Protein AF-0000000087744642 (afdb_homodimer)

Foldseek 3Di:
DPPPPPPPPPPPPPCPDPDAAEEEAEVLLADLNVLLVVVSVVVVHQYEYEHAPPDPSCVSVVVDDDPSYHYHHDDLLGLLCVLVSCCVVPVVLQDPPRAHAEYHYPDADDDFAPLVRRLSNLVSLLSSLVSNLSSHYQAYEYEAAPQQQDADPDADDQPRHGDHDGSRNVSRVSSQVVSLVSCVVSVHFYEYEYEYAEFAANDDPPDDLNVFLVQQLVQEADEEEQLQAKGFYAYSNLLSVLSVLCSVFNDGPYYFYSGQQDIDGSVVLSVVSQVLSCVVRVGGHHYDYHHADVVHHHHRYDGVVSCVRRVRHGDDDSSNRSVRHVVRD/DDPPPPPPPPPPPPPPPPDAAEEEAEVLLADLNVLLVVVSVVVVHQYEYEHAPPDPSCVSVVVDDDPSYHYHHDDLLGLLCVLVSCCVVPVVLQDPPRAHAEYHYPDADDDFAPLVRRLSNLVSLLSSLVSNLSSHYQAYEYEAAPQQQDADPDADDQPRHGDHDGSRNVSRVVSQVVSLVSCVVSVHFYEYEYEYAEFAANDDPPDDLNVFLVQQLVQEADEEEQLQAKGFYAYSNLLSVLSVLCSVFNDGPYYFYSGQQDIDGSVVLSVVSQVLSCVVRVGGHHYDYHHADVVHHHHRYDGVNSCVRRVRHGDDDSSNRSVRHVVRD

Structure (mmCIF, N/CA/C/O backbone):
data_AF-0000000087744642-model_v1
#
loop_
_entity.id
_entity.type
_entity.pdbx_description
1 polymer 'UDP-N-acetylglucosamine 4-epimerase'
#
loop_
_atom_site.group_PDB
_atom_site.id
_atom_site.type_symbol
_atom_site.label_atom_id
_atom_site.label_alt_id
_atom_site.label_comp_id
_atom_site.label_asym_id
_atom_site.label_entity_id
_atom_site.label_seq_id
_atom_site.pdbx_PDB_ins_code
_atom_site.Cartn_x
_atom_site.Cartn_y
_atom_site.Cartn_z
_atom_site.occupancy
_atom_site.B_iso_or_equiv
_atom_site.auth_seq_id
_atom_site.auth_comp_id
_atom_site.auth_asym_id
_atom_site.auth_atom_id
_atom_site.pdbx_PDB_model_num
ATOM 1 N N . MET A 1 1 ? -71.125 -26.188 -3.402 1 23.44 1 MET A N 1
ATOM 2 C CA . MET A 1 1 ? -70.062 -25.641 -4.188 1 23.44 1 MET A CA 1
ATOM 3 C C . MET A 1 1 ? -68.812 -26.469 -4.016 1 23.44 1 MET A C 1
ATOM 5 O O . MET A 1 1 ? -68.688 -27.234 -3.062 1 23.44 1 MET A O 1
ATOM 9 N N . ARG A 1 2 ? -67.688 -26.203 -4.977 1 21.22 2 ARG A N 1
ATOM 10 C CA . ARG A 1 2 ? -66.688 -26.734 -5.879 1 21.22 2 ARG A CA 1
ATOM 11 C C . ARG A 1 2 ? -65.375 -26.984 -5.137 1 21.22 2 ARG A C 1
ATOM 13 O O . ARG A 1 2 ? -64.562 -26.062 -4.926 1 21.22 2 ARG A O 1
ATOM 20 N N . PHE A 1 3 ? -65.312 -27.562 -4.004 1 28.33 3 PHE A N 1
ATOM 21 C CA . PHE A 1 3 ? -63.969 -27.516 -3.414 1 28.33 3 PHE A CA 1
ATOM 22 C C . PHE A 1 3 ? -62.938 -28.156 -4.332 1 28.33 3 PHE A C 1
ATOM 24 O O . PHE A 1 3 ? -62.906 -29.391 -4.453 1 28.33 3 PHE A O 1
ATOM 31 N N . SER A 1 4 ? -62.781 -27.594 -5.516 1 27.38 4 SER A N 1
ATOM 32 C CA . SER A 1 4 ? -61.75 -28.141 -6.371 1 27.38 4 SER A CA 1
ATOM 33 C C . SER A 1 4 ? -60.438 -28.297 -5.617 1 27.38 4 SER A C 1
ATOM 35 O O . SER A 1 4 ? -60.031 -27.391 -4.883 1 27.38 4 SER A O 1
ATOM 37 N N . LYS A 1 5 ? -60.125 -29.5 -5.258 1 28.22 5 LYS A N 1
ATOM 38 C CA . LYS A 1 5 ? -58.812 -29.953 -4.848 1 28.22 5 LYS A CA 1
ATOM 39 C C . LYS A 1 5 ? -57.719 -29.344 -5.734 1 28.22 5 LYS A C 1
ATOM 41 O O . LYS A 1 5 ? -57.688 -29.562 -6.945 1 28.22 5 LYS A O 1
ATOM 46 N N . MET A 1 6 ? -57.375 -28.078 -5.488 1 28.95 6 MET A N 1
ATOM 47 C CA . MET A 1 6 ? -56.25 -27.531 -6.215 1 28.95 6 MET A CA 1
ATOM 48 C C . MET A 1 6 ? -55.062 -28.5 -6.199 1 28.95 6 MET A C 1
ATOM 50 O O . MET A 1 6 ? -54.594 -28.891 -5.129 1 28.95 6 MET A O 1
ATOM 54 N N . LEU A 1 7 ? -55 -29.391 -7.176 1 30 7 LEU A N 1
ATOM 55 C CA . LEU A 1 7 ? -53.812 -30.172 -7.523 1 30 7 LEU A CA 1
ATOM 56 C C . LEU A 1 7 ? -52.562 -29.328 -7.379 1 30 7 LEU A C 1
ATOM 58 O O . LEU A 1 7 ? -52.406 -28.312 -8.07 1 30 7 LEU A O 1
ATOM 62 N N . ILE A 1 8 ? -52.062 -29.281 -6.172 1 31.75 8 ILE A N 1
ATOM 63 C CA . ILE A 1 8 ? -50.719 -28.766 -5.992 1 31.75 8 ILE A CA 1
ATOM 64 C C . ILE A 1 8 ? -49.781 -29.453 -6.984 1 31.75 8 ILE A C 1
ATOM 66 O O . ILE A 1 8 ? -49.562 -30.656 -6.922 1 31.75 8 ILE A O 1
ATOM 70 N N . THR A 1 9 ? -49.938 -29.203 -8.234 1 28.69 9 THR A N 1
ATOM 71 C CA . THR A 1 9 ? -48.875 -29.688 -9.109 1 28.69 9 THR A CA 1
ATOM 72 C C . THR A 1 9 ? -47.5 -29.453 -8.469 1 28.69 9 THR A C 1
ATOM 74 O O . THR A 1 9 ? -47.156 -28.344 -8.07 1 28.69 9 THR A O 1
ATOM 77 N N . LYS A 1 10 ? -47.031 -30.438 -7.887 1 29.83 10 LYS A N 1
ATOM 78 C CA . LYS A 1 10 ? -45.625 -30.594 -7.598 1 29.83 10 LYS A CA 1
ATOM 79 C C . LYS A 1 10 ? -44.781 -30.078 -8.758 1 29.83 10 LYS A C 1
ATOM 81 O O . LYS A 1 10 ? -44.688 -30.719 -9.812 1 29.83 10 LYS A O 1
ATOM 86 N N . THR A 1 11 ? -44.844 -28.781 -9.016 1 32 11 THR A N 1
ATOM 87 C CA . THR A 1 11 ? -43.812 -28.391 -9.953 1 32 11 THR A CA 1
ATOM 88 C C . THR A 1 11 ? -42.531 -29.172 -9.672 1 32 11 THR A C 1
ATOM 90 O O . THR A 1 11 ? -42.094 -29.281 -8.516 1 32 11 THR A O 1
ATOM 93 N N . GLU A 1 12 ? -42.25 -30.219 -10.367 1 31.2 12 GLU A N 1
ATOM 94 C CA . GLU A 1 12 ? -40.969 -30.875 -10.438 1 31.2 12 GLU A CA 1
ATOM 95 C C . GLU A 1 12 ? -39.812 -29.891 -10.164 1 31.2 12 GLU A C 1
ATOM 97 O O . GLU A 1 12 ? -39.812 -28.781 -10.703 1 31.2 12 GLU A O 1
ATOM 102 N N . ASP A 1 13 ? -39.375 -29.875 -8.914 1 31.58 13 ASP A N 1
ATOM 103 C CA . ASP A 1 13 ? -38.094 -29.328 -8.492 1 31.58 13 ASP A CA 1
ATOM 104 C C . ASP A 1 13 ? -37.062 -29.438 -9.617 1 31.58 13 ASP A C 1
ATOM 106 O O . ASP A 1 13 ? -36.625 -30.531 -9.961 1 31.58 13 ASP A O 1
ATOM 110 N N . LYS A 1 14 ? -37.469 -28.938 -10.773 1 35.66 14 LYS A N 1
ATOM 111 C CA . LYS A 1 14 ? -36.438 -28.938 -11.82 1 35.66 14 LYS A CA 1
ATOM 112 C C . LYS A 1 14 ? -35.062 -29.141 -11.234 1 35.66 14 LYS A C 1
ATOM 114 O O . LYS A 1 14 ? -34.688 -28.5 -10.25 1 35.66 14 LYS A O 1
ATOM 119 N N . ASP A 1 15 ? -34.438 -30.312 -11.32 1 33.12 15 ASP A N 1
ATOM 120 C CA . ASP A 1 15 ? -33.062 -30.766 -11.023 1 33.12 15 ASP A CA 1
ATOM 121 C C . ASP A 1 15 ? -32.062 -29.609 -11.141 1 33.12 15 ASP A C 1
ATOM 123 O O . ASP A 1 15 ? -31.797 -29.141 -12.242 1 33.12 15 ASP A O 1
ATOM 127 N N . MET A 1 16 ? -32.031 -28.547 -10.484 1 38.31 16 MET A N 1
ATOM 128 C CA . MET A 1 16 ? -30.891 -27.656 -10.391 1 38.31 16 MET A CA 1
ATOM 129 C C . MET A 1 16 ? -29.578 -28.438 -10.539 1 38.31 16 MET A C 1
ATOM 131 O O . MET A 1 16 ? -29.109 -29.047 -9.578 1 38.31 16 MET A O 1
ATOM 135 N N . ALA A 1 17 ? -29.406 -29.281 -11.477 1 40.19 17 ALA A N 1
ATOM 136 C CA . ALA A 1 17 ? -28.141 -29.875 -11.922 1 40.19 17 ALA A CA 1
ATOM 137 C C . ALA A 1 17 ? -26.953 -29.062 -11.422 1 40.19 17 ALA A C 1
ATOM 139 O O . ALA A 1 17 ? -26.984 -27.844 -11.406 1 40.19 17 ALA A O 1
ATOM 140 N N . ASP A 1 18 ? -25.984 -29.594 -10.664 1 49.03 18 ASP A N 1
ATOM 141 C CA . ASP A 1 18 ? -24.734 -29.156 -10.039 1 49.03 18 ASP A CA 1
ATOM 142 C C . ASP A 1 18 ? -23.922 -28.281 -10.984 1 49.03 18 ASP A C 1
ATOM 144 O O . ASP A 1 18 ? -23.156 -28.781 -11.805 1 49.03 18 ASP A O 1
ATOM 148 N N . LYS A 1 19 ? -24.469 -27.234 -11.531 1 60.88 19 LYS A N 1
ATOM 149 C CA . LYS A 1 19 ? -23.828 -26.344 -12.484 1 60.88 19 LYS A CA 1
ATOM 150 C C . LYS A 1 19 ? -22.375 -26.062 -12.078 1 60.88 19 LYS A C 1
ATOM 152 O O . LYS A 1 19 ? -22.078 -25.875 -10.898 1 60.88 19 LYS A O 1
ATOM 157 N N . ASN A 1 20 ? -21.5 -26.344 -13.047 1 76.38 20 ASN A N 1
ATOM 158 C CA . ASN A 1 20 ? -20.078 -26.062 -12.836 1 76.38 20 ASN A CA 1
ATOM 159 C C . ASN A 1 20 ? -19.859 -24.609 -12.406 1 76.38 20 ASN A C 1
ATOM 161 O O . ASN A 1 20 ? -20.594 -23.719 -12.805 1 76.38 20 ASN A O 1
ATOM 165 N N . LYS A 1 21 ? -19 -24.531 -11.484 1 90.62 21 LYS A N 1
ATOM 166 C CA . LYS A 1 21 ? -18.609 -23.172 -11.102 1 90.62 21 LYS A CA 1
ATOM 167 C C . LYS A 1 21 ? -17.875 -22.469 -12.242 1 90.62 21 LYS A C 1
ATOM 169 O O . LYS A 1 21 ? -17.094 -23.109 -12.953 1 90.62 21 LYS A O 1
ATOM 174 N N . ASN A 1 22 ? -18.219 -21.266 -12.539 1 96 22 ASN A N 1
ATOM 175 C CA . ASN A 1 22 ? -17.5 -20.438 -13.484 1 96 22 ASN A CA 1
ATOM 176 C C . ASN A 1 22 ? -16.438 -19.578 -12.789 1 96 22 ASN A C 1
ATOM 178 O O . ASN A 1 22 ? -16.719 -18.922 -11.789 1 96 22 ASN A O 1
ATOM 182 N N . VAL A 1 23 ? -15.203 -19.625 -13.328 1 98.38 23 VAL A N 1
ATOM 183 C CA . VAL A 1 23 ? -14.156 -18.781 -12.758 1 98.38 23 VAL A CA 1
ATOM 184 C C . VAL A 1 23 ? -13.406 -18.062 -13.875 1 98.38 23 VAL A C 1
ATOM 186 O O . VAL A 1 23 ? -13.391 -18.531 -15.016 1 98.38 23 VAL A O 1
ATOM 189 N N . ILE A 1 24 ? -12.883 -16.938 -13.539 1 98.69 24 ILE A N 1
ATOM 190 C CA . ILE A 1 24 ? -12 -16.172 -14.422 1 98.69 24 ILE A CA 1
ATOM 191 C C . ILE A 1 24 ? -10.562 -16.25 -13.906 1 98.69 24 ILE A C 1
ATOM 193 O O . ILE A 1 24 ? -10.32 -16.125 -12.703 1 98.69 24 ILE A O 1
ATOM 197 N N . VAL A 1 25 ? -9.625 -16.547 -14.797 1 98.94 25 VAL A N 1
ATOM 198 C CA . VAL A 1 25 ? -8.211 -16.531 -14.453 1 98.94 25 VAL A CA 1
ATOM 199 C C . VAL A 1 25 ? -7.453 -15.617 -15.414 1 98.94 25 VAL A C 1
ATOM 201 O O . VAL A 1 25 ? -7.371 -15.891 -16.609 1 98.94 25 VAL A O 1
ATOM 204 N N . THR A 1 26 ? -6.941 -14.492 -14.922 1 98.94 26 THR A N 1
ATOM 205 C CA . THR A 1 26 ? -6.031 -13.711 -15.75 1 98.94 26 THR A CA 1
ATOM 206 C C . THR A 1 26 ? -4.594 -14.188 -15.57 1 98.94 26 THR A C 1
ATOM 208 O O . THR A 1 26 ? -4.238 -14.727 -14.516 1 98.94 26 THR A O 1
ATOM 211 N N . GLY A 1 27 ? -3.727 -13.93 -16.625 1 98.69 27 GLY A N 1
ATOM 212 C CA . GLY A 1 27 ? -2.404 -14.531 -16.578 1 98.69 27 GLY A CA 1
ATOM 213 C C . GLY A 1 27 ? -2.438 -16.047 -16.656 1 98.69 27 GLY A C 1
ATOM 214 O O . GLY A 1 27 ? -1.576 -16.719 -16.094 1 98.69 27 GLY A O 1
ATOM 215 N N . ALA A 1 28 ? -3.369 -16.547 -17.375 1 98.88 28 ALA A N 1
ATOM 216 C CA . ALA A 1 28 ? -3.748 -17.969 -17.297 1 98.88 28 ALA A CA 1
ATOM 217 C C . ALA A 1 28 ? -2.682 -18.844 -17.938 1 98.88 28 ALA A C 1
ATOM 219 O O . ALA A 1 28 ? -2.549 -20.016 -17.578 1 98.88 28 ALA A O 1
ATOM 220 N N . ALA A 1 29 ? -1.947 -18.312 -18.844 1 98.62 29 ALA A N 1
ATOM 221 C CA . ALA A 1 29 ? -0.955 -19.141 -19.531 1 98.62 29 ALA A CA 1
ATOM 222 C C . ALA A 1 29 ? 0.421 -18.984 -18.891 1 98.62 29 ALA A C 1
ATOM 224 O O . ALA A 1 29 ? 1.379 -19.656 -19.297 1 98.62 29 ALA A O 1
ATOM 225 N N . GLY A 1 30 ? 0.529 -18.125 -17.891 1 98 30 GLY A N 1
ATOM 226 C CA . GLY A 1 30 ? 1.79 -17.969 -17.188 1 98 30 GLY A CA 1
ATOM 227 C C . GLY A 1 30 ? 2.141 -19.172 -16.328 1 98 30 GLY A C 1
ATOM 228 O O . GLY A 1 30 ? 1.382 -20.141 -16.281 1 98 30 GLY A O 1
ATOM 229 N N . PHE A 1 31 ? 3.268 -19.109 -15.633 1 98 31 PHE A N 1
ATOM 230 C CA . PHE A 1 31 ? 3.793 -20.203 -14.828 1 98 31 PHE A CA 1
ATOM 231 C C . PHE A 1 31 ? 2.771 -20.656 -13.781 1 98 31 PHE A C 1
ATOM 233 O O . PHE A 1 31 ? 2.209 -21.75 -13.891 1 98 31 PHE A O 1
ATOM 240 N N . ALA A 1 32 ? 2.369 -19.75 -12.883 1 98.56 32 ALA A N 1
ATOM 241 C CA . ALA A 1 32 ? 1.38 -20.062 -11.859 1 98.56 32 ALA A CA 1
ATOM 242 C C . ALA A 1 32 ? -0.007 -20.234 -12.469 1 98.56 32 ALA A C 1
ATOM 244 O O . ALA A 1 32 ? -0.769 -21.125 -12.062 1 98.56 32 ALA A O 1
ATOM 245 N N . GLY A 1 33 ? -0.323 -19.453 -13.484 1 98.81 33 GLY A N 1
ATOM 246 C CA . GLY A 1 33 ? -1.64 -19.453 -14.102 1 98.81 33 GLY A CA 1
ATOM 247 C C . GLY A 1 33 ? -1.984 -20.766 -14.789 1 98.81 33 GLY A C 1
ATOM 248 O O . GLY A 1 33 ? -3.084 -21.297 -14.609 1 98.81 33 GLY A O 1
ATOM 249 N N . ALA A 1 34 ? -1.072 -21.281 -15.555 1 98.56 34 ALA A N 1
ATOM 250 C CA . ALA A 1 34 ? -1.319 -22.516 -16.297 1 98.56 34 ALA A CA 1
ATOM 251 C C . ALA A 1 34 ? -1.573 -23.688 -15.336 1 98.56 34 ALA A C 1
ATOM 253 O O . ALA A 1 34 ? -2.459 -24.516 -15.578 1 98.56 34 ALA A O 1
ATOM 254 N N . ASN A 1 35 ? -0.772 -23.734 -14.266 1 98.69 35 ASN A N 1
ATOM 255 C CA . ASN A 1 35 ? -0.981 -24.766 -13.266 1 98.69 35 ASN A CA 1
ATOM 256 C C . ASN A 1 35 ? -2.342 -24.641 -12.594 1 98.69 35 ASN A C 1
ATOM 258 O O . ASN A 1 35 ? -3.004 -25.641 -12.32 1 98.69 35 ASN A O 1
ATOM 262 N N . LEU A 1 36 ? -2.771 -23.422 -12.336 1 98.88 36 LEU A N 1
ATOM 263 C CA . LEU A 1 36 ? -4.082 -23.188 -11.734 1 98.88 36 LEU A CA 1
ATOM 264 C C . LEU A 1 36 ? -5.195 -23.641 -12.672 1 98.88 36 LEU A C 1
ATOM 266 O O . LEU A 1 36 ? -6.129 -24.328 -12.258 1 98.88 36 LEU A O 1
ATOM 270 N N . VAL A 1 37 ? -5.074 -23.281 -13.938 1 98.88 37 VAL A N 1
ATOM 271 C CA . VAL A 1 37 ? -6.086 -23.641 -14.922 1 98.88 37 VAL A CA 1
ATOM 272 C C . VAL A 1 37 ? -6.234 -25.156 -14.977 1 98.88 37 VAL A C 1
ATOM 274 O O . VAL A 1 37 ? -7.352 -25.688 -14.953 1 98.88 37 VAL A O 1
ATOM 277 N N . MET A 1 38 ? -5.133 -25.875 -15.016 1 98.31 38 MET A N 1
ATOM 278 C CA . MET A 1 38 ? -5.168 -27.344 -15.102 1 98.31 38 MET A CA 1
ATOM 279 C C . MET A 1 38 ? -5.852 -27.938 -13.875 1 98.31 38 MET A C 1
ATOM 281 O O . MET A 1 38 ? -6.68 -28.844 -14 1 98.31 38 MET A O 1
ATOM 285 N N . GLU A 1 39 ? -5.473 -27.406 -12.711 1 98.31 39 GLU A N 1
ATOM 286 C CA . GLU A 1 39 ? -6.098 -27.891 -11.484 1 98.31 39 GLU A CA 1
ATOM 287 C C . GLU A 1 39 ? -7.598 -27.625 -11.484 1 98.31 39 GLU A C 1
ATOM 289 O O . GLU A 1 39 ? -8.383 -28.438 -11.016 1 98.31 39 GLU A O 1
ATOM 294 N N . LEU A 1 40 ? -8.031 -26.453 -11.953 1 98.62 40 LEU A N 1
ATOM 295 C CA . LEU A 1 40 ? -9.438 -26.078 -12.008 1 98.62 40 LEU A CA 1
ATOM 296 C C . LEU A 1 40 ? -10.203 -26.984 -12.961 1 98.62 40 LEU A C 1
ATOM 298 O O . LEU A 1 40 ? -11.312 -27.422 -12.656 1 98.62 40 LEU A O 1
ATOM 302 N N . LEU A 1 41 ? -9.641 -27.281 -14.125 1 98.25 41 LEU A N 1
ATOM 303 C CA . LEU A 1 41 ? -10.273 -28.156 -15.102 1 98.25 41 LEU A CA 1
ATOM 304 C C . LEU A 1 41 ? -10.438 -29.562 -14.547 1 98.25 41 LEU A C 1
ATOM 306 O O . LEU A 1 41 ? -11.461 -30.219 -14.781 1 98.25 41 LEU A O 1
ATOM 310 N N . ASP A 1 42 ? -9.414 -29.969 -13.797 1 96.81 42 ASP A N 1
ATOM 311 C CA . ASP A 1 42 ? -9.477 -31.281 -13.164 1 96.81 42 ASP A CA 1
ATOM 312 C C . ASP A 1 42 ? -10.633 -31.359 -12.164 1 96.81 42 ASP A C 1
ATOM 314 O O . ASP A 1 42 ? -11.109 -32.438 -11.844 1 96.81 42 ASP A O 1
ATOM 318 N N . ASN A 1 43 ? -11.078 -30.25 -11.719 1 95.06 43 ASN A N 1
ATOM 319 C CA . ASN A 1 43 ? -12.203 -30.172 -10.789 1 95.06 43 ASN A CA 1
ATOM 320 C C . ASN A 1 43 ? -13.492 -29.797 -11.516 1 95.06 43 ASN A C 1
ATOM 322 O O . ASN A 1 43 ? -14.422 -29.266 -10.898 1 95.06 43 ASN A O 1
ATOM 326 N N . GLU A 1 44 ? -13.539 -29.906 -12.805 1 95.38 44 GLU A N 1
ATOM 327 C CA . GLU A 1 44 ? -14.711 -29.734 -13.664 1 95.38 44 GLU A CA 1
ATOM 328 C C . GLU A 1 44 ? -15.25 -28.312 -13.578 1 95.38 44 GLU A C 1
ATOM 330 O O . GLU A 1 44 ? -16.469 -28.094 -13.547 1 95.38 44 GLU A O 1
ATOM 335 N N . THR A 1 45 ? -14.352 -27.359 -13.398 1 97 45 THR A N 1
ATOM 336 C CA . THR A 1 45 ? -14.695 -25.938 -13.367 1 97 45 THR A CA 1
ATOM 337 C C . THR A 1 45 ? -14.656 -25.344 -14.773 1 97 45 THR A C 1
ATOM 339 O O . THR A 1 45 ? -13.789 -25.688 -15.578 1 97 45 THR A O 1
ATOM 342 N N . ASP A 1 46 ? -15.617 -24.5 -15.062 1 97.31 46 ASP A N 1
ATOM 343 C CA . ASP A 1 46 ? -15.539 -23.734 -16.297 1 97.31 46 ASP A CA 1
ATOM 344 C C . ASP A 1 46 ? -14.586 -22.547 -16.156 1 97.31 46 ASP A C 1
ATOM 346 O O . ASP A 1 46 ? -14.812 -21.656 -15.336 1 97.31 46 ASP A O 1
ATOM 350 N N . VAL A 1 47 ? -13.555 -22.578 -17 1 98.62 47 VAL A N 1
ATOM 351 C CA . VAL A 1 47 ? -12.477 -21.609 -16.828 1 98.62 47 VAL A CA 1
ATOM 352 C C . VAL A 1 47 ? -12.461 -20.625 -17.984 1 98.62 47 VAL A C 1
ATOM 354 O O . VAL A 1 47 ? -12.305 -21.031 -19.141 1 98.62 47 VAL A O 1
ATOM 357 N N . TYR A 1 48 ? -12.719 -19.438 -17.703 1 98.62 48 TYR A N 1
ATOM 358 C CA . TYR A 1 48 ? -12.477 -18.344 -18.641 1 98.62 48 TYR A CA 1
ATOM 359 C C . TYR A 1 48 ? -11.086 -17.766 -18.453 1 98.62 48 TYR A C 1
ATOM 361 O O . TYR A 1 48 ? -10.859 -16.969 -17.547 1 98.62 48 TYR A O 1
ATOM 369 N N . ALA A 1 49 ? -10.164 -18.156 -19.344 1 98.88 49 ALA A N 1
ATOM 370 C CA . ALA A 1 49 ? -8.727 -17.938 -19.203 1 98.88 49 ALA A CA 1
ATOM 371 C C . ALA A 1 49 ? -8.266 -16.734 -20.031 1 98.88 49 ALA A C 1
ATOM 373 O O . ALA A 1 49 ? -8.234 -16.797 -21.266 1 98.88 49 ALA A O 1
ATOM 374 N N . VAL A 1 50 ? -7.883 -15.688 -19.344 1 98.88 50 VAL A N 1
ATOM 375 C CA . VAL A 1 50 ? -7.371 -14.5 -20.016 1 98.88 50 VAL A CA 1
ATOM 376 C C . VAL A 1 50 ? -5.863 -14.625 -20.219 1 98.88 50 VAL A C 1
ATOM 378 O O . VAL A 1 50 ? -5.117 -14.828 -19.25 1 98.88 50 VAL A O 1
ATOM 381 N N . VAL A 1 51 ? -5.418 -14.5 -21.484 1 98.69 51 VAL A N 1
ATOM 382 C CA . VAL A 1 51 ? -4.008 -14.672 -21.828 1 98.69 51 VAL A CA 1
ATOM 383 C C . VAL A 1 51 ? -3.51 -13.445 -22.594 1 98.69 51 VAL A C 1
ATOM 385 O O . VAL A 1 51 ? -4.301 -12.727 -23.203 1 98.69 51 VAL A O 1
ATOM 388 N N . ARG A 1 52 ? -2.248 -13.203 -22.5 1 97.88 52 ARG A N 1
ATOM 389 C CA . ARG A 1 52 ? -1.665 -12.117 -23.281 1 97.88 52 ARG A CA 1
ATOM 390 C C . ARG A 1 52 ? -1.644 -12.469 -24.766 1 97.88 52 ARG A C 1
ATOM 392 O O . ARG A 1 52 ? -1.113 -13.516 -25.156 1 97.88 52 ARG A O 1
ATOM 399 N N . PRO A 1 53 ? -2.143 -11.562 -25.578 1 97.31 53 PRO A N 1
ATOM 400 C CA . PRO A 1 53 ? -2.145 -11.867 -27.016 1 97.31 53 PRO A CA 1
ATOM 401 C C . PRO A 1 53 ? -0.739 -12.078 -27.562 1 97.31 53 PRO A C 1
ATOM 403 O O . PRO A 1 53 ? 0.168 -11.297 -27.281 1 97.31 53 PRO A O 1
ATOM 406 N N . GLY A 1 54 ? -0.542 -13.172 -28.281 1 95.88 54 GLY A N 1
ATOM 407 C CA . GLY A 1 54 ? 0.685 -13.414 -29.031 1 95.88 54 GLY A CA 1
ATOM 408 C C . GLY A 1 54 ? 1.771 -14.062 -28.188 1 95.88 54 GLY A C 1
ATOM 409 O O . GLY A 1 54 ? 2.859 -14.352 -28.688 1 95.88 54 GLY A O 1
ATOM 410 N N . SER A 1 55 ? 1.51 -14.312 -26.969 1 96.19 55 SER A N 1
ATOM 411 C CA . SER A 1 55 ? 2.52 -14.953 -26.125 1 96.19 55 SER A CA 1
ATOM 412 C C . SER A 1 55 ? 2.729 -16.406 -26.516 1 96.19 55 SER A C 1
ATOM 414 O O . SER A 1 55 ? 1.764 -17.125 -26.797 1 96.19 55 SER A O 1
ATOM 416 N N . SER A 1 56 ? 3.98 -16.844 -26.469 1 95.12 56 SER A N 1
ATOM 417 C CA . SER A 1 56 ? 4.289 -18.234 -26.75 1 95.12 56 SER A CA 1
ATOM 418 C C . SER A 1 56 ? 3.777 -19.156 -25.656 1 95.12 56 SER A C 1
ATOM 420 O O . SER A 1 56 ? 3.553 -20.344 -25.875 1 95.12 56 SER A O 1
ATOM 422 N N . HIS A 1 57 ? 3.52 -18.672 -24.469 1 96.19 57 HIS A N 1
ATOM 423 C CA . HIS A 1 57 ? 3.047 -19.453 -23.328 1 96.19 57 HIS A CA 1
ATOM 424 C C . HIS A 1 57 ? 1.611 -19.922 -23.547 1 96.19 57 HIS A C 1
ATOM 426 O O . HIS A 1 57 ? 1.14 -20.828 -22.844 1 96.19 57 HIS A O 1
ATOM 432 N N . ASN A 1 58 ? 0.917 -19.312 -24.5 1 97.81 58 ASN A N 1
ATOM 433 C CA . ASN A 1 58 ? -0.489 -19.641 -24.719 1 97.81 58 ASN A CA 1
ATOM 434 C C . ASN A 1 58 ? -0.663 -21.078 -25.188 1 97.81 58 ASN A C 1
ATOM 436 O O . ASN A 1 58 ? -1.72 -21.672 -24.984 1 97.81 58 ASN A O 1
ATOM 440 N N . THR A 1 59 ? 0.35 -21.672 -25.781 1 96.44 59 THR A N 1
ATOM 441 C CA . THR A 1 59 ? 0.295 -23.047 -26.266 1 96.44 59 THR A CA 1
ATOM 442 C C . THR A 1 59 ? 0.027 -24.016 -25.109 1 96.44 59 THR A C 1
ATOM 444 O O . THR A 1 59 ? -0.571 -25.062 -25.312 1 96.44 59 THR A O 1
ATOM 447 N N . ARG A 1 60 ? 0.433 -23.609 -23.875 1 96.38 60 ARG A N 1
ATOM 448 C CA . ARG A 1 60 ? 0.211 -24.438 -22.688 1 96.38 60 ARG A CA 1
ATOM 449 C C . ARG A 1 60 ? -1.269 -24.766 -22.531 1 96.38 60 ARG A C 1
ATOM 451 O O . ARG A 1 60 ? -1.618 -25.844 -22.047 1 96.38 60 ARG A O 1
ATOM 458 N N . LEU A 1 61 ? -2.08 -23.781 -22.906 1 98.19 61 LEU A N 1
ATOM 459 C CA . LEU A 1 61 ? -3.521 -23.938 -22.734 1 98.19 61 LEU A CA 1
ATOM 460 C C . LEU A 1 61 ? -4.176 -24.422 -24.016 1 98.19 61 LEU A C 1
ATOM 462 O O . LEU A 1 61 ? -5.141 -25.188 -23.984 1 98.19 61 LEU A O 1
ATOM 466 N N . GLU A 1 62 ? -3.654 -24.016 -25.156 1 96.75 62 GLU A N 1
ATOM 467 C CA . GLU A 1 62 ? -4.227 -24.359 -26.453 1 96.75 62 GLU A CA 1
ATOM 468 C C . GLU A 1 62 ? -4.184 -25.859 -26.703 1 96.75 62 GLU A C 1
ATOM 470 O O . GLU A 1 62 ? -5.008 -26.391 -27.453 1 96.75 62 GLU A O 1
ATOM 475 N N . GLU A 1 63 ? -3.322 -26.484 -26.031 1 94.56 63 GLU A N 1
ATOM 476 C CA . GLU A 1 63 ? -3.131 -27.922 -26.234 1 94.56 63 GLU A CA 1
ATOM 477 C C . GLU A 1 63 ? -4.086 -28.734 -25.375 1 94.56 63 GLU A C 1
ATOM 479 O O . GLU A 1 63 ? -4.211 -29.953 -25.547 1 94.56 63 GLU A O 1
ATOM 484 N N . ILE A 1 64 ? -4.734 -28.047 -24.516 1 97 64 ILE A N 1
ATOM 485 C CA . ILE A 1 64 ? -5.676 -28.734 -23.625 1 97 64 ILE A CA 1
ATOM 486 C C . ILE A 1 64 ? -7.012 -28.922 -24.344 1 97 64 ILE A C 1
ATOM 488 O O . ILE A 1 64 ? -7.613 -27.953 -24.812 1 97 64 ILE A O 1
ATOM 492 N N . ASP A 1 65 ? -7.461 -30.141 -24.469 1 95.44 65 ASP A N 1
ATOM 493 C CA . ASP A 1 65 ? -8.758 -30.438 -25.062 1 95.44 65 ASP A CA 1
ATOM 494 C C . ASP A 1 65 ? -9.836 -30.547 -23.984 1 95.44 65 ASP A C 1
ATOM 496 O O . ASP A 1 65 ? -10.039 -31.609 -23.406 1 95.44 65 ASP A O 1
ATOM 500 N N . SER A 1 66 ? -10.453 -29.453 -23.719 1 96.88 66 SER A N 1
ATOM 501 C CA . SER A 1 66 ? -11.523 -29.406 -22.734 1 96.88 66 SER A CA 1
ATOM 502 C C . SER A 1 66 ? -12.609 -28.406 -23.141 1 96.88 66 SER A C 1
ATOM 504 O O . SER A 1 66 ? -12.312 -27.266 -23.5 1 96.88 66 SER A O 1
ATOM 506 N N . ASP A 1 67 ? -13.828 -28.797 -23.047 1 96.19 67 ASP A N 1
ATOM 507 C CA . ASP A 1 67 ? -14.969 -27.938 -23.344 1 96.19 67 ASP A CA 1
ATOM 508 C C . ASP A 1 67 ? -15.156 -26.875 -22.266 1 96.19 67 ASP A C 1
ATOM 510 O O . ASP A 1 67 ? -15.875 -25.891 -22.469 1 96.19 67 ASP A O 1
ATOM 514 N N . ASN A 1 68 ? -14.469 -27.109 -21.141 1 97.44 68 ASN A N 1
ATOM 515 C CA . ASN A 1 68 ? -14.625 -26.203 -20.016 1 97.44 68 ASN A CA 1
ATOM 516 C C . ASN A 1 68 ? -13.609 -25.062 -20.062 1 97.44 68 ASN A C 1
ATOM 518 O O . ASN A 1 68 ? -13.609 -24.188 -19.188 1 97.44 68 ASN A O 1
ATOM 522 N N . LEU A 1 69 ? -12.727 -25.062 -21.016 1 98.62 69 LEU A N 1
ATOM 523 C CA . LEU A 1 69 ? -11.688 -24.047 -21.109 1 98.62 69 LEU A CA 1
ATOM 524 C C . LEU A 1 69 ? -12.023 -23.031 -22.219 1 98.62 69 LEU A C 1
ATOM 526 O O . LEU A 1 69 ? -12.188 -23.406 -23.375 1 98.62 69 LEU A O 1
ATOM 530 N N . HIS A 1 70 ? -12.133 -21.828 -21.891 1 98.31 70 HIS A N 1
ATOM 531 C CA . HIS A 1 70 ? -12.391 -20.75 -22.828 1 98.31 70 HIS A CA 1
ATOM 532 C C . HIS A 1 70 ? -11.281 -19.703 -22.797 1 98.31 70 HIS A C 1
ATOM 534 O O . HIS A 1 70 ? -11.164 -18.938 -21.828 1 98.31 70 HIS A O 1
ATOM 540 N N . ILE A 1 71 ? -10.484 -19.609 -23.828 1 98.56 71 ILE A N 1
ATOM 541 C CA . ILE A 1 71 ? -9.32 -18.734 -23.875 1 98.56 71 ILE A CA 1
ATOM 542 C C . ILE A 1 71 ? -9.719 -17.359 -24.406 1 98.56 71 ILE A C 1
ATOM 544 O O . ILE A 1 71 ? -10.352 -17.266 -25.469 1 98.56 71 ILE A O 1
ATOM 548 N N . ILE A 1 72 ? -9.398 -16.297 -23.719 1 98.31 72 ILE A N 1
ATOM 549 C CA . ILE A 1 72 ? -9.727 -14.922 -24.062 1 98.31 72 ILE A CA 1
ATOM 550 C C . ILE A 1 72 ? -8.453 -14.078 -24.109 1 98.31 72 ILE A C 1
ATOM 552 O O . ILE A 1 72 ? -7.906 -13.703 -23.078 1 98.31 72 ILE A O 1
ATOM 556 N N . PRO A 1 73 ? -7.961 -13.688 -25.297 1 98.06 73 PRO A N 1
ATOM 557 C CA . PRO A 1 73 ? -6.754 -12.867 -25.406 1 98.06 73 PRO A CA 1
ATOM 558 C C . PRO A 1 73 ? -7.02 -11.391 -25.109 1 98.06 73 PRO A C 1
ATOM 560 O O . PRO A 1 73 ? -7.746 -10.727 -25.844 1 98.06 73 PRO A O 1
ATOM 563 N N . LEU A 1 74 ? -6.445 -10.836 -24 1 98.25 74 LEU A N 1
ATOM 564 C CA . LEU A 1 74 ? -6.527 -9.438 -23.609 1 98.25 74 LEU A CA 1
ATOM 565 C C . LEU A 1 74 ? -5.246 -8.992 -22.906 1 98.25 74 LEU A C 1
ATOM 567 O O . LEU A 1 74 ? -4.676 -9.734 -22.109 1 98.25 74 LEU A O 1
ATOM 571 N N . GLU A 1 75 ? -4.828 -7.809 -23.203 1 97.31 75 GLU A N 1
ATOM 572 C CA . GLU A 1 75 ? -3.727 -7.199 -22.469 1 97.31 75 GLU A CA 1
ATOM 573 C C . GLU A 1 75 ? -4.191 -6.672 -21.109 1 97.31 75 GLU A C 1
ATOM 575 O O . GLU A 1 75 ? -5.395 -6.504 -20.891 1 97.31 75 GLU A O 1
ATOM 580 N N . MET A 1 76 ? -3.246 -6.422 -20.25 1 96.56 76 MET A N 1
ATOM 581 C CA . MET A 1 76 ? -3.514 -5.914 -18.906 1 96.56 76 MET A CA 1
ATOM 582 C C . MET A 1 76 ? -4.352 -4.641 -18.969 1 96.56 76 MET A C 1
ATOM 584 O O . MET A 1 76 ? -5.328 -4.496 -18.234 1 96.56 76 MET A O 1
ATOM 588 N N . ASP A 1 77 ? -3.994 -3.723 -19.828 1 94.06 77 ASP A N 1
ATOM 589 C CA . ASP A 1 77 ? -4.641 -2.416 -19.875 1 94.06 77 ASP A CA 1
ATOM 590 C C . ASP A 1 77 ? -5.973 -2.49 -20.625 1 94.06 77 ASP A C 1
ATOM 592 O O . ASP A 1 77 ? -6.637 -1.47 -20.828 1 94.06 77 ASP A O 1
ATOM 596 N N . GLU A 1 78 ? -6.375 -3.717 -21 1 96.88 78 GLU A N 1
ATOM 597 C CA . GLU A 1 78 ? -7.637 -3.918 -21.703 1 96.88 78 GLU A CA 1
ATOM 598 C C . GLU A 1 78 ? -8.648 -4.652 -20.844 1 96.88 78 GLU A C 1
ATOM 600 O O . GLU A 1 78 ? -9.758 -4.961 -21.281 1 96.88 78 GLU A O 1
ATOM 605 N N . LEU A 1 79 ? -8.328 -4.875 -19.625 1 97.88 79 LEU A N 1
ATOM 606 C CA . LEU A 1 79 ? -9.156 -5.734 -18.781 1 97.88 79 LEU A CA 1
ATOM 607 C C . LEU A 1 79 ? -10.531 -5.117 -18.562 1 97.88 79 LEU A C 1
ATOM 609 O O . LEU A 1 79 ? -11.477 -5.816 -18.188 1 97.88 79 LEU A O 1
ATOM 613 N N . GLU A 1 80 ? -10.672 -3.834 -18.797 1 96.25 80 GLU A N 1
ATOM 614 C CA . GLU A 1 80 ? -11.977 -3.195 -18.703 1 96.25 80 GLU A CA 1
ATOM 615 C C . GLU A 1 80 ? -12.945 -3.766 -19.734 1 96.25 80 GLU A C 1
ATOM 617 O O . GLU A 1 80 ? -14.164 -3.705 -19.547 1 96.25 80 GLU A O 1
ATOM 622 N N . ARG A 1 81 ? -12.461 -4.402 -20.75 1 97.69 81 ARG A N 1
ATOM 623 C CA . ARG A 1 81 ? -13.266 -4.938 -21.844 1 97.69 81 ARG A CA 1
ATOM 624 C C . ARG A 1 81 ? -13.648 -6.391 -21.578 1 97.69 81 ARG A C 1
ATOM 626 O O . ARG A 1 81 ? -14.438 -6.973 -22.328 1 97.69 81 ARG A O 1
ATOM 633 N N . LEU A 1 82 ? -13.172 -6.973 -20.547 1 98.31 82 LEU A N 1
ATOM 634 C CA . LEU A 1 82 ? -13.312 -8.406 -20.312 1 98.31 82 LEU A CA 1
ATOM 635 C C . LEU A 1 82 ? -14.781 -8.805 -20.219 1 98.31 82 LEU A C 1
ATOM 637 O O . LEU A 1 82 ? -15.203 -9.766 -20.875 1 98.31 82 LEU A O 1
ATOM 641 N N . PRO A 1 83 ? -15.648 -8.055 -19.5 1 97.31 83 PRO A N 1
ATOM 642 C CA . PRO A 1 83 ? -17.062 -8.453 -19.422 1 97.31 83 PRO A CA 1
ATOM 643 C C . PRO A 1 83 ? -17.734 -8.492 -20.797 1 97.31 83 PRO A C 1
ATOM 645 O O . PRO A 1 83 ? -18.422 -9.461 -21.109 1 97.31 83 PRO A O 1
ATOM 648 N N . SER A 1 84 ? -17.469 -7.453 -21.578 1 97.12 84 SER A N 1
ATOM 649 C CA . SER A 1 84 ? -18.094 -7.398 -22.906 1 97.12 84 SER A CA 1
ATOM 650 C C . SER A 1 84 ? -17.609 -8.539 -23.781 1 97.12 84 SER A C 1
ATOM 652 O O . SER A 1 84 ? -18.391 -9.133 -24.531 1 97.12 84 SER A O 1
ATOM 654 N N . GLU A 1 85 ? -16.312 -8.836 -23.688 1 97.12 85 GLU A N 1
ATOM 655 C CA . GLU A 1 85 ? -15.742 -9.93 -24.469 1 97.12 85 GLU A CA 1
ATOM 656 C C . GLU A 1 85 ? -16.391 -11.258 -24.125 1 97.12 85 GLU A C 1
ATOM 658 O O . GLU A 1 85 ? -16.703 -12.062 -25 1 97.12 85 GLU A O 1
ATOM 663 N N . ILE A 1 86 ? -16.625 -11.523 -22.828 1 96.81 86 ILE A N 1
ATOM 664 C CA . ILE A 1 86 ? -17.172 -12.789 -22.359 1 96.81 86 ILE A CA 1
ATOM 665 C C . ILE A 1 86 ? -18.672 -12.844 -22.688 1 96.81 86 ILE A C 1
ATOM 667 O O . ILE A 1 86 ? -19.156 -13.852 -23.219 1 96.81 86 ILE A O 1
ATOM 671 N N . PHE A 1 87 ? -19.391 -11.766 -22.531 1 95.25 87 PHE A N 1
ATOM 672 C CA . PHE A 1 87 ? -20.828 -11.766 -22.734 1 95.25 87 PHE A CA 1
ATOM 673 C C . PHE A 1 87 ? -21.172 -11.836 -24.219 1 95.25 87 PHE A C 1
ATOM 675 O O . PHE A 1 87 ? -22.219 -12.391 -24.594 1 95.25 87 PHE A O 1
ATOM 682 N N . GLU A 1 88 ? -20.359 -11.273 -25.031 1 96.06 88 GLU A N 1
ATOM 683 C CA . GLU A 1 88 ? -20.578 -11.383 -26.469 1 96.06 88 GLU A CA 1
ATOM 684 C C . GLU A 1 88 ? -20.422 -12.828 -26.938 1 96.06 88 GLU A C 1
ATOM 686 O O . GLU A 1 88 ? -21.203 -13.305 -27.766 1 96.06 88 GLU A O 1
ATOM 691 N N . ARG A 1 89 ? -19.469 -13.523 -26.406 1 95.38 89 ARG A N 1
ATOM 692 C CA . ARG A 1 89 ? -19.188 -14.898 -26.797 1 95.38 89 ARG A CA 1
ATOM 693 C C . ARG A 1 89 ? -20.141 -15.867 -26.109 1 95.38 89 ARG A C 1
ATOM 695 O O . ARG A 1 89 ? -20.5 -16.906 -26.688 1 95.38 89 ARG A O 1
ATOM 702 N N . PHE A 1 90 ? -20.484 -15.438 -24.891 1 94.94 90 PHE A N 1
ATOM 703 C CA . PHE A 1 90 ? -21.359 -16.281 -24.078 1 94.94 90 PHE A CA 1
ATOM 704 C C . PHE A 1 90 ? -22.531 -15.461 -23.516 1 94.94 90 PHE A C 1
ATOM 706 O O . PHE A 1 90 ? -22.594 -15.211 -22.312 1 94.94 90 PHE A O 1
ATOM 713 N N . PRO A 1 91 ? -23.5 -15.188 -24.312 1 93.44 91 PRO A N 1
ATOM 714 C CA . PRO A 1 91 ? -24.594 -14.297 -23.922 1 93.44 91 PRO A CA 1
ATOM 715 C C . PRO A 1 91 ? -25.375 -14.836 -22.719 1 93.44 91 PRO A C 1
ATOM 717 O O . PRO A 1 91 ? -25.938 -14.055 -21.938 1 93.44 91 PRO A O 1
ATOM 720 N N . GLU A 1 92 ? -25.375 -16.094 -22.594 1 89.62 92 GLU A N 1
ATOM 721 C CA . GLU A 1 92 ? -26.125 -16.703 -21.5 1 89.62 92 GLU A CA 1
ATOM 722 C C . GLU A 1 92 ? -25.531 -16.328 -20.141 1 89.62 92 GLU A C 1
ATOM 724 O O . GLU A 1 92 ? -26.219 -16.406 -19.109 1 89.62 92 GLU A O 1
ATOM 729 N N . LEU A 1 93 ? -24.359 -15.906 -20.141 1 91.12 93 LEU A N 1
ATOM 730 C CA . LEU A 1 93 ? -23.672 -15.562 -18.891 1 91.12 93 LEU A CA 1
ATOM 731 C C . LEU A 1 93 ? -24.016 -14.141 -18.469 1 91.12 93 LEU A C 1
ATOM 733 O O . LEU A 1 93 ? -23.656 -13.719 -17.359 1 91.12 93 LEU A O 1
ATOM 737 N N . SER A 1 94 ? -24.641 -13.391 -19.312 1 86 94 SER A N 1
ATOM 738 C CA . SER A 1 94 ? -25 -12.016 -19 1 86 94 SER A CA 1
ATOM 739 C C . SER A 1 94 ? -26.266 -11.945 -18.172 1 86 94 SER A C 1
ATOM 741 O O . SER A 1 94 ? -26.625 -10.891 -17.641 1 86 94 SER A O 1
ATOM 743 N N . ASP A 1 95 ? -26.844 -13.062 -18.031 1 81.44 95 ASP A N 1
ATOM 744 C CA . ASP A 1 95 ? -28.094 -13.125 -17.281 1 81.44 95 ASP A CA 1
ATOM 745 C C . ASP A 1 95 ? -27.844 -12.93 -15.781 1 81.44 95 ASP A C 1
ATOM 747 O O . ASP A 1 95 ? -26.812 -13.344 -15.266 1 81.44 95 ASP A O 1
ATOM 751 N N . GLU A 1 96 ? -28.75 -12.336 -15.148 1 72.69 96 GLU A N 1
ATOM 752 C CA . GLU A 1 96 ? -28.641 -12.008 -13.734 1 72.69 96 GLU A CA 1
ATOM 753 C C . GLU A 1 96 ? -28.422 -13.266 -12.898 1 72.69 96 GLU A C 1
ATOM 755 O O . GLU A 1 96 ? -27.812 -13.203 -11.828 1 72.69 96 GLU A O 1
ATOM 760 N N . ASP A 1 97 ? -28.875 -14.344 -13.461 1 70.69 97 ASP A N 1
ATOM 761 C CA . ASP A 1 97 ? -28.797 -15.586 -12.703 1 70.69 97 ASP A CA 1
ATOM 762 C C . ASP A 1 97 ? -27.438 -16.25 -12.859 1 70.69 97 ASP A C 1
ATOM 764 O O . ASP A 1 97 ? -27.094 -17.172 -12.117 1 70.69 97 ASP A O 1
ATOM 768 N N . ALA A 1 98 ? -26.797 -15.758 -13.883 1 72.06 98 ALA A N 1
ATOM 769 C CA . ALA A 1 98 ? -25.453 -16.297 -14.062 1 72.06 98 ALA A CA 1
ATOM 770 C C . ALA A 1 98 ? -24.422 -15.516 -13.242 1 72.06 98 ALA A C 1
ATOM 772 O O . ALA A 1 98 ? -24.547 -14.297 -13.094 1 72.06 98 ALA A O 1
ATOM 773 N N . SER A 1 99 ? -23.719 -16.312 -12.336 1 81.06 99 SER A N 1
ATOM 774 C CA . SER A 1 99 ? -22.703 -15.625 -11.547 1 81.06 99 SER A CA 1
ATOM 775 C C . SER A 1 99 ? -21.375 -16.391 -11.57 1 81.06 99 SER A C 1
ATOM 777 O O . SER A 1 99 ? -21.359 -17.609 -11.727 1 81.06 99 SER A O 1
ATOM 779 N N . PHE A 1 100 ? -20.375 -15.648 -11.711 1 93.69 100 PHE A N 1
ATOM 780 C CA . PHE A 1 100 ? -19.031 -16.219 -11.562 1 93.69 100 PHE A CA 1
ATOM 781 C C . PHE A 1 100 ? -18.703 -16.406 -10.094 1 93.69 100 PHE A C 1
ATOM 783 O O . PHE A 1 100 ? -19.141 -15.648 -9.234 1 93.69 100 PHE A O 1
ATOM 790 N N . ASP A 1 101 ? -18.047 -17.469 -9.859 1 96.25 101 ASP A N 1
ATOM 791 C CA . ASP A 1 101 ? -17.688 -17.781 -8.477 1 96.25 101 ASP A CA 1
ATOM 792 C C . ASP A 1 101 ? -16.484 -16.938 -8.031 1 96.25 101 ASP A C 1
ATOM 794 O O . ASP A 1 101 ? -16.562 -16.188 -7.059 1 96.25 101 ASP A O 1
ATOM 798 N N . SER A 1 102 ? -15.352 -17.109 -8.766 1 98.12 102 SER A N 1
ATOM 799 C CA . SER A 1 102 ? -14.117 -16.438 -8.352 1 98.12 102 SER A CA 1
ATOM 800 C C . SER A 1 102 ? -13.398 -15.812 -9.539 1 98.12 102 SER A C 1
ATOM 802 O O . SER A 1 102 ? -13.477 -16.328 -10.656 1 98.12 102 SER A O 1
ATOM 804 N N . PHE A 1 103 ? -12.828 -14.695 -9.336 1 98.81 103 PHE A N 1
ATOM 805 C CA . PHE A 1 103 ? -11.891 -14.039 -10.242 1 98.81 103 PHE A CA 1
ATOM 806 C C . PHE A 1 103 ? -10.469 -14.148 -9.719 1 98.81 103 PHE A C 1
ATOM 808 O O . PHE A 1 103 ? -10.102 -13.484 -8.75 1 98.81 103 PHE A O 1
ATOM 815 N N . PHE A 1 104 ? -9.656 -15.016 -10.328 1 98.94 104 PHE A N 1
ATOM 816 C CA . PHE A 1 104 ? -8.242 -15.141 -10 1 98.94 104 PHE A CA 1
ATOM 817 C C . PHE A 1 104 ? -7.402 -14.188 -10.836 1 98.94 104 PHE A C 1
ATOM 819 O O . PHE A 1 104 ? -7.258 -14.375 -12.047 1 98.94 104 PHE A O 1
ATOM 826 N N . HIS A 1 105 ? -6.809 -13.203 -10.211 1 98.94 105 HIS A N 1
ATOM 827 C CA . HIS A 1 105 ? -6.008 -12.234 -10.961 1 98.94 105 HIS A CA 1
ATOM 828 C C . HIS A 1 105 ? -4.516 -12.508 -10.789 1 98.94 105 HIS A C 1
ATOM 830 O O . HIS A 1 105 ? -3.887 -11.984 -9.867 1 98.94 105 HIS A O 1
ATOM 836 N N . LEU A 1 106 ? -3.928 -13.172 -11.789 1 98.88 106 LEU A N 1
ATOM 837 C CA . LEU A 1 106 ? -2.514 -13.523 -11.719 1 98.88 106 LEU A CA 1
ATOM 838 C C . LEU A 1 106 ? -1.703 -12.711 -12.727 1 98.88 106 LEU A C 1
ATOM 840 O O . LEU A 1 106 ? -0.471 -12.695 -12.664 1 98.88 106 LEU A O 1
ATOM 844 N N . MET A 1 107 ? -2.375 -12.062 -13.648 1 98.56 107 MET A N 1
ATOM 845 C CA . MET A 1 107 ? -1.683 -11.297 -14.68 1 98.56 107 MET A CA 1
ATOM 846 C C . MET A 1 107 ? -0.846 -10.18 -14.062 1 98.56 107 MET A C 1
ATOM 848 O O . MET A 1 107 ? -1.344 -9.406 -13.25 1 98.56 107 MET A O 1
ATOM 852 N N . TRP A 1 108 ? 0.368 -10.195 -14.336 1 98.38 108 TRP A N 1
ATOM 853 C CA . TRP A 1 108 ? 1.338 -9.188 -13.922 1 98.38 108 TRP A CA 1
ATOM 854 C C . TRP A 1 108 ? 2.592 -9.25 -14.789 1 98.38 108 TRP A C 1
ATOM 856 O O . TRP A 1 108 ? 3.098 -10.336 -15.078 1 98.38 108 TRP A O 1
ATOM 866 N N . GLY A 1 109 ? 3.105 -8.156 -15.281 1 96.12 109 GLY A N 1
ATOM 867 C CA . GLY A 1 109 ? 4.266 -8.227 -16.156 1 96.12 109 GLY A CA 1
ATOM 868 C C . GLY A 1 109 ? 5.191 -7.031 -16.016 1 96.12 109 GLY A C 1
ATOM 869 O O . GLY A 1 109 ? 4.922 -6.117 -15.227 1 96.12 109 GLY A O 1
ATOM 870 N N . GLY A 1 110 ? 6.355 -7.156 -16.703 1 95.38 110 GLY A N 1
ATOM 871 C CA . GLY A 1 110 ? 7.32 -6.07 -16.75 1 95.38 110 GLY A CA 1
ATOM 872 C C . GLY A 1 110 ? 8.523 -6.293 -15.852 1 95.38 110 GLY A C 1
ATOM 873 O O . GLY A 1 110 ? 8.461 -7.098 -14.922 1 95.38 110 GLY A O 1
ATOM 874 N N . ASP A 1 111 ? 9.531 -5.512 -16.125 1 97 111 ASP A N 1
ATOM 875 C CA . ASP A 1 111 ? 10.758 -5.574 -15.344 1 97 111 ASP A CA 1
ATOM 876 C C . ASP A 1 111 ? 10.5 -5.18 -13.891 1 97 111 ASP A C 1
ATOM 878 O O . ASP A 1 111 ? 9.828 -4.176 -13.625 1 97 111 ASP A O 1
ATOM 882 N N . ARG A 1 112 ? 11.094 -5.867 -12.984 1 96.31 112 ARG A N 1
ATOM 883 C CA . ARG A 1 112 ? 10.789 -5.773 -11.562 1 96.31 112 ARG A CA 1
ATOM 884 C C . ARG A 1 112 ? 11.164 -4.402 -11.016 1 96.31 112 ARG A C 1
ATOM 886 O O . ARG A 1 112 ? 10.625 -3.963 -9.992 1 96.31 112 ARG A O 1
ATOM 893 N N . ASN A 1 113 ? 12.109 -3.729 -11.695 1 96.88 113 ASN A N 1
ATOM 894 C CA . ASN A 1 113 ? 12.602 -2.469 -11.148 1 96.88 113 ASN A CA 1
ATOM 895 C C . ASN A 1 113 ? 12.102 -1.274 -11.961 1 96.88 113 ASN A C 1
ATOM 897 O O . ASN A 1 113 ? 12.344 -0.124 -11.594 1 96.88 113 ASN A O 1
ATOM 901 N N . ASP A 1 114 ? 11.445 -1.526 -13.039 1 98.06 114 ASP A N 1
ATOM 902 C CA . ASP A 1 114 ? 10.891 -0.459 -13.867 1 98.06 114 ASP A CA 1
ATOM 903 C C . ASP A 1 114 ? 9.555 0.031 -13.32 1 98.06 114 ASP A C 1
ATOM 905 O O . ASP A 1 114 ? 8.516 -0.597 -13.547 1 98.06 114 ASP A O 1
ATOM 909 N N . PHE A 1 115 ? 9.562 1.122 -12.656 1 98.25 115 PHE A N 1
ATOM 910 C CA . PHE A 1 115 ? 8.383 1.617 -11.961 1 98.25 115 PHE A CA 1
ATOM 911 C C . PHE A 1 115 ? 7.246 1.884 -12.945 1 98.25 115 PHE A C 1
ATOM 913 O O . PHE A 1 115 ? 6.09 1.555 -12.672 1 98.25 115 PHE A O 1
ATOM 920 N N . GLU A 1 116 ? 7.582 2.449 -14.078 1 96.81 116 GLU A N 1
ATOM 921 C CA . GLU A 1 116 ? 6.562 2.84 -15.039 1 96.81 116 GLU A CA 1
ATOM 922 C C . GLU A 1 116 ? 5.816 1.622 -15.578 1 96.81 116 GLU A C 1
ATOM 924 O O . GLU A 1 116 ? 4.605 1.686 -15.82 1 96.81 116 GLU A O 1
ATOM 929 N N . VAL A 1 117 ? 6.496 0.571 -15.727 1 96.88 117 VAL A N 1
ATOM 930 C CA . VAL A 1 117 ? 5.867 -0.648 -16.219 1 96.88 117 VAL A CA 1
ATOM 931 C C . VAL A 1 117 ? 5.078 -1.318 -15.102 1 96.88 117 VAL A C 1
ATOM 933 O O . VAL A 1 117 ? 3.977 -1.824 -15.328 1 96.88 117 VAL A O 1
ATOM 936 N N . GLN A 1 118 ? 5.613 -1.301 -13.906 1 98.31 118 GLN A N 1
ATOM 937 C CA . GLN A 1 118 ? 4.949 -1.938 -12.773 1 98.31 118 GLN A CA 1
ATOM 938 C C . GLN A 1 118 ? 3.668 -1.202 -12.398 1 98.31 118 GLN A C 1
ATOM 940 O O . GLN A 1 118 ? 2.676 -1.826 -12.016 1 98.31 118 GLN A O 1
ATOM 945 N N . LYS A 1 119 ? 3.656 0.105 -12.555 1 97.62 119 LYS A N 1
ATOM 946 C CA . LYS A 1 119 ? 2.49 0.925 -12.242 1 97.62 119 LYS A CA 1
ATOM 947 C C . LYS A 1 119 ? 1.291 0.535 -13.102 1 97.62 119 LYS A C 1
ATOM 949 O O . LYS A 1 119 ? 0.149 0.581 -12.641 1 97.62 119 LYS A O 1
ATOM 954 N N . VAL A 1 120 ? 1.506 0.08 -14.289 1 97 120 VAL A N 1
ATOM 955 C CA . VAL A 1 120 ? 0.455 -0.342 -15.203 1 97 120 VAL A CA 1
ATOM 956 C C . VAL A 1 120 ? -0.314 -1.518 -14.609 1 97 120 VAL A C 1
ATOM 958 O O . VAL A 1 120 ? -1.534 -1.61 -14.758 1 97 120 VAL A O 1
ATOM 961 N N . ASN A 1 121 ? 0.399 -2.359 -13.914 1 98.5 121 ASN A N 1
ATOM 962 C CA . ASN A 1 121 ? -0.227 -3.531 -13.312 1 98.5 121 ASN A CA 1
ATOM 963 C C . ASN A 1 121 ? -1.175 -3.141 -12.18 1 98.5 121 ASN A C 1
ATOM 965 O O . ASN A 1 121 ? -2.178 -3.816 -11.945 1 98.5 121 ASN A O 1
ATOM 969 N N . VAL A 1 122 ? -0.872 -2.055 -11.469 1 98.75 122 VAL A N 1
ATOM 970 C CA . VAL A 1 122 ? -1.746 -1.584 -10.398 1 98.75 122 VAL A CA 1
ATOM 971 C C . VAL A 1 122 ? -3.092 -1.157 -10.984 1 98.75 122 VAL A C 1
ATOM 973 O O . VAL A 1 122 ? -4.145 -1.604 -1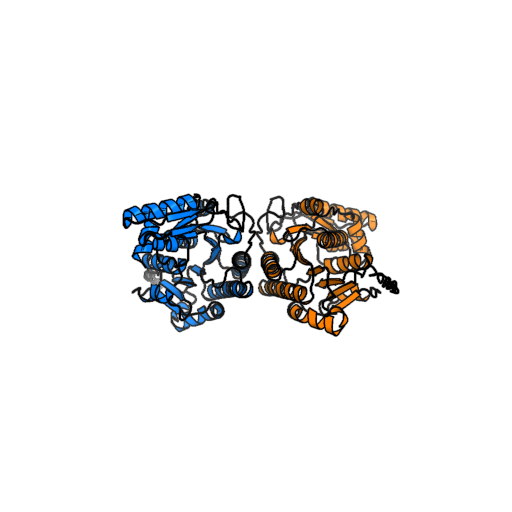0.523 1 98.75 122 VAL A O 1
ATOM 976 N N . GLU A 1 123 ? -3.033 -0.357 -12.023 1 97.44 123 GLU A N 1
ATOM 977 C CA . GLU A 1 123 ? -4.258 0.072 -12.688 1 97.44 123 GLU A CA 1
ATOM 978 C C . GLU A 1 123 ? -5.012 -1.116 -13.281 1 97.44 123 GLU A C 1
ATOM 980 O O . GLU A 1 123 ? -6.238 -1.185 -13.203 1 97.44 123 GLU A O 1
ATOM 985 N N . GLY A 1 124 ? -4.266 -1.989 -13.898 1 98.31 124 GLY A N 1
ATOM 986 C CA . GLY A 1 124 ? -4.863 -3.203 -14.438 1 98.31 124 GLY A CA 1
ATOM 987 C C . GLY A 1 124 ? -5.594 -4.023 -13.391 1 98.31 124 GLY A C 1
ATOM 988 O O . GLY A 1 124 ? -6.648 -4.598 -13.664 1 98.31 124 GLY A O 1
ATOM 989 N N . SER A 1 125 ? -5.043 -4.086 -12.195 1 98.81 125 SER A N 1
ATOM 990 C CA . SER A 1 125 ? -5.688 -4.809 -11.102 1 98.81 125 SER A CA 1
ATOM 991 C C . SER A 1 125 ? -7.023 -4.172 -10.727 1 98.81 125 SER A C 1
ATOM 993 O O . SER A 1 125 ? -7.98 -4.875 -10.406 1 98.81 125 SER A O 1
ATOM 995 N N . LEU A 1 126 ? -7.098 -2.863 -10.781 1 98.81 126 LEU A N 1
ATOM 996 C CA . LEU A 1 126 ? -8.352 -2.18 -10.5 1 98.81 126 LEU A CA 1
ATOM 997 C C . LEU A 1 126 ? -9.383 -2.459 -11.586 1 98.81 126 LEU A C 1
ATOM 999 O O . LEU A 1 126 ? -10.562 -2.654 -11.297 1 98.81 126 LEU A O 1
ATOM 1003 N N . HIS A 1 127 ? -8.922 -2.502 -12.867 1 98.69 127 HIS A N 1
ATOM 1004 C CA . HIS A 1 127 ? -9.797 -2.893 -13.961 1 98.69 127 HIS A CA 1
ATOM 1005 C C . HIS A 1 127 ? -10.32 -4.312 -13.773 1 98.69 127 HIS A C 1
ATOM 1007 O O . HIS A 1 127 ? -11.484 -4.598 -14.07 1 98.69 127 HIS A O 1
ATOM 1013 N N . ALA A 1 128 ? -9.461 -5.148 -13.297 1 98.88 128 ALA A N 1
ATOM 1014 C CA . ALA A 1 128 ? -9.852 -6.531 -13.039 1 98.88 128 ALA A CA 1
ATOM 1015 C C . ALA A 1 128 ? -10.953 -6.598 -11.984 1 98.88 128 ALA A C 1
ATOM 1017 O O . ALA A 1 128 ? -11.914 -7.359 -12.125 1 98.88 128 ALA A O 1
ATOM 1018 N N . VAL A 1 129 ? -10.805 -5.832 -10.93 1 98.81 129 VAL A N 1
ATOM 1019 C CA . VAL A 1 129 ? -11.812 -5.801 -9.875 1 98.81 129 VAL A CA 1
ATOM 1020 C C . VAL A 1 129 ? -13.148 -5.316 -10.445 1 98.81 129 VAL A C 1
ATOM 1022 O O . VAL A 1 129 ? -14.195 -5.895 -10.156 1 98.81 129 VAL A O 1
ATOM 1025 N N . ARG A 1 130 ? -13.141 -4.27 -11.25 1 98.44 130 ARG A N 1
ATOM 1026 C CA . ARG A 1 130 ? -14.367 -3.75 -11.844 1 98.44 130 ARG A CA 1
ATOM 1027 C C . ARG A 1 130 ? -15.008 -4.781 -12.773 1 98.44 130 ARG A C 1
ATOM 1029 O O . ARG A 1 130 ? -16.234 -4.941 -12.781 1 98.44 130 ARG A O 1
ATOM 1036 N N . ALA A 1 131 ? -14.133 -5.445 -13.547 1 98.12 131 ALA A N 1
ATOM 1037 C CA . ALA A 1 131 ? -14.633 -6.52 -14.406 1 98.12 131 ALA A CA 1
ATOM 1038 C C . ALA A 1 131 ? -15.297 -7.613 -13.578 1 98.12 131 ALA A C 1
ATOM 1040 O O . ALA A 1 131 ? -16.375 -8.102 -13.93 1 98.12 131 ALA A O 1
ATOM 1041 N N . ALA A 1 132 ? -14.648 -7.984 -12.484 1 98.06 132 ALA A N 1
ATOM 1042 C CA . ALA A 1 132 ? -15.211 -8.984 -11.586 1 98.06 132 ALA A CA 1
ATOM 1043 C C . ALA A 1 132 ? -16.594 -8.555 -11.078 1 98.06 132 ALA A C 1
ATOM 1045 O O . ALA A 1 132 ? -17.516 -9.367 -11.039 1 98.06 132 ALA A O 1
ATOM 1046 N N . SER A 1 133 ? -16.719 -7.312 -10.727 1 96.81 133 SER A N 1
ATOM 1047 C CA . SER A 1 133 ? -17.984 -6.781 -10.227 1 96.81 133 SER A CA 1
ATOM 1048 C C . SER A 1 133 ? -19.078 -6.855 -11.297 1 96.81 133 SER A C 1
ATOM 1050 O O . SER A 1 133 ? -20.172 -7.324 -11.023 1 96.81 133 SER A O 1
ATOM 1052 N N . ILE A 1 134 ? -18.734 -6.434 -12.492 1 95.62 134 ILE A N 1
ATOM 1053 C CA . ILE A 1 134 ? -19.688 -6.414 -13.602 1 95.62 134 ILE A CA 1
ATOM 1054 C C . ILE A 1 134 ? -20.141 -7.836 -13.914 1 95.62 134 ILE A C 1
ATOM 1056 O O . ILE A 1 134 ? -21.312 -8.062 -14.242 1 95.62 134 ILE A O 1
ATOM 1060 N N . MET A 1 135 ? -19.281 -8.805 -13.734 1 95.62 135 MET A N 1
ATOM 1061 C CA . MET A 1 135 ? -19.562 -10.195 -14.086 1 95.62 135 MET A CA 1
ATOM 1062 C C . MET A 1 135 ? -20.219 -10.922 -12.914 1 95.62 135 MET A C 1
ATOM 1064 O O . MET A 1 135 ? -20.531 -12.117 -13.008 1 95.62 135 MET A O 1
ATOM 1068 N N . GLY A 1 136 ? -20.375 -10.227 -11.789 1 94.88 136 GLY A N 1
ATOM 1069 C CA . GLY A 1 136 ? -21.062 -10.797 -10.641 1 94.88 136 GLY A CA 1
ATOM 1070 C C . GLY A 1 136 ? -20.234 -11.836 -9.906 1 94.88 136 GLY A C 1
ATOM 1071 O O . GLY A 1 136 ? -20.781 -12.805 -9.375 1 94.88 136 GLY A O 1
ATOM 1072 N N . CYS A 1 137 ? -18.906 -11.703 -9.914 1 96.94 137 CYS A N 1
ATOM 1073 C CA . CYS A 1 137 ? -18.047 -12.617 -9.172 1 96.94 137 CYS A CA 1
ATOM 1074 C C . CYS A 1 137 ? -18.312 -12.516 -7.676 1 96.94 137 CYS A C 1
ATOM 1076 O O . CYS A 1 137 ? -18.438 -11.414 -7.141 1 96.94 137 CYS A O 1
ATOM 1078 N N . ARG A 1 138 ? -18.375 -13.648 -7.082 1 97.12 138 ARG A N 1
ATOM 1079 C CA . ARG A 1 138 ? -18.516 -13.664 -5.633 1 97.12 138 ARG A CA 1
ATOM 1080 C C . ARG A 1 138 ? -17.266 -13.156 -4.945 1 97.12 138 ARG A C 1
ATOM 1082 O O . ARG A 1 138 ? -17.328 -12.359 -4.012 1 97.12 138 ARG A O 1
ATOM 1089 N N . ARG A 1 139 ? -16.094 -13.617 -5.461 1 98.44 139 ARG A N 1
ATOM 1090 C CA . ARG A 1 139 ? -14.836 -13.367 -4.781 1 98.44 139 ARG A CA 1
ATOM 1091 C C . ARG A 1 139 ? -13.742 -12.992 -5.773 1 98.44 139 ARG A C 1
ATOM 1093 O O . ARG A 1 139 ? -13.625 -13.602 -6.84 1 98.44 139 ARG A O 1
ATOM 1100 N N . PHE A 1 140 ? -12.984 -11.938 -5.426 1 98.88 140 PHE A N 1
ATOM 1101 C CA . PHE A 1 140 ? -11.766 -11.547 -6.133 1 98.88 140 PHE A CA 1
ATOM 1102 C C . PHE A 1 140 ? -10.531 -12.031 -5.387 1 98.88 140 PHE A C 1
ATOM 1104 O O . PHE A 1 140 ? -10.344 -11.711 -4.211 1 98.88 140 PHE A O 1
ATOM 1111 N N . ILE A 1 141 ? -9.703 -12.797 -6.004 1 98.94 141 ILE A N 1
ATOM 1112 C CA . ILE A 1 141 ? -8.445 -13.281 -5.453 1 98.94 141 ILE A CA 1
ATOM 1113 C C . ILE A 1 141 ? -7.273 -12.648 -6.207 1 98.94 141 ILE A C 1
ATOM 1115 O O . ILE A 1 141 ? -6.98 -13.031 -7.344 1 98.94 141 ILE A O 1
ATOM 1119 N N . GLY A 1 142 ? -6.664 -11.664 -5.578 1 98.94 142 GLY A N 1
ATOM 1120 C CA . GLY A 1 142 ? -5.453 -11.078 -6.125 1 98.94 142 GLY A CA 1
ATOM 1121 C C . GLY A 1 142 ? -4.191 -11.789 -5.676 1 98.94 142 GLY A C 1
ATOM 1122 O O . GLY A 1 142 ? -4.156 -12.375 -4.598 1 98.94 142 GLY A O 1
ATOM 1123 N N . ILE A 1 143 ? -3.189 -11.688 -6.469 1 98.88 143 ILE A N 1
ATOM 1124 C CA . ILE A 1 143 ? -1.955 -12.398 -6.164 1 98.88 143 ILE A CA 1
ATOM 1125 C C . ILE A 1 143 ? -0.826 -11.398 -5.926 1 98.88 143 ILE A C 1
ATOM 1127 O O . ILE A 1 143 ? -0.488 -10.617 -6.816 1 98.88 143 ILE A O 1
ATOM 1131 N N . GLY A 1 144 ? -0.31 -11.484 -4.777 1 98.75 144 GLY A N 1
ATOM 1132 C CA . GLY A 1 144 ? 0.869 -10.719 -4.398 1 98.75 144 GLY A CA 1
ATOM 1133 C C . GLY A 1 144 ? 2.145 -11.539 -4.418 1 98.75 144 GLY A C 1
ATOM 1134 O O . GLY A 1 144 ? 2.271 -12.477 -5.211 1 98.75 144 GLY A O 1
ATOM 1135 N N . SER A 1 145 ? 3.127 -11.094 -3.693 1 98.62 145 SER A N 1
ATOM 1136 C CA . SER A 1 145 ? 4.457 -11.703 -3.705 1 98.62 145 SER A CA 1
ATOM 1137 C C . SER A 1 145 ? 5.176 -11.469 -2.381 1 98.62 145 SER A C 1
ATOM 1139 O O . SER A 1 145 ? 4.918 -10.484 -1.689 1 98.62 145 SER A O 1
ATOM 1141 N N . GLN A 1 146 ? 6.113 -12.398 -2.135 1 98.25 146 GLN A N 1
ATOM 1142 C CA . GLN A 1 146 ? 7.02 -12.195 -1.011 1 98.25 146 GLN A CA 1
ATOM 1143 C C . GLN A 1 146 ? 7.793 -10.883 -1.156 1 98.25 146 GLN A C 1
ATOM 1145 O O . GLN A 1 146 ? 8.297 -10.344 -0.171 1 98.25 146 GLN A O 1
ATOM 1150 N N . ALA A 1 147 ? 7.879 -10.32 -2.328 1 98.5 147 ALA A N 1
ATOM 1151 C CA . ALA A 1 147 ? 8.602 -9.078 -2.59 1 98.5 147 ALA A CA 1
ATOM 1152 C C . ALA A 1 147 ? 7.984 -7.914 -1.829 1 98.5 147 ALA A C 1
ATOM 1154 O O . ALA A 1 147 ? 8.617 -6.871 -1.652 1 98.5 147 ALA A O 1
ATOM 1155 N N . GLU A 1 148 ? 6.723 -8.055 -1.404 1 98.75 148 GLU A N 1
ATOM 1156 C CA . GLU A 1 148 ? 6.078 -7.023 -0.595 1 98.75 148 GLU A CA 1
ATOM 1157 C C . GLU A 1 148 ? 6.793 -6.848 0.743 1 98.75 148 GLU A C 1
ATOM 1159 O O . GLU A 1 148 ? 6.828 -5.742 1.293 1 98.75 148 GLU A O 1
ATOM 1164 N N . TYR A 1 149 ? 7.426 -7.906 1.229 1 98.12 149 TYR A N 1
ATOM 1165 C CA . TYR A 1 149 ? 8.039 -7.879 2.549 1 98.12 149 TYR A CA 1
ATOM 1166 C C . TYR A 1 149 ? 9.414 -7.215 2.498 1 98.12 149 TYR A C 1
ATOM 1168 O O . TYR A 1 149 ? 9.93 -6.758 3.52 1 98.12 149 TYR A O 1
ATOM 1176 N N . GLY A 1 150 ? 10.039 -7.242 1.319 1 97.31 150 GLY A N 1
ATOM 1177 C CA . GLY A 1 150 ? 11.352 -6.629 1.184 1 97.31 150 GLY A CA 1
ATOM 1178 C C . GLY A 1 150 ? 12.453 -7.434 1.849 1 97.31 150 GLY A C 1
ATOM 1179 O O . GLY A 1 150 ? 12.383 -8.664 1.903 1 97.31 150 GLY A O 1
ATOM 1180 N N . ALA A 1 151 ? 13.562 -6.766 2.186 1 96.25 151 ALA A N 1
ATOM 1181 C CA . ALA A 1 151 ? 14.703 -7.391 2.85 1 96.25 151 ALA A CA 1
ATOM 1182 C C . ALA A 1 151 ? 14.523 -7.383 4.363 1 96.25 151 ALA A C 1
ATOM 1184 O O . ALA A 1 151 ? 14.445 -6.316 4.98 1 96.25 151 ALA A O 1
ATOM 1185 N N . THR A 1 152 ? 14.312 -8.562 4.934 1 95.44 152 THR A N 1
ATOM 1186 C CA . THR A 1 152 ? 14.109 -8.656 6.375 1 95.44 152 THR A CA 1
ATOM 1187 C C . THR A 1 152 ? 14.68 -9.969 6.91 1 95.44 152 THR A C 1
ATOM 1189 O O . THR A 1 152 ? 14.781 -10.953 6.172 1 95.44 152 THR A O 1
ATOM 1192 N N . ASP A 1 153 ? 15.047 -9.969 8.156 1 93.69 153 ASP A N 1
ATOM 1193 C CA . ASP A 1 153 ? 15.508 -11.188 8.812 1 93.69 153 ASP A CA 1
ATOM 1194 C C . ASP A 1 153 ? 14.422 -11.781 9.703 1 93.69 153 ASP A C 1
ATOM 1196 O O . ASP A 1 153 ? 14.633 -12.797 10.359 1 93.69 153 ASP A O 1
ATOM 1200 N N . LYS A 1 154 ? 13.297 -11.164 9.633 1 96 154 LYS A N 1
ATOM 1201 C CA . LYS A 1 154 ? 12.18 -11.617 10.453 1 96 154 LYS A CA 1
ATOM 1202 C C . LYS A 1 154 ? 11.422 -12.758 9.781 1 96 154 LYS A C 1
ATOM 1204 O O . LYS A 1 154 ? 11.516 -12.938 8.562 1 96 154 LYS A O 1
ATOM 1209 N N . ILE A 1 155 ? 10.766 -13.523 10.633 1 97.81 155 ILE A N 1
ATOM 1210 C CA . ILE A 1 155 ? 9.797 -14.477 10.094 1 97.81 155 ILE A CA 1
ATOM 1211 C C . ILE A 1 155 ? 8.672 -13.719 9.383 1 97.81 155 ILE A C 1
ATOM 1213 O O . ILE A 1 155 ? 8.109 -12.773 9.93 1 97.81 155 ILE A O 1
ATOM 1217 N N . MET A 1 156 ? 8.422 -14.094 8.195 1 98.12 156 MET A N 1
ATOM 1218 C CA . MET A 1 156 ? 7.453 -13.383 7.363 1 98.12 156 MET A CA 1
ATOM 1219 C C . MET A 1 156 ? 6.047 -13.93 7.586 1 98.12 156 MET A C 1
ATOM 1221 O O . MET A 1 156 ? 5.598 -14.82 6.863 1 98.12 156 MET A O 1
ATOM 1225 N N . THR A 1 157 ? 5.41 -13.422 8.578 1 98.06 157 THR A N 1
ATOM 1226 C CA . THR A 1 157 ? 3.979 -13.633 8.75 1 98.06 157 THR A CA 1
ATOM 1227 C C . THR A 1 157 ? 3.178 -12.594 7.965 1 98.06 157 THR A C 1
ATOM 1229 O O . THR A 1 157 ? 3.723 -11.578 7.547 1 98.06 157 THR A O 1
ATOM 1232 N N . GLU A 1 158 ? 1.898 -12.906 7.773 1 98.19 158 GLU A N 1
ATOM 1233 C CA . GLU A 1 158 ? 1.073 -11.992 6.988 1 98.19 158 GLU A CA 1
ATOM 1234 C C . GLU A 1 158 ? 0.913 -10.648 7.691 1 98.19 158 GLU A C 1
ATOM 1236 O O . GLU A 1 158 ? 0.538 -9.656 7.066 1 98.19 158 GLU A O 1
ATOM 1241 N N . THR A 1 159 ? 1.238 -10.562 9.008 1 96.06 159 THR A N 1
ATOM 1242 C CA . THR A 1 159 ? 1.069 -9.336 9.781 1 96.06 159 THR A CA 1
ATOM 1243 C C . THR A 1 159 ? 2.346 -8.5 9.75 1 96.06 159 THR A C 1
ATOM 1245 O O . THR A 1 159 ? 2.365 -7.367 10.242 1 96.06 159 THR A O 1
ATOM 1248 N N . LEU A 1 160 ? 3.402 -9.062 9.195 1 97.56 160 LEU A N 1
ATOM 1249 C CA . LEU A 1 160 ? 4.609 -8.258 9.023 1 97.56 160 LEU A CA 1
ATOM 1250 C C . LEU A 1 160 ? 4.367 -7.113 8.055 1 97.56 160 LEU A C 1
ATOM 1252 O O . LEU A 1 160 ? 3.811 -7.316 6.969 1 97.56 160 LEU A O 1
ATOM 1256 N N . ALA A 1 161 ? 4.785 -5.918 8.438 1 97.5 161 ALA A N 1
ATOM 1257 C CA . ALA A 1 161 ? 4.578 -4.746 7.594 1 97.5 161 ALA A CA 1
ATOM 1258 C C . ALA A 1 161 ? 5.367 -4.859 6.293 1 97.5 161 ALA A C 1
ATOM 1260 O O . ALA A 1 161 ? 6.547 -5.215 6.305 1 97.5 161 ALA A O 1
ATOM 1261 N N . PRO A 1 162 ? 4.723 -4.527 5.129 1 98.12 162 PRO A N 1
ATOM 1262 C CA . PRO A 1 162 ? 5.469 -4.488 3.867 1 98.12 162 PRO A CA 1
ATOM 1263 C C . PRO A 1 162 ? 6.602 -3.465 3.881 1 98.12 162 PRO A C 1
ATOM 1265 O O . PRO A 1 162 ? 6.453 -2.381 4.453 1 98.12 162 PRO A O 1
ATOM 1268 N N . SER A 1 163 ? 7.688 -3.832 3.338 1 97.69 163 SER A N 1
ATOM 1269 C CA . SER A 1 163 ? 8.852 -2.963 3.172 1 97.69 163 SER A CA 1
ATOM 1270 C C . SER A 1 163 ? 9.57 -3.25 1.861 1 97.69 163 SER A C 1
ATOM 1272 O O . SER A 1 163 ? 10.766 -3.57 1.86 1 97.69 163 SER A O 1
ATOM 1274 N N . PRO A 1 164 ? 8.836 -3.074 0.778 1 98.25 164 PRO A N 1
ATOM 1275 C CA . PRO A 1 164 ? 9.383 -3.457 -0.527 1 98.25 164 PRO A CA 1
ATOM 1276 C C . PRO A 1 164 ? 10.602 -2.625 -0.924 1 98.25 164 PRO A C 1
ATOM 1278 O O . PRO A 1 164 ? 10.688 -1.446 -0.572 1 98.25 164 PRO A O 1
ATOM 1281 N N . ILE A 1 165 ? 11.492 -3.252 -1.71 1 97.12 165 ILE A N 1
ATOM 1282 C CA . ILE A 1 165 ? 12.711 -2.561 -2.115 1 97.12 165 ILE A CA 1
ATOM 1283 C C . ILE A 1 165 ? 12.812 -2.539 -3.639 1 97.12 165 ILE A C 1
ATOM 1285 O O . ILE A 1 165 ? 13.844 -2.154 -4.191 1 97.12 165 ILE A O 1
ATOM 1289 N N . THR A 1 166 ? 11.75 -3.043 -4.34 1 97.94 166 THR A N 1
ATOM 1290 C CA . THR A 1 166 ? 11.656 -2.986 -5.797 1 97.94 166 THR A CA 1
ATOM 1291 C C . THR A 1 166 ? 10.344 -2.342 -6.223 1 97.94 166 THR A C 1
ATOM 1293 O O . THR A 1 166 ? 9.398 -2.252 -5.434 1 97.94 166 THR A O 1
ATOM 1296 N N . ALA A 1 167 ? 10.289 -1.88 -7.496 1 98.69 167 ALA A N 1
ATOM 1297 C CA . ALA A 1 167 ? 9.031 -1.379 -8.055 1 98.69 167 ALA A CA 1
ATOM 1298 C C . ALA A 1 167 ? 7.965 -2.467 -8.07 1 98.69 167 ALA A C 1
ATOM 1300 O O . ALA A 1 167 ? 6.793 -2.197 -7.797 1 98.69 167 ALA A O 1
ATOM 1301 N N . TYR A 1 168 ? 8.391 -3.676 -8.312 1 98.69 168 TYR A N 1
ATOM 1302 C CA . TYR A 1 168 ? 7.508 -4.832 -8.312 1 98.69 168 TYR A CA 1
ATOM 1303 C C . TYR A 1 168 ? 6.852 -5.008 -6.945 1 98.69 168 TYR A C 1
ATOM 1305 O O . TYR A 1 168 ? 5.621 -5.039 -6.844 1 98.69 168 TYR A O 1
ATOM 1313 N N . GLY A 1 169 ? 7.672 -5.051 -5.902 1 98.81 169 GLY A N 1
ATOM 1314 C CA . GLY A 1 169 ? 7.141 -5.203 -4.555 1 98.81 169 GLY A CA 1
ATOM 1315 C C . GLY A 1 169 ? 6.246 -4.051 -4.133 1 98.81 169 GLY A C 1
ATOM 1316 O O . GLY A 1 169 ? 5.195 -4.266 -3.527 1 98.81 169 GLY A O 1
ATOM 1317 N N . SER A 1 170 ? 6.641 -2.861 -4.473 1 98.88 170 SER A N 1
ATOM 1318 C CA . SER A 1 170 ? 5.891 -1.665 -4.105 1 98.88 170 SER A CA 1
ATOM 1319 C C . SER A 1 170 ? 4.527 -1.634 -4.789 1 98.88 170 SER A C 1
ATOM 1321 O O . SER A 1 170 ? 3.516 -1.321 -4.156 1 98.88 170 SER A O 1
ATOM 1323 N N . CYS A 1 171 ? 4.523 -1.963 -6.027 1 98.88 171 CYS A N 1
ATOM 1324 C CA . CYS A 1 171 ? 3.279 -1.921 -6.789 1 98.88 171 CYS A CA 1
ATOM 1325 C C . CYS A 1 171 ? 2.361 -3.072 -6.395 1 98.88 171 CYS A C 1
ATOM 1327 O O . CYS A 1 171 ? 1.138 -2.922 -6.391 1 98.88 171 CYS A O 1
ATOM 1329 N N . LYS A 1 172 ? 2.947 -4.199 -6.043 1 98.94 172 LYS A N 1
ATOM 1330 C CA . LYS A 1 172 ? 2.127 -5.281 -5.504 1 98.94 172 LYS A CA 1
ATOM 1331 C C . LYS A 1 172 ? 1.47 -4.871 -4.188 1 98.94 172 LYS A C 1
ATOM 1333 O O . LYS A 1 172 ? 0.282 -5.125 -3.977 1 98.94 172 LYS A O 1
ATOM 1338 N N . ALA A 1 173 ? 2.234 -4.242 -3.357 1 98.88 173 ALA A N 1
ATOM 1339 C CA . ALA A 1 173 ? 1.666 -3.76 -2.102 1 98.88 173 ALA A CA 1
ATOM 1340 C C . ALA A 1 173 ? 0.557 -2.742 -2.355 1 98.88 173 ALA A C 1
ATOM 1342 O O . ALA A 1 173 ? -0.507 -2.809 -1.736 1 98.88 173 ALA A O 1
ATOM 1343 N N . ALA A 1 174 ? 0.812 -1.852 -3.246 1 98.94 174 ALA A N 1
ATOM 1344 C CA . ALA A 1 174 ? -0.187 -0.841 -3.586 1 98.94 174 ALA A CA 1
ATOM 1345 C C . ALA A 1 174 ? -1.464 -1.488 -4.113 1 98.94 174 ALA A C 1
ATOM 1347 O O . ALA A 1 174 ? -2.566 -1.133 -3.691 1 98.94 174 ALA A O 1
ATOM 1348 N N . ALA A 1 175 ? -1.278 -2.422 -5 1 98.94 175 ALA A N 1
ATOM 1349 C CA . ALA A 1 175 ? -2.428 -3.123 -5.566 1 98.94 175 ALA A CA 1
ATOM 1350 C C . ALA A 1 175 ? -3.221 -3.844 -4.477 1 98.94 175 ALA A C 1
ATOM 1352 O O . ALA A 1 175 ? -4.453 -3.875 -4.516 1 98.94 175 ALA A O 1
ATOM 1353 N N . CYS A 1 176 ? -2.527 -4.414 -3.535 1 98.88 176 CYS A N 1
ATOM 1354 C CA . CYS A 1 176 ? -3.172 -5.102 -2.422 1 98.88 176 CYS A CA 1
ATOM 1355 C C . CYS A 1 176 ? -4.145 -4.176 -1.701 1 98.88 176 CYS A C 1
ATOM 1357 O O . CYS A 1 176 ? -5.336 -4.477 -1.604 1 98.88 176 CYS A O 1
ATOM 1359 N N . TYR A 1 177 ? -3.697 -3.033 -1.354 1 98.88 177 TYR A N 1
ATOM 1360 C CA . TYR A 1 177 ? -4.512 -2.123 -0.558 1 98.88 177 TYR A CA 1
ATOM 1361 C C . TYR A 1 177 ? -5.625 -1.509 -1.4 1 98.88 177 TYR A C 1
ATOM 1363 O O . TYR A 1 177 ? -6.758 -1.374 -0.938 1 98.88 177 TYR A O 1
ATOM 1371 N N . MET A 1 178 ? -5.336 -1.172 -2.582 1 98.94 178 MET A N 1
ATOM 1372 C CA . MET A 1 178 ? -6.312 -0.489 -3.424 1 98.94 178 MET A CA 1
ATOM 1373 C C . MET A 1 178 ? -7.41 -1.449 -3.875 1 98.94 178 MET A C 1
ATOM 1375 O O . MET A 1 178 ? -8.586 -1.085 -3.904 1 98.94 178 MET A O 1
ATOM 1379 N N . THR A 1 179 ? -7.008 -2.674 -4.23 1 98.94 179 THR A N 1
ATOM 1380 C CA . THR A 1 179 ? -8.031 -3.617 -4.66 1 98.94 179 THR A CA 1
ATOM 1381 C C . THR A 1 179 ? -8.938 -4.004 -3.492 1 98.94 179 THR A C 1
ATOM 1383 O O . THR A 1 179 ? -10.133 -4.215 -3.674 1 98.94 179 THR A O 1
ATOM 1386 N N . LYS A 1 180 ? -8.367 -4.152 -2.314 1 98.88 180 LYS A N 1
ATOM 1387 C CA . LYS A 1 180 ? -9.188 -4.438 -1.14 1 98.88 180 LYS A CA 1
ATOM 1388 C C . LYS A 1 180 ? -10.273 -3.383 -0.957 1 98.88 180 LYS A C 1
ATOM 1390 O O . LYS A 1 180 ? -11.445 -3.717 -0.776 1 98.88 180 LYS A O 1
ATOM 1395 N N . SER A 1 181 ? -9.844 -2.16 -1.042 1 98.69 181 SER A N 1
ATOM 1396 C CA . SER A 1 181 ? -10.773 -1.05 -0.85 1 98.69 181 SER A CA 1
ATOM 1397 C C . SER A 1 181 ? -11.828 -1.015 -1.95 1 98.69 181 SER A C 1
ATOM 1399 O O . SER A 1 181 ? -13.008 -0.799 -1.677 1 98.69 181 SER A O 1
ATOM 1401 N N . LEU A 1 182 ? -11.414 -1.173 -3.143 1 98.81 182 LEU A N 1
ATOM 1402 C CA . LEU A 1 182 ? -12.352 -1.13 -4.262 1 98.81 182 LEU A CA 1
ATOM 1403 C C . LEU A 1 182 ? -13.359 -2.268 -4.172 1 98.81 182 LEU A C 1
ATOM 1405 O O . LEU A 1 182 ? -14.555 -2.059 -4.391 1 98.81 182 LEU A O 1
ATOM 1409 N N . CYS A 1 183 ? -12.914 -3.441 -3.848 1 98.81 183 CYS A N 1
ATOM 1410 C CA . CYS A 1 183 ? -13.82 -4.57 -3.668 1 98.81 183 CYS A CA 1
ATOM 1411 C C . CYS A 1 183 ? -14.852 -4.27 -2.588 1 98.81 183 CYS A C 1
ATOM 1413 O O . CYS A 1 183 ? -16.031 -4.57 -2.758 1 98.81 183 CYS A O 1
ATOM 1415 N N . ALA A 1 184 ? -14.359 -3.705 -1.504 1 97.88 184 ALA A N 1
ATOM 1416 C CA . ALA A 1 184 ? -15.273 -3.342 -0.425 1 97.88 184 ALA A CA 1
ATOM 1417 C C . ALA A 1 184 ? -16.344 -2.375 -0.917 1 97.88 184 ALA A C 1
ATOM 1419 O O . ALA A 1 184 ? -17.531 -2.541 -0.608 1 97.88 184 ALA A O 1
ATOM 1420 N N . SER A 1 185 ? -15.953 -1.419 -1.67 1 97.38 185 SER A N 1
ATOM 1421 C CA . SER A 1 185 ? -16.875 -0.415 -2.188 1 97.38 185 SER A CA 1
ATOM 1422 C C . SER A 1 185 ? -17.891 -1.035 -3.145 1 97.38 185 SER A C 1
ATOM 1424 O O . SER A 1 185 ? -19.016 -0.535 -3.283 1 97.38 185 SER A O 1
ATOM 1426 N N . LEU A 1 186 ? -17.516 -2.15 -3.754 1 97.75 186 LEU A N 1
ATOM 1427 C CA . LEU A 1 186 ? -18.359 -2.775 -4.77 1 97.75 186 LEU A CA 1
ATOM 1428 C C . LEU A 1 186 ? -19.094 -3.977 -4.195 1 97.75 186 LEU A C 1
ATOM 1430 O O . LEU A 1 186 ? -19.875 -4.617 -4.898 1 97.75 186 LEU A O 1
ATOM 1434 N N . GLY A 1 187 ? -18.797 -4.316 -2.959 1 97 187 GLY A N 1
ATOM 1435 C CA . GLY A 1 187 ? -19.484 -5.414 -2.297 1 97 187 GLY A CA 1
ATOM 1436 C C . GLY A 1 187 ? -19 -6.777 -2.744 1 97 187 GLY A C 1
ATOM 1437 O O . GLY A 1 187 ? -19.781 -7.738 -2.773 1 97 187 GLY A O 1
ATOM 1438 N N . ILE A 1 188 ? -17.734 -6.914 -3.184 1 97.38 188 ILE A N 1
ATOM 1439 C CA . ILE A 1 188 ? -17.109 -8.156 -3.609 1 97.38 188 ILE A CA 1
ATOM 1440 C C . ILE A 1 188 ? -16.188 -8.672 -2.508 1 97.38 188 ILE A C 1
ATOM 1442 O O . ILE A 1 188 ? -15.453 -7.895 -1.889 1 97.38 188 ILE A O 1
ATOM 1446 N N . GLU A 1 189 ? -16.25 -10.023 -2.229 1 98.75 189 GLU A N 1
ATOM 1447 C CA . GLU A 1 189 ? -15.266 -10.586 -1.315 1 98.75 189 GLU A CA 1
ATOM 1448 C C . GLU A 1 189 ? -13.852 -10.461 -1.881 1 98.75 189 GLU A C 1
ATOM 1450 O O . GLU A 1 189 ? -13.648 -10.57 -3.092 1 98.75 189 GLU A O 1
ATOM 1455 N N . TRP A 1 190 ? -12.914 -10.25 -1.004 1 98.88 190 TRP A N 1
ATOM 1456 C CA . TRP A 1 190 ? -11.531 -10 -1.398 1 98.88 190 TRP A CA 1
ATOM 1457 C C . TRP A 1 190 ? -10.57 -10.875 -0.593 1 98.88 190 TRP A C 1
ATOM 1459 O O . TRP A 1 190 ? -10.711 -11 0.625 1 98.88 190 TRP A O 1
ATOM 1469 N N . VAL A 1 191 ? -9.633 -11.523 -1.301 1 98.94 191 VAL A N 1
ATOM 1470 C CA . VAL A 1 191 ? -8.516 -12.227 -0.676 1 98.94 191 VAL A CA 1
ATOM 1471 C C . VAL A 1 191 ? -7.23 -11.945 -1.454 1 98.94 191 VAL A C 1
ATOM 1473 O O . VAL A 1 191 ? -7.262 -11.766 -2.674 1 98.94 191 VAL A O 1
ATOM 1476 N N . TRP A 1 192 ? -6.121 -11.828 -0.766 1 98.94 192 TRP A N 1
ATOM 1477 C CA . TRP A 1 192 ? -4.816 -11.578 -1.367 1 98.94 192 TRP A CA 1
ATOM 1478 C C . TRP A 1 192 ? -3.828 -12.68 -0.998 1 98.94 192 TRP A C 1
ATOM 1480 O O . TRP A 1 192 ? -3.699 -13.039 0.176 1 98.94 192 TRP A O 1
ATOM 1490 N N . GLY A 1 193 ? -3.217 -13.289 -1.991 1 98.94 193 GLY A N 1
ATOM 1491 C CA . GLY A 1 193 ? -2.223 -14.32 -1.756 1 98.94 193 GLY A CA 1
ATOM 1492 C C . GLY A 1 193 ? -0.811 -13.883 -2.09 1 98.94 193 GLY A C 1
ATOM 1493 O O . GLY A 1 193 ? -0.543 -13.43 -3.207 1 98.94 193 GLY A O 1
ATOM 1494 N N . ARG A 1 194 ? 0.097 -13.984 -1.177 1 98.94 194 ARG A N 1
ATOM 1495 C CA . ARG A 1 194 ? 1.503 -13.672 -1.414 1 98.94 194 ARG A CA 1
ATOM 1496 C C . ARG A 1 194 ? 2.303 -14.938 -1.705 1 98.94 194 ARG A C 1
ATOM 1498 O O . ARG A 1 194 ? 2.582 -15.727 -0.798 1 98.94 194 ARG A O 1
ATOM 1505 N N . ILE A 1 195 ? 2.693 -15.047 -2.955 1 98.81 195 ILE A N 1
ATOM 1506 C CA . ILE A 1 195 ? 3.457 -16.203 -3.396 1 98.81 195 ILE A CA 1
ATOM 1507 C C . ILE A 1 195 ? 4.941 -15.992 -3.104 1 98.81 195 ILE A C 1
ATOM 1509 O O . ILE A 1 195 ? 5.469 -14.898 -3.314 1 98.81 195 ILE A O 1
ATOM 1513 N N . PHE A 1 196 ? 5.602 -17.016 -2.637 1 97.75 196 PHE A N 1
ATOM 1514 C CA . PHE A 1 196 ? 7.043 -16.953 -2.438 1 97.75 196 PHE A CA 1
ATOM 1515 C C . PHE A 1 196 ? 7.781 -17.453 -3.676 1 97.75 196 PHE A C 1
ATOM 1517 O O . PHE A 1 196 ? 7.625 -16.891 -4.762 1 97.75 196 PHE A O 1
ATOM 1524 N N . SER A 1 197 ? 8.539 -18.5 -3.664 1 97.38 197 SER A N 1
ATOM 1525 C CA . SER A 1 197 ? 9.219 -19 -4.855 1 97.38 197 SER A CA 1
ATOM 1526 C C . SER A 1 197 ? 8.594 -20.312 -5.332 1 97.38 197 SER A C 1
ATOM 1528 O O . SER A 1 197 ? 8.508 -21.281 -4.574 1 97.38 197 SER A O 1
ATOM 1530 N N . LEU A 1 198 ? 8.25 -20.281 -6.602 1 98.44 198 LEU A N 1
ATOM 1531 C CA . LEU A 1 198 ? 7.633 -21.484 -7.18 1 98.44 198 LEU A CA 1
ATOM 1532 C C . LEU A 1 198 ? 8.648 -22.281 -7.992 1 98.44 198 LEU A C 1
ATOM 1534 O O . LEU A 1 198 ? 9.602 -21.703 -8.531 1 98.44 198 LEU A O 1
ATOM 1538 N N . ILE A 1 199 ? 8.398 -23.547 -8.062 1 98.31 199 ILE A N 1
ATOM 1539 C CA . ILE A 1 199 ? 9.156 -24.453 -8.922 1 98.31 199 ILE A CA 1
ATOM 1540 C C . ILE A 1 199 ? 8.219 -25.469 -9.555 1 98.31 199 ILE A C 1
ATOM 1542 O O . ILE A 1 199 ? 7.078 -25.641 -9.109 1 98.31 199 ILE A O 1
ATOM 1546 N N . GLY A 1 200 ? 8.695 -26.062 -10.617 1 98.12 200 GLY A N 1
ATOM 1547 C CA . GLY A 1 200 ? 7.945 -27.188 -11.156 1 98.12 200 GLY A CA 1
ATOM 1548 C C . GLY A 1 200 ? 7.527 -26.984 -12.602 1 98.12 200 GLY A C 1
ATOM 1549 O O . GLY A 1 200 ? 8.266 -26.391 -13.383 1 98.12 200 GLY A O 1
ATOM 1550 N N . ARG A 1 201 ? 6.363 -27.562 -12.953 1 96.44 201 ARG A N 1
ATOM 1551 C CA . ARG A 1 201 ? 5.863 -27.625 -14.32 1 96.44 201 ARG A CA 1
ATOM 1552 C C . ARG A 1 201 ? 5.668 -26.219 -14.883 1 96.44 201 ARG A C 1
ATOM 1554 O O . ARG A 1 201 ? 4.996 -25.391 -14.273 1 96.44 201 ARG A O 1
ATOM 1561 N N . PHE A 1 202 ? 6.336 -25.859 -16.016 1 96.19 202 PHE A N 1
ATOM 1562 C CA . PHE A 1 202 ? 6.219 -24.641 -16.812 1 96.19 202 PHE A CA 1
ATOM 1563 C C . PHE A 1 202 ? 7.09 -23.531 -16.234 1 96.19 202 PHE A C 1
ATOM 1565 O O . PHE A 1 202 ? 6.961 -22.375 -16.625 1 96.19 202 PHE A O 1
ATOM 1572 N N . GLU A 1 203 ? 7.969 -23.891 -15.25 1 97.62 203 GLU A N 1
ATOM 1573 C CA . GLU A 1 203 ? 8.875 -22.875 -14.734 1 97.62 203 GLU A CA 1
ATOM 1574 C C . GLU A 1 203 ? 9.727 -22.266 -15.844 1 97.62 203 GLU A C 1
ATOM 1576 O O . GLU A 1 203 ? 10.273 -22.984 -16.688 1 97.62 203 GLU A O 1
ATOM 1581 N N . PRO A 1 204 ? 9.797 -20.969 -15.852 1 94.19 204 PRO A N 1
ATOM 1582 C CA . PRO A 1 204 ? 10.539 -20.344 -16.953 1 94.19 204 PRO A CA 1
ATOM 1583 C C . PRO A 1 204 ? 12.047 -20.547 -16.828 1 94.19 204 PRO A C 1
ATOM 1585 O O . PRO A 1 204 ? 12.586 -20.594 -15.727 1 94.19 204 PRO A O 1
ATOM 1588 N N . ARG A 1 205 ? 12.68 -20.594 -17.969 1 92.25 205 ARG A N 1
ATOM 1589 C CA . ARG A 1 205 ? 14.141 -20.594 -18.031 1 92.25 205 ARG A CA 1
ATOM 1590 C C . ARG A 1 205 ? 14.711 -19.281 -17.5 1 92.25 205 ARG A C 1
ATOM 1592 O O . ARG A 1 205 ? 14.008 -18.266 -17.422 1 92.25 205 ARG A O 1
ATOM 1599 N N . GLY A 1 206 ? 15.883 -19.359 -17.109 1 91.12 206 GLY A N 1
ATOM 1600 C CA . GLY A 1 206 ? 16.531 -18.156 -16.641 1 91.12 206 GLY A CA 1
ATOM 1601 C C . GLY A 1 206 ? 16.484 -18 -15.125 1 91.12 206 GLY A C 1
ATOM 1602 O O . GLY A 1 206 ? 17.156 -17.141 -14.562 1 91.12 206 GLY A O 1
ATOM 1603 N N . ARG A 1 207 ? 15.734 -18.781 -14.5 1 94.62 207 ARG A N 1
ATOM 1604 C CA . ARG A 1 207 ? 15.688 -18.812 -13.047 1 94.62 207 ARG A CA 1
ATOM 1605 C C . ARG A 1 207 ? 16.75 -19.75 -12.477 1 94.62 207 ARG A C 1
ATOM 1607 O O . ARG A 1 207 ? 17.375 -20.5 -13.219 1 94.62 207 ARG A O 1
ATOM 1614 N N . MET A 1 208 ? 16.953 -19.656 -11.258 1 94.81 208 MET A N 1
ATOM 1615 C CA . MET A 1 208 ? 18.078 -20.328 -10.609 1 94.81 208 MET A CA 1
ATOM 1616 C C . MET A 1 208 ? 18 -21.828 -10.797 1 94.81 208 MET A C 1
ATOM 1618 O O . MET A 1 208 ? 18.969 -22.453 -11.242 1 94.81 208 MET A O 1
ATOM 1622 N N . ILE A 1 209 ? 16.891 -22.453 -10.508 1 96.5 209 ILE A N 1
ATOM 1623 C CA . ILE A 1 209 ? 16.781 -23.906 -10.523 1 96.5 209 ILE A CA 1
ATOM 1624 C C . ILE A 1 209 ? 16.828 -24.422 -11.969 1 96.5 209 ILE A C 1
ATOM 1626 O O . ILE A 1 209 ? 17.609 -25.328 -12.289 1 96.5 209 ILE A O 1
ATOM 1630 N N . PRO A 1 210 ? 16.094 -23.844 -12.867 1 97 210 PRO A N 1
ATOM 1631 C CA . PRO A 1 210 ? 16.234 -24.234 -14.273 1 97 210 PRO A CA 1
ATOM 1632 C C . PRO A 1 210 ? 17.672 -24.125 -14.781 1 97 210 PRO A C 1
ATOM 1634 O O . PRO A 1 210 ? 18.141 -25.031 -15.484 1 97 210 PRO A O 1
ATOM 1637 N N . ASP A 1 211 ? 18.328 -23.062 -14.391 1 97 211 ASP A N 1
ATOM 1638 C CA . ASP A 1 211 ? 19.703 -22.875 -14.812 1 97 211 ASP A CA 1
ATOM 1639 C C . ASP A 1 211 ? 20.609 -23.969 -14.242 1 97 211 ASP A C 1
ATOM 1641 O O . ASP A 1 211 ? 21.453 -24.516 -14.953 1 97 211 ASP A O 1
ATOM 1645 N N . LEU A 1 212 ? 20.422 -24.234 -13.055 1 97.69 212 LEU A N 1
ATOM 1646 C CA . LEU A 1 212 ? 21.203 -25.281 -12.391 1 97.69 212 LEU A CA 1
ATOM 1647 C C . LEU A 1 212 ? 21 -26.625 -13.07 1 97.69 212 LEU A C 1
ATOM 1649 O O . LEU A 1 212 ? 21.969 -27.344 -13.352 1 97.69 212 LEU A O 1
ATOM 1653 N N . LEU A 1 213 ? 19.797 -26.969 -13.305 1 97.31 213 LEU A N 1
ATOM 1654 C CA . LEU A 1 213 ? 19.5 -28.266 -13.906 1 97.31 213 LEU A CA 1
ATOM 1655 C C . LEU A 1 213 ? 20.094 -28.375 -15.305 1 97.31 213 LEU A C 1
ATOM 1657 O O . LEU A 1 213 ? 20.609 -29.422 -15.68 1 97.31 213 LEU A O 1
ATOM 1661 N N . ASP A 1 214 ? 20 -27.281 -16 1 96.19 214 ASP A N 1
ATOM 1662 C CA . ASP A 1 214 ? 20.578 -27.25 -17.344 1 96.19 214 ASP A CA 1
ATOM 1663 C C . ASP A 1 214 ? 22.094 -27.438 -17.281 1 96.19 214 ASP A C 1
ATOM 1665 O O . ASP A 1 214 ? 22.656 -28.234 -18.047 1 96.19 214 ASP A O 1
ATOM 1669 N N . ARG A 1 215 ? 22.719 -26.781 -16.438 1 97.25 215 ARG A N 1
ATOM 1670 C CA . ARG A 1 215 ? 24.172 -26.859 -16.312 1 97.25 215 ARG A CA 1
ATOM 1671 C C . ARG A 1 215 ? 24.609 -28.219 -15.789 1 97.25 215 ARG A C 1
ATOM 1673 O O . ARG A 1 215 ? 25.625 -28.766 -16.234 1 97.25 215 ARG A O 1
ATOM 1680 N N . ALA A 1 216 ? 23.891 -28.734 -14.867 1 97 216 ALA A N 1
ATOM 1681 C CA . ALA A 1 216 ? 24.188 -30.047 -14.328 1 97 216 ALA A CA 1
ATOM 1682 C C . ALA A 1 216 ? 24.094 -31.125 -15.414 1 97 216 ALA A C 1
ATOM 1684 O O . ALA A 1 216 ? 24.953 -32 -15.508 1 97 216 ALA A O 1
ATOM 1685 N N . GLN A 1 217 ? 23.078 -31.016 -16.172 1 95 217 GLN A N 1
ATOM 1686 C CA . GLN A 1 217 ? 22.859 -31.969 -17.234 1 95 217 GLN A CA 1
ATOM 1687 C C . GLN A 1 217 ? 24.047 -32 -18.203 1 95 217 GLN A C 1
ATOM 1689 O O . GLN A 1 217 ? 24.359 -33.062 -18.781 1 95 217 GLN A O 1
ATOM 1694 N N . ASN A 1 218 ? 24.766 -30.938 -18.281 1 94.75 218 ASN A N 1
ATOM 1695 C CA . ASN A 1 218 ? 25.859 -30.812 -19.234 1 94.75 218 ASN A CA 1
ATOM 1696 C C . ASN A 1 218 ? 27.219 -30.812 -18.547 1 94.75 218 ASN A C 1
ATOM 1698 O O . ASN A 1 218 ? 28.234 -30.547 -19.172 1 94.75 218 ASN A O 1
ATOM 1702 N N . GLY A 1 219 ? 27.125 -31.016 -17.328 1 94.69 219 GLY A N 1
ATOM 1703 C CA . GLY A 1 219 ? 28.375 -31.062 -16.562 1 94.69 219 GLY A CA 1
ATOM 1704 C C . GLY A 1 219 ? 29.109 -29.734 -16.562 1 94.69 219 GLY A C 1
ATOM 1705 O O . GLY A 1 219 ? 30.344 -29.703 -16.625 1 94.69 219 GLY A O 1
ATOM 1706 N N . MET A 1 220 ? 28.406 -28.703 -16.531 1 97.31 220 MET A N 1
ATOM 1707 C CA . MET A 1 220 ? 29 -27.375 -16.609 1 97.31 220 MET A CA 1
ATOM 1708 C C . MET A 1 220 ? 29.203 -26.781 -15.219 1 97.31 220 MET A C 1
ATOM 1710 O O . MET A 1 220 ? 28.641 -27.281 -14.242 1 97.31 220 MET A O 1
ATOM 1714 N N . LYS A 1 221 ? 29.938 -25.688 -15.227 1 97.75 221 LYS A N 1
ATOM 1715 C CA . LYS A 1 221 ? 30.156 -24.953 -13.992 1 97.75 221 LYS A CA 1
ATOM 1716 C C . LYS A 1 221 ? 29.031 -23.953 -13.734 1 97.75 221 LYS A C 1
ATOM 1718 O O . LYS A 1 221 ? 28.453 -23.406 -14.68 1 97.75 221 LYS A O 1
ATOM 1723 N N . MET A 1 222 ? 28.719 -23.766 -12.469 1 97.69 222 MET A N 1
ATOM 1724 C CA . MET A 1 222 ? 27.781 -22.703 -12.062 1 97.69 222 MET A CA 1
ATOM 1725 C C . MET A 1 222 ? 28.359 -21.891 -10.922 1 97.69 222 MET A C 1
ATOM 1727 O O . MET A 1 222 ? 28.656 -22.422 -9.852 1 97.69 222 MET A O 1
ATOM 1731 N N . ASN A 1 223 ? 28.578 -20.609 -11.211 1 97.62 223 ASN A N 1
ATOM 1732 C CA . ASN A 1 223 ? 29.031 -19.672 -10.188 1 97.62 223 ASN A CA 1
ATOM 1733 C C . ASN A 1 223 ? 27.844 -19 -9.477 1 97.62 223 ASN A C 1
ATOM 1735 O O . ASN A 1 223 ? 27.016 -18.375 -10.117 1 97.62 223 ASN A O 1
ATOM 1739 N N . LEU A 1 224 ? 27.859 -19.188 -8.211 1 97.88 224 LEU A N 1
ATOM 1740 C CA . LEU A 1 224 ? 26.75 -18.672 -7.414 1 97.88 224 LEU A CA 1
ATOM 1741 C C . LEU A 1 224 ? 27.234 -17.641 -6.406 1 97.88 224 LEU A C 1
ATOM 1743 O O . LEU A 1 224 ? 28.438 -17.547 -6.121 1 97.88 224 LEU A O 1
ATOM 1747 N N . SER A 1 225 ? 26.297 -16.797 -5.938 1 97.19 225 SER A N 1
ATOM 1748 C CA . SER A 1 225 ? 26.594 -16.016 -4.734 1 97.19 225 SER A CA 1
ATOM 1749 C C . SER A 1 225 ? 26.797 -16.922 -3.527 1 97.19 225 SER A C 1
ATOM 1751 O O . SER A 1 225 ? 27.047 -18.125 -3.678 1 97.19 225 SER A O 1
ATOM 1753 N N . SER A 1 226 ? 26.703 -16.391 -2.305 1 97.75 226 SER A N 1
ATOM 1754 C CA . SER A 1 226 ? 27 -17.172 -1.11 1 97.75 226 SER A CA 1
ATOM 1755 C C . SER A 1 226 ? 25.969 -18.281 -0.898 1 97.75 226 SER A C 1
ATOM 1757 O O . SER A 1 226 ? 26.266 -19.312 -0.305 1 97.75 226 SER A O 1
ATOM 1759 N N . CYS A 1 227 ? 24.766 -18.047 -1.277 1 98 227 CYS A N 1
ATOM 1760 C CA . CYS A 1 227 ? 23.625 -18.938 -1.092 1 98 227 CYS A CA 1
ATOM 1761 C C . CYS A 1 227 ? 23.375 -19.203 0.387 1 98 227 CYS A C 1
ATOM 1763 O O . CYS A 1 227 ? 22.859 -20.266 0.747 1 98 227 CYS A O 1
ATOM 1765 N N . ARG A 1 228 ? 23.781 -18.25 1.147 1 97.56 228 ARG A N 1
ATOM 1766 C CA . ARG A 1 228 ? 23.609 -18.422 2.588 1 97.56 228 ARG A CA 1
ATOM 1767 C C . ARG A 1 228 ? 22.219 -17.969 3.037 1 97.56 228 ARG A C 1
ATOM 1769 O O . ARG A 1 228 ? 21.812 -18.234 4.168 1 97.56 228 ARG A O 1
ATOM 1776 N N . GLN A 1 229 ? 21.531 -17.297 2.201 1 97.38 229 GLN A N 1
ATOM 1777 C CA . GLN A 1 229 ? 20.203 -16.797 2.535 1 97.38 229 GLN A CA 1
ATOM 1778 C C . GLN A 1 229 ? 19.203 -17.938 2.691 1 97.38 229 GLN A C 1
ATOM 1780 O O . GLN A 1 229 ? 19.344 -18.984 2.043 1 97.38 229 GLN A O 1
ATOM 1785 N N . SER A 1 230 ? 18.266 -17.703 3.596 1 97.88 230 SER A N 1
ATOM 1786 C CA . SER A 1 230 ? 17.141 -18.625 3.691 1 97.88 230 SER A CA 1
ATOM 1787 C C . SER A 1 230 ? 16.234 -18.516 2.471 1 97.88 230 SER A C 1
ATOM 1789 O O . SER A 1 230 ? 16.078 -17.422 1.906 1 97.88 230 SER A O 1
ATOM 1791 N N . TRP A 1 231 ? 15.633 -19.688 2.129 1 97.62 231 TRP A N 1
ATOM 1792 C CA . TRP A 1 231 ? 14.766 -19.703 0.955 1 97.62 231 TRP A CA 1
ATOM 1793 C C . TRP A 1 231 ? 13.633 -20.703 1.127 1 97.62 231 TRP A C 1
ATOM 1795 O O . TRP A 1 231 ? 13.633 -21.5 2.074 1 97.62 231 TRP A O 1
ATOM 1805 N N . ASN A 1 232 ? 12.656 -20.578 0.322 1 97.69 232 ASN A N 1
ATOM 1806 C CA . ASN A 1 232 ? 11.5 -21.453 0.291 1 97.69 232 ASN A CA 1
ATOM 1807 C C . ASN A 1 232 ? 11 -21.688 -1.135 1 97.69 232 ASN A C 1
ATOM 1809 O O . ASN A 1 232 ? 10.734 -20.734 -1.863 1 97.69 232 ASN A O 1
ATOM 1813 N N . TYR A 1 233 ? 10.938 -22.938 -1.522 1 98.06 233 TYR A N 1
ATOM 1814 C CA . TYR A 1 233 ? 10.352 -23.312 -2.807 1 98.06 233 TYR A CA 1
ATOM 1815 C C . TYR A 1 233 ? 9.031 -24.062 -2.611 1 98.06 233 TYR A C 1
ATOM 1817 O O . TYR A 1 233 ? 8.93 -24.922 -1.744 1 98.06 233 TYR A O 1
ATOM 1825 N N . LEU A 1 234 ? 8.07 -23.688 -3.365 1 98.69 234 LEU A N 1
ATOM 1826 C CA . LEU A 1 234 ? 6.781 -24.391 -3.406 1 98.69 234 LEU A CA 1
ATOM 1827 C C . LEU A 1 234 ? 6.461 -24.844 -4.82 1 98.69 234 LEU A C 1
ATOM 1829 O O . LEU A 1 234 ? 6.637 -24.094 -5.781 1 98.69 234 LEU A O 1
ATOM 1833 N N . ASP A 1 235 ? 5.992 -26.078 -4.938 1 98.75 235 ASP A N 1
ATOM 1834 C CA . ASP A 1 235 ? 5.574 -26.578 -6.242 1 98.75 235 ASP A CA 1
ATOM 1835 C C . ASP A 1 235 ? 4.398 -25.766 -6.789 1 98.75 235 ASP A C 1
ATOM 1837 O O . ASP A 1 235 ? 3.465 -25.453 -6.047 1 98.75 235 ASP A O 1
ATOM 1841 N N . ALA A 1 236 ? 4.434 -25.516 -8.102 1 98.69 236 ALA A N 1
ATOM 1842 C CA . ALA A 1 236 ? 3.408 -24.703 -8.758 1 98.69 236 ALA A CA 1
ATOM 1843 C C . ALA A 1 236 ? 2.037 -25.359 -8.641 1 98.69 236 ALA A C 1
ATOM 1845 O O . ALA A 1 236 ? 1.018 -24.672 -8.547 1 98.69 236 ALA A O 1
ATOM 1846 N N . ARG A 1 237 ? 1.932 -26.703 -8.617 1 98.56 237 ARG A N 1
ATOM 1847 C CA . ARG A 1 237 ? 0.663 -27.406 -8.445 1 98.56 237 ARG A CA 1
ATOM 1848 C C . ARG A 1 237 ? 0.112 -27.203 -7.043 1 98.56 237 ARG A C 1
ATOM 1850 O O . ARG A 1 237 ? -1.102 -27.078 -6.855 1 98.56 237 ARG A O 1
ATOM 1857 N N . ASP A 1 238 ? 1.026 -27.219 -6.098 1 98.81 238 ASP A N 1
ATOM 1858 C CA . ASP A 1 238 ? 0.605 -26.938 -4.727 1 98.81 238 ASP A CA 1
ATOM 1859 C C . ASP A 1 238 ? 0.108 -25.5 -4.578 1 98.81 238 ASP A C 1
ATOM 1861 O O . ASP A 1 238 ? -0.844 -25.25 -3.84 1 98.81 238 ASP A O 1
ATOM 1865 N N . CYS A 1 239 ? 0.783 -24.609 -5.242 1 98.88 239 CYS A N 1
ATOM 1866 C CA . CYS A 1 239 ? 0.302 -23.234 -5.266 1 98.88 239 CYS A CA 1
ATOM 1867 C C . CYS A 1 239 ? -1.103 -23.156 -5.852 1 98.88 239 CYS A C 1
ATOM 1869 O O . CYS A 1 239 ? -1.973 -22.484 -5.305 1 98.88 239 CYS A O 1
ATOM 1871 N N . ALA A 1 240 ? -1.337 -23.828 -6.949 1 98.88 240 ALA A N 1
ATOM 1872 C CA . ALA A 1 240 ? -2.648 -23.875 -7.594 1 98.88 240 ALA A CA 1
ATOM 1873 C C . ALA A 1 240 ? -3.719 -24.375 -6.629 1 98.88 240 ALA A C 1
ATOM 1875 O O . ALA A 1 240 ? -4.781 -23.766 -6.492 1 98.88 240 ALA A O 1
ATOM 1876 N N . ARG A 1 241 ? -3.406 -25.438 -5.957 1 98.81 241 ARG A N 1
ATOM 1877 C CA . ARG A 1 241 ? -4.355 -26.016 -5.012 1 98.81 241 ARG A CA 1
ATOM 1878 C C . ARG A 1 241 ? -4.602 -25.062 -3.84 1 98.81 241 ARG A C 1
ATOM 1880 O O . ARG A 1 241 ? -5.707 -25.016 -3.297 1 98.81 241 ARG A O 1
ATOM 1887 N N . ALA A 1 242 ? -3.549 -24.359 -3.436 1 98.94 242 ALA A N 1
ATOM 1888 C CA . ALA A 1 242 ? -3.719 -23.359 -2.385 1 98.94 242 ALA A CA 1
ATOM 1889 C C . ALA A 1 242 ? -4.691 -22.266 -2.82 1 98.94 242 ALA A C 1
ATOM 1891 O O . ALA A 1 242 ? -5.551 -21.844 -2.043 1 98.94 242 ALA A O 1
ATOM 1892 N N . LEU A 1 243 ? -4.57 -21.797 -4.051 1 98.88 243 LEU A N 1
ATOM 1893 C CA . LEU A 1 243 ? -5.445 -20.75 -4.57 1 98.88 243 LEU A CA 1
ATOM 1894 C C . LEU A 1 243 ? -6.891 -21.234 -4.633 1 98.88 243 LEU A C 1
ATOM 1896 O O . LEU A 1 243 ? -7.812 -20.484 -4.312 1 98.88 243 LEU A O 1
ATOM 1900 N N . ILE A 1 244 ? -7.09 -22.469 -5.016 1 98.81 244 ILE A N 1
ATOM 1901 C CA . ILE A 1 244 ? -8.43 -23.047 -5.043 1 98.81 244 ILE A CA 1
ATOM 1902 C C . ILE A 1 244 ? -8.977 -23.141 -3.621 1 98.81 244 ILE A C 1
ATOM 1904 O O . ILE A 1 244 ? -10.141 -22.812 -3.373 1 98.81 244 ILE A O 1
ATOM 1908 N N . ALA A 1 245 ? -8.117 -23.578 -2.691 1 98.75 245 ALA A N 1
ATOM 1909 C CA . ALA A 1 245 ? -8.539 -23.656 -1.294 1 98.75 245 ALA A CA 1
ATOM 1910 C C . ALA A 1 245 ? -8.953 -22.297 -0.763 1 98.75 245 ALA A C 1
ATOM 1912 O O . ALA A 1 245 ? -9.953 -22.172 -0.056 1 98.75 245 ALA A O 1
ATOM 1913 N N . ILE A 1 246 ? -8.195 -21.297 -1.083 1 98.62 246 ILE A N 1
ATOM 1914 C CA . ILE A 1 246 ? -8.477 -19.922 -0.673 1 98.62 246 ILE A CA 1
ATOM 1915 C C . ILE A 1 246 ? -9.812 -19.469 -1.27 1 98.62 246 ILE A C 1
ATOM 1917 O O . ILE A 1 246 ? -10.602 -18.797 -0.602 1 98.62 246 ILE A O 1
ATOM 1921 N N . SER A 1 247 ? -10.062 -19.797 -2.51 1 98.31 247 SER A N 1
ATOM 1922 C CA . SER A 1 247 ? -11.297 -19.406 -3.188 1 98.31 247 SER A CA 1
ATOM 1923 C C . SER A 1 247 ? -12.523 -20 -2.504 1 98.31 247 SER A C 1
ATOM 1925 O O . SER A 1 247 ? -13.594 -19.391 -2.504 1 98.31 247 SER A O 1
ATOM 1927 N N . THR A 1 248 ? -12.359 -21.141 -1.899 1 97.44 248 THR A N 1
ATOM 1928 C CA . THR A 1 248 ? -13.5 -21.875 -1.345 1 97.44 248 THR A CA 1
ATOM 1929 C C . THR A 1 248 ? -13.625 -21.625 0.153 1 97.44 248 THR A C 1
ATOM 1931 O O . THR A 1 248 ? -14.734 -21.406 0.656 1 97.44 248 THR A O 1
ATOM 1934 N N . LYS A 1 249 ? -12.469 -21.547 0.823 1 98.31 249 LYS A N 1
ATOM 1935 C CA . LYS A 1 249 ? -12.523 -21.578 2.281 1 98.31 249 LYS A CA 1
ATOM 1936 C C . LYS A 1 249 ? -11.859 -20.359 2.889 1 98.31 249 LYS A C 1
ATOM 1938 O O . LYS A 1 249 ? -11.953 -20.125 4.094 1 98.31 249 LYS A O 1
ATOM 1943 N N . GLY A 1 250 ? -11.125 -19.609 2.115 1 98.56 250 GLY A N 1
ATOM 1944 C CA . GLY A 1 250 ? -10.469 -18.438 2.658 1 98.56 250 GLY A CA 1
ATOM 1945 C C . GLY A 1 250 ? -11.422 -17.453 3.303 1 98.56 250 GLY A C 1
ATOM 1946 O O . GLY A 1 250 ? -12.594 -17.391 2.922 1 98.56 250 GLY A O 1
ATOM 1947 N N . VAL A 1 251 ? -10.922 -16.703 4.184 1 98.69 251 VAL A N 1
ATOM 1948 C CA . VAL A 1 251 ? -11.734 -15.688 4.84 1 98.69 251 VAL A CA 1
ATOM 1949 C C . VAL A 1 251 ? -11.648 -14.383 4.062 1 98.69 251 VAL A C 1
ATOM 1951 O O . VAL A 1 251 ? -10.555 -13.914 3.74 1 98.69 251 VAL A O 1
ATOM 1954 N N . SER A 1 252 ? -12.836 -13.781 3.752 1 98.56 252 SER A N 1
ATOM 1955 C CA . SER A 1 252 ? -12.852 -12.516 3.029 1 98.56 252 SER A CA 1
ATOM 1956 C C . SER A 1 252 ? -12.102 -11.43 3.793 1 98.56 252 SER A C 1
ATOM 1958 O O . SER A 1 252 ? -12.258 -11.297 5.008 1 98.56 252 SER A O 1
ATOM 1960 N N . GLY A 1 253 ? -11.242 -10.703 3.102 1 98.25 253 GLY A N 1
ATOM 1961 C CA . GLY A 1 253 ? -10.516 -9.586 3.688 1 98.25 253 GLY A CA 1
ATOM 1962 C C . GLY A 1 253 ? -9.125 -9.969 4.164 1 98.25 253 GLY A C 1
ATOM 1963 O O . GLY A 1 253 ? -8.359 -9.117 4.609 1 98.25 253 GLY A O 1
ATOM 1964 N N . GLU A 1 254 ? -8.766 -11.25 3.963 1 98.5 254 GLU A N 1
ATOM 1965 C CA . GLU A 1 254 ? -7.516 -11.727 4.551 1 98.5 254 GLU A CA 1
ATOM 1966 C C . GLU A 1 254 ? -6.422 -11.859 3.492 1 98.5 254 GLU A C 1
ATOM 1968 O O . GLU A 1 254 ? -6.719 -12.008 2.303 1 98.5 254 GLU A O 1
ATOM 1973 N N . ILE A 1 255 ? -5.215 -11.766 3.959 1 98.81 255 ILE A N 1
ATOM 1974 C CA . ILE A 1 255 ? -4.004 -12.023 3.191 1 98.81 255 ILE A CA 1
ATOM 1975 C C . ILE A 1 255 ? -3.41 -13.367 3.602 1 98.81 255 ILE A C 1
ATOM 1977 O O . ILE A 1 255 ? -3.361 -13.695 4.789 1 98.81 255 ILE A O 1
ATOM 1981 N N . TYR A 1 256 ? -2.994 -14.172 2.641 1 98.88 256 TYR A N 1
ATOM 1982 C CA . TYR A 1 256 ? -2.373 -15.461 2.93 1 98.88 256 TYR A CA 1
ATOM 1983 C C . TYR A 1 256 ? -0.997 -15.562 2.281 1 98.88 256 TYR A C 1
ATOM 1985 O O . TYR A 1 256 ? -0.832 -15.227 1.106 1 98.88 256 TYR A O 1
ATOM 1993 N N . ASN A 1 257 ? -0.021 -15.984 3.051 1 98.88 257 ASN A N 1
ATOM 1994 C CA . ASN A 1 257 ? 1.209 -16.5 2.449 1 98.88 257 ASN A CA 1
ATOM 1995 C C . ASN A 1 257 ? 0.993 -17.844 1.787 1 98.88 257 ASN A C 1
ATOM 1997 O O . ASN A 1 257 ? 0.478 -18.781 2.416 1 98.88 257 ASN A O 1
ATOM 2001 N N . ILE A 1 258 ? 1.31 -17.906 0.561 1 98.88 258 ILE A N 1
ATOM 2002 C CA . ILE A 1 258 ? 1.221 -19.188 -0.152 1 98.88 258 ILE A CA 1
ATOM 2003 C C . ILE A 1 258 ? 2.582 -19.875 -0.145 1 98.88 258 ILE A C 1
ATOM 2005 O O . ILE A 1 258 ? 3.414 -19.625 -1.022 1 98.88 258 ILE A O 1
ATOM 2009 N N . THR A 1 259 ? 2.758 -20.672 0.802 1 98.56 259 THR A N 1
ATOM 2010 C CA . THR A 1 259 ? 4.023 -21.344 1.094 1 98.56 259 THR A CA 1
ATOM 2011 C C . THR A 1 259 ? 3.793 -22.609 1.895 1 98.56 259 THR A C 1
ATOM 2013 O O . THR A 1 259 ? 2.76 -22.766 2.549 1 98.56 259 THR A O 1
ATOM 2016 N N . ASP A 1 260 ? 4.68 -23.516 1.795 1 96.94 260 ASP A N 1
ATOM 2017 C CA . ASP A 1 260 ? 4.594 -24.719 2.602 1 96.94 260 ASP A CA 1
ATOM 2018 C C . ASP A 1 260 ? 5.293 -24.531 3.947 1 96.94 260 ASP A C 1
ATOM 2020 O O . ASP A 1 260 ? 5.328 -25.453 4.766 1 96.94 260 ASP A O 1
ATOM 2024 N N . GLY A 1 261 ? 5.938 -23.422 4.172 1 95.25 261 GLY A N 1
ATOM 2025 C CA . GLY A 1 261 ? 6.531 -23.078 5.457 1 95.25 261 GLY A CA 1
ATOM 2026 C C . GLY A 1 261 ? 7.941 -23.609 5.621 1 95.25 261 GLY A C 1
ATOM 2027 O O . GLY A 1 261 ? 8.625 -23.281 6.594 1 95.25 261 GLY A O 1
ATOM 2028 N N . SER A 1 262 ? 8.391 -24.422 4.672 1 94 262 SER A N 1
ATOM 2029 C CA . SER A 1 262 ? 9.758 -24.922 4.746 1 94 262 SER A CA 1
ATOM 2030 C C . SER A 1 262 ? 10.766 -23.781 4.613 1 94 262 SER A C 1
ATOM 2032 O O . SER A 1 262 ? 10.477 -22.766 3.988 1 94 262 SER A O 1
ATOM 2034 N N . CYS A 1 263 ? 11.859 -23.953 5.25 1 95.12 263 CYS A N 1
ATOM 2035 C CA . CYS A 1 263 ? 12.914 -22.953 5.219 1 95.12 263 CYS A CA 1
ATOM 2036 C C . CYS A 1 263 ? 14.289 -23.594 5.316 1 95.12 263 CYS A C 1
ATOM 2038 O O . CYS A 1 263 ? 14.664 -24.125 6.371 1 95.12 263 CYS A O 1
ATOM 2040 N N . LEU A 1 264 ? 14.945 -23.656 4.211 1 97.19 264 LEU A N 1
ATOM 2041 C CA . LEU A 1 264 ? 16.328 -24.094 4.117 1 97.19 264 LEU A CA 1
ATOM 2042 C C . LEU A 1 264 ? 17.203 -22.984 3.52 1 97.19 264 LEU A C 1
ATOM 2044 O O . LEU A 1 264 ? 16.688 -22 2.992 1 97.19 264 LEU A O 1
ATOM 2048 N N . THR A 1 265 ? 18.438 -23.141 3.672 1 98 265 THR A N 1
ATOM 2049 C CA . THR A 1 265 ? 19.297 -22.219 2.947 1 98 265 THR A CA 1
ATOM 2050 C C . THR A 1 265 ? 19.234 -22.469 1.445 1 98 265 THR A C 1
ATOM 2052 O O . THR A 1 265 ? 19 -23.609 1.016 1 98 265 THR A O 1
ATOM 2055 N N . LEU A 1 266 ? 19.422 -21.422 0.735 1 98 266 LEU A N 1
ATOM 2056 C CA . LEU A 1 266 ? 19.453 -21.609 -0.712 1 98 266 LEU A CA 1
ATOM 2057 C C . LEU A 1 266 ? 20.516 -22.625 -1.11 1 98 266 LEU A C 1
ATOM 2059 O O . LEU A 1 266 ? 20.312 -23.391 -2.051 1 98 266 LEU A O 1
ATOM 2063 N N . ARG A 1 267 ? 21.609 -22.703 -0.418 1 98.19 267 ARG A N 1
ATOM 2064 C CA . ARG A 1 267 ? 22.688 -23.641 -0.669 1 98.19 267 ARG A CA 1
ATOM 2065 C C . ARG A 1 267 ? 22.188 -25.078 -0.542 1 98.19 267 ARG A C 1
ATOM 2067 O O . ARG A 1 267 ? 22.516 -25.938 -1.368 1 98.19 267 ARG A O 1
ATOM 2074 N N . GLN A 1 268 ? 21.453 -25.312 0.461 1 98.31 268 GLN A N 1
ATOM 2075 C CA . GLN A 1 268 ? 20.906 -26.656 0.664 1 98.31 268 GLN A CA 1
ATOM 2076 C C . GLN A 1 268 ? 20 -27.062 -0.503 1 98.31 268 GLN A C 1
ATOM 2078 O O . GLN A 1 268 ? 20.047 -28.203 -0.949 1 98.31 268 GLN A O 1
ATOM 2083 N N . TYR A 1 269 ? 19.188 -26.141 -1.026 1 98.19 269 TYR A N 1
ATOM 2084 C CA . TYR A 1 269 ? 18.344 -26.438 -2.168 1 98.19 269 TYR A CA 1
ATOM 2085 C C . TYR A 1 269 ? 19.172 -26.719 -3.414 1 98.19 269 TYR A C 1
ATOM 2087 O O . TYR A 1 269 ? 18.891 -27.672 -4.152 1 98.19 269 TYR A O 1
ATOM 2095 N N . VAL A 1 270 ? 20.156 -25.922 -3.57 1 98.06 270 VAL A N 1
ATOM 2096 C CA . VAL A 1 270 ? 21.016 -26.031 -4.742 1 98.06 270 VAL A CA 1
ATOM 2097 C C . VAL A 1 270 ? 21.734 -27.391 -4.727 1 98.06 270 VAL A C 1
ATOM 2099 O O . VAL A 1 270 ? 21.781 -28.094 -5.738 1 98.06 270 VAL A O 1
ATOM 2102 N N . GLU A 1 271 ? 22.234 -27.703 -3.654 1 98.19 271 GLU A N 1
ATOM 2103 C CA . GLU A 1 271 ? 22.969 -28.953 -3.52 1 98.19 271 GLU A CA 1
ATOM 2104 C C . GLU A 1 271 ? 22.031 -30.156 -3.676 1 98.19 271 GLU A C 1
ATOM 2106 O O . GLU A 1 271 ? 22.406 -31.156 -4.281 1 98.19 271 GLU A O 1
ATOM 2111 N N . ARG A 1 272 ? 20.859 -30.047 -3.123 1 97.94 272 ARG A N 1
ATOM 2112 C CA . ARG A 1 272 ? 19.859 -31.094 -3.273 1 97.94 272 ARG A CA 1
ATOM 2113 C C . ARG A 1 272 ? 19.5 -31.297 -4.742 1 97.94 272 ARG A C 1
ATOM 2115 O O . ARG A 1 272 ? 19.406 -32.438 -5.211 1 97.94 272 ARG A O 1
ATOM 2122 N N . ALA A 1 273 ? 19.281 -30.234 -5.422 1 98.44 273 ALA A N 1
ATOM 2123 C CA . ALA A 1 273 ? 18.922 -30.312 -6.836 1 98.44 273 ALA A CA 1
ATOM 2124 C C . ALA A 1 273 ? 20.078 -30.891 -7.656 1 98.44 273 ALA A C 1
ATOM 2126 O O . ALA A 1 273 ? 19.844 -31.703 -8.555 1 98.44 273 ALA A O 1
ATOM 2127 N N . ASN A 1 274 ? 21.25 -30.469 -7.312 1 98.38 274 ASN A N 1
ATOM 2128 C CA . ASN A 1 274 ? 22.438 -30.953 -8.008 1 98.38 274 ASN A CA 1
ATOM 2129 C C . ASN A 1 274 ? 22.625 -32.469 -7.805 1 98.38 274 ASN A C 1
ATOM 2131 O O . ASN A 1 274 ? 22.922 -33.188 -8.75 1 98.38 274 ASN A O 1
ATOM 2135 N N . ARG A 1 275 ? 22.453 -32.875 -6.621 1 98.06 275 ARG A N 1
ATOM 2136 C CA . ARG A 1 275 ? 22.547 -34.312 -6.305 1 98.06 275 ARG A CA 1
ATOM 2137 C C . ARG A 1 275 ? 21.453 -35.094 -7.031 1 98.06 275 ARG A C 1
ATOM 2139 O O . ARG A 1 275 ? 21.703 -36.188 -7.504 1 98.06 275 ARG A O 1
ATOM 2146 N N . TRP A 1 276 ? 20.312 -34.531 -7.008 1 98.19 276 TRP A N 1
ATOM 2147 C CA . TRP A 1 276 ? 19.219 -35.188 -7.715 1 98.19 276 TRP A CA 1
ATOM 2148 C C . TRP A 1 276 ? 19.562 -35.375 -9.188 1 98.19 276 TRP A C 1
ATOM 2150 O O . TRP A 1 276 ? 19.281 -36.438 -9.758 1 98.19 276 TRP A O 1
ATOM 2160 N N . MET A 1 277 ? 20.172 -34.438 -9.781 1 97.5 277 MET A N 1
ATOM 2161 C CA . MET A 1 277 ? 20.562 -34.5 -11.188 1 97.5 277 MET A CA 1
ATOM 2162 C C . MET A 1 277 ? 21.625 -35.594 -11.406 1 97.5 277 MET A C 1
ATOM 2164 O O . MET A 1 277 ? 21.609 -36.281 -12.414 1 97.5 277 MET A O 1
ATOM 2168 N N . LEU A 1 278 ? 22.484 -35.594 -10.5 1 97.12 278 LEU A N 1
ATOM 2169 C CA . LEU A 1 278 ? 23.516 -36.625 -10.578 1 97.12 278 LEU A CA 1
ATOM 2170 C C . LEU A 1 278 ? 22.875 -38 -10.609 1 97.12 278 LEU A C 1
ATOM 2172 O O . LEU A 1 278 ? 23.281 -38.875 -11.414 1 97.12 278 LEU A O 1
ATOM 2176 N N . ALA A 1 279 ? 21.969 -38.188 -9.773 1 97 279 ALA A N 1
ATOM 2177 C CA . ALA A 1 279 ? 21.297 -39.469 -9.703 1 97 279 ALA A CA 1
ATOM 2178 C C . ALA A 1 279 ? 20.5 -39.75 -10.977 1 97 279 ALA A C 1
ATOM 2180 O O . ALA A 1 279 ? 20.406 -40.875 -11.43 1 97 279 ALA A O 1
ATOM 2181 N N . ARG A 1 280 ? 19.953 -38.719 -11.539 1 95.06 280 ARG A N 1
ATOM 2182 C CA . ARG A 1 280 ? 19.062 -38.844 -12.68 1 95.06 280 ARG A CA 1
ATOM 2183 C C . ARG A 1 280 ? 19.844 -39.031 -13.977 1 95.06 280 ARG A C 1
ATOM 2185 O O . ARG A 1 280 ? 19.5 -39.844 -14.812 1 95.06 280 ARG A O 1
ATOM 2192 N N . SER A 1 281 ? 20.938 -38.25 -14.117 1 93.5 281 SER A N 1
ATOM 2193 C CA . SER A 1 281 ? 21.562 -38.156 -15.422 1 93.5 281 SER A CA 1
ATOM 2194 C C . SER A 1 281 ? 23.016 -38.625 -15.359 1 93.5 281 SER A C 1
ATOM 2196 O O . SER A 1 281 ? 23.688 -38.781 -16.391 1 93.5 281 SER A O 1
ATOM 2198 N N . GLY A 1 282 ? 23.531 -38.781 -14.188 1 95.38 282 GLY A N 1
ATOM 2199 C CA . GLY A 1 282 ? 24.922 -39.156 -14.008 1 95.38 282 GLY A CA 1
ATOM 2200 C C . GLY A 1 282 ? 25.859 -37.969 -14.031 1 95.38 282 GLY A C 1
ATOM 2201 O O . GLY A 1 282 ? 27.078 -38.125 -13.961 1 95.38 282 GLY A O 1
ATOM 2202 N N . HIS A 1 283 ? 25.281 -36.781 -14.18 1 96 283 HIS A N 1
ATOM 2203 C CA . HIS A 1 283 ? 26.078 -35.562 -14.242 1 96 283 HIS A CA 1
ATOM 2204 C C . HIS A 1 283 ? 25.609 -34.562 -13.18 1 96 283 HIS A C 1
ATOM 2206 O O . HIS A 1 283 ? 24.453 -34.594 -12.742 1 96 283 HIS A O 1
ATOM 2212 N N . MET A 1 284 ? 26.484 -33.719 -12.742 1 96.62 284 MET A N 1
ATOM 2213 C CA . MET A 1 284 ? 26.188 -32.594 -11.836 1 96.62 284 MET A CA 1
ATOM 2214 C C . MET A 1 284 ? 26.938 -31.344 -12.242 1 96.62 284 MET A C 1
ATOM 2216 O O . MET A 1 284 ? 27.906 -31.406 -13 1 96.62 284 MET A O 1
ATOM 2220 N N . ALA A 1 285 ? 26.5 -30.25 -11.789 1 98 285 ALA A N 1
ATOM 2221 C CA . ALA A 1 285 ? 27.203 -28.984 -12.023 1 98 285 ALA A CA 1
ATOM 2222 C C . ALA A 1 285 ? 28.344 -28.812 -11.023 1 98 285 ALA A C 1
ATOM 2224 O O . ALA A 1 285 ? 28.25 -29.25 -9.875 1 98 285 ALA A O 1
ATOM 2225 N N . GLU A 1 286 ? 29.422 -28.25 -11.5 1 98.19 286 GLU A N 1
ATOM 2226 C CA . GLU A 1 286 ? 30.453 -27.781 -10.578 1 98.19 286 GLU A CA 1
ATOM 2227 C C . GLU A 1 286 ? 30.062 -26.453 -9.953 1 98.19 286 GLU A C 1
ATOM 2229 O O . GLU A 1 286 ? 30.094 -25.406 -10.625 1 98.19 286 GLU A O 1
ATOM 2234 N N . LEU A 1 287 ? 29.781 -26.531 -8.68 1 98.19 287 LEU A N 1
ATOM 2235 C CA . LEU A 1 287 ? 29.266 -25.359 -8.008 1 98.19 287 LEU A CA 1
ATOM 2236 C C . LEU A 1 287 ? 30.375 -24.562 -7.348 1 98.19 287 LEU A C 1
ATOM 2238 O O . LEU A 1 287 ? 31.25 -25.125 -6.699 1 98.19 287 LEU A O 1
ATOM 2242 N N . THR A 1 288 ? 30.391 -23.281 -7.566 1 98 288 THR A N 1
ATOM 2243 C CA . THR A 1 288 ? 31.219 -22.359 -6.801 1 98 288 THR A CA 1
ATOM 2244 C C . THR A 1 288 ? 30.375 -21.328 -6.078 1 98 288 THR A C 1
ATOM 2246 O O . THR A 1 288 ? 29.312 -20.922 -6.578 1 98 288 THR A O 1
ATOM 2249 N N . TYR A 1 289 ? 30.875 -20.984 -4.891 1 97.94 289 TYR A N 1
ATOM 2250 C CA . TYR A 1 289 ? 30.141 -20.016 -4.07 1 97.94 289 TYR A CA 1
ATOM 2251 C C . TYR A 1 289 ? 30.984 -18.766 -3.82 1 97.94 289 TYR A C 1
ATOM 2253 O O . TYR A 1 289 ? 32.188 -18.859 -3.557 1 97.94 289 TYR A O 1
ATOM 2261 N N . GLY A 1 290 ? 30.328 -17.656 -3.99 1 97.88 290 GLY A N 1
ATOM 2262 C CA . GLY A 1 290 ? 31 -16.391 -3.783 1 97.88 290 GLY A CA 1
ATOM 2263 C C . GLY A 1 290 ? 30.438 -15.602 -2.613 1 97.88 290 GLY A C 1
ATOM 2264 O O . GLY A 1 290 ? 30.125 -16.172 -1.567 1 97.88 290 GLY A O 1
ATOM 2265 N N . ASP A 1 291 ? 30.406 -14.242 -2.789 1 97.62 291 ASP A N 1
ATOM 2266 C CA . ASP A 1 291 ? 29.984 -13.336 -1.734 1 97.62 291 ASP A CA 1
ATOM 2267 C C . ASP A 1 291 ? 28.453 -13.266 -1.659 1 97.62 291 ASP A C 1
ATOM 2269 O O . ASP A 1 291 ? 27.766 -13.719 -2.572 1 97.62 291 ASP A O 1
ATOM 2273 N N . ASP A 1 292 ? 27.984 -12.719 -0.502 1 97.19 292 ASP A N 1
ATOM 2274 C CA . ASP A 1 292 ? 26.547 -12.461 -0.371 1 97.19 292 ASP A CA 1
ATOM 2275 C C . ASP A 1 292 ? 26.062 -11.508 -1.462 1 97.19 292 ASP A C 1
ATOM 2277 O O . ASP A 1 292 ? 26.766 -10.562 -1.827 1 97.19 292 ASP A O 1
ATOM 2281 N N . PRO A 1 293 ? 24.844 -11.836 -1.957 1 94.5 293 PRO A N 1
ATOM 2282 C CA . PRO A 1 293 ? 24.266 -10.859 -2.883 1 94.5 293 PRO A CA 1
ATOM 2283 C C . PRO A 1 293 ? 23.906 -9.547 -2.199 1 94.5 293 PRO A C 1
ATOM 2285 O O . PRO A 1 293 ? 23.75 -9.5 -0.976 1 94.5 293 PRO A O 1
ATOM 2288 N N . ASP A 1 294 ? 23.828 -8.469 -3.037 1 92 294 ASP A N 1
ATOM 2289 C CA . ASP A 1 294 ? 23.391 -7.156 -2.58 1 92 294 ASP A CA 1
ATOM 2290 C C . ASP A 1 294 ? 22.281 -6.613 -3.473 1 92 294 ASP A C 1
ATOM 2292 O O . ASP A 1 294 ? 22.516 -6.258 -4.629 1 92 294 ASP A O 1
ATOM 2296 N N . PRO A 1 295 ? 21.188 -6.574 -3.059 1 91.75 295 PRO A N 1
ATOM 2297 C CA . PRO A 1 295 ? 20.672 -6.754 -1.697 1 91.75 295 PRO A CA 1
ATOM 2298 C C . PRO A 1 295 ? 20.609 -8.219 -1.281 1 91.75 295 PRO A C 1
ATOM 2300 O O . PRO A 1 295 ? 20.422 -9.102 -2.129 1 91.75 295 PRO A O 1
ATOM 2303 N N . PHE A 1 296 ? 20.734 -8.406 0.018 1 95 296 PHE A N 1
ATOM 2304 C CA . PHE A 1 296 ? 20.625 -9.742 0.602 1 95 296 PHE A CA 1
ATOM 2305 C C . PHE A 1 296 ? 19.172 -10.039 0.994 1 95 296 PHE A C 1
ATOM 2307 O O . PHE A 1 296 ? 18.688 -9.555 2.02 1 95 296 PHE A O 1
ATOM 2314 N N . ILE A 1 297 ? 18.5 -10.828 0.219 1 95.38 297 ILE A N 1
ATOM 2315 C CA . ILE A 1 297 ? 17.109 -11.211 0.46 1 95.38 297 ILE A CA 1
ATOM 2316 C C . ILE A 1 297 ? 17.062 -12.602 1.085 1 95.38 297 ILE A C 1
ATOM 2318 O O . ILE A 1 297 ? 17.547 -13.57 0.498 1 95.38 297 ILE A O 1
ATOM 2322 N N . SER A 1 298 ? 16.562 -12.664 2.242 1 96.31 298 SER A N 1
ATOM 2323 C CA . SER A 1 298 ? 16.391 -13.922 2.957 1 96.31 298 SER A CA 1
ATOM 2324 C C . SER A 1 298 ? 14.914 -14.18 3.262 1 96.31 298 SER A C 1
ATOM 2326 O O . SER A 1 298 ? 14.242 -13.336 3.854 1 96.31 298 SER A O 1
ATOM 2328 N N . LEU A 1 299 ? 14.391 -15.344 2.842 1 97.06 299 LEU A N 1
ATOM 2329 C CA . LEU A 1 299 ? 12.977 -15.648 2.973 1 97.06 299 LEU A CA 1
ATOM 2330 C C . LEU A 1 299 ? 12.734 -16.656 4.098 1 97.06 299 LEU A C 1
ATOM 2332 O O . LEU A 1 299 ? 13.164 -17.812 4.008 1 97.06 299 LEU A O 1
ATOM 2336 N N . LYS A 1 300 ? 12.07 -16.25 5.098 1 97.56 300 LYS A N 1
ATOM 2337 C CA . LYS A 1 300 ? 11.625 -17.109 6.195 1 97.56 300 LYS A CA 1
ATOM 2338 C C . LYS A 1 300 ? 10.109 -17.078 6.344 1 97.56 300 LYS A C 1
ATOM 2340 O O . LYS A 1 300 ? 9.586 -16.469 7.281 1 97.56 300 LYS A O 1
ATOM 2345 N N . PRO A 1 301 ? 9.398 -17.828 5.477 1 97.69 301 PRO A N 1
ATOM 2346 C CA . PRO A 1 301 ? 7.941 -17.688 5.395 1 97.69 301 PRO A CA 1
ATOM 2347 C C . PRO A 1 301 ? 7.219 -18.406 6.531 1 97.69 301 PRO A C 1
ATOM 2349 O O . PRO A 1 301 ? 7.703 -19.422 7.031 1 97.69 301 PRO A O 1
ATOM 2352 N N . ASP A 1 302 ? 6.129 -17.938 6.938 1 98.38 302 ASP A N 1
ATOM 2353 C CA . ASP A 1 302 ? 5.152 -18.609 7.789 1 98.38 302 ASP A CA 1
ATOM 2354 C C . ASP A 1 302 ? 3.855 -18.875 7.031 1 98.38 302 ASP A C 1
ATOM 2356 O O . ASP A 1 302 ? 3.201 -17.953 6.555 1 98.38 302 ASP A O 1
ATOM 2360 N N . GLY A 1 303 ? 3.473 -20.156 6.84 1 97.75 303 GLY A N 1
ATOM 2361 C CA . GLY A 1 303 ? 2.295 -20.531 6.074 1 97.75 303 GLY A CA 1
ATOM 2362 C C . GLY A 1 303 ? 1.148 -21.016 6.945 1 97.75 303 GLY A C 1
ATOM 2363 O O . GLY A 1 303 ? 0.184 -21.594 6.441 1 97.75 303 GLY A O 1
ATOM 2364 N N . ASN A 1 304 ? 1.188 -20.797 8.234 1 98 304 ASN A N 1
ATOM 2365 C CA . ASN A 1 304 ? 0.245 -21.375 9.188 1 98 304 ASN A CA 1
ATOM 2366 C C . ASN A 1 304 ? -1.169 -20.844 8.969 1 98 304 ASN A C 1
ATOM 2368 O O . ASN A 1 304 ? -2.143 -21.578 9.125 1 98 304 ASN A O 1
ATOM 2372 N N . LYS A 1 305 ? -1.316 -19.594 8.656 1 98.56 305 LYS A N 1
ATOM 2373 C CA . LYS A 1 305 ? -2.633 -19 8.477 1 98.56 305 LYS A CA 1
ATOM 2374 C C . LYS A 1 305 ? -3.414 -19.703 7.371 1 98.56 305 LYS A C 1
ATOM 2376 O O . LYS A 1 305 ? -4.605 -19.984 7.523 1 98.56 305 LYS A O 1
ATOM 2381 N N . LEU A 1 306 ? -2.756 -19.984 6.266 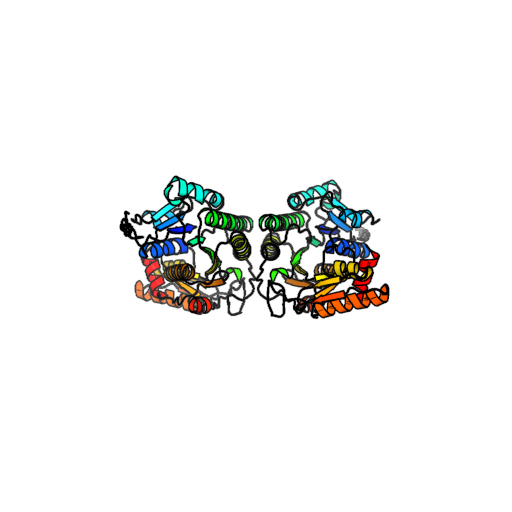1 98.75 306 LEU A N 1
ATOM 2382 C CA . LEU A 1 306 ? -3.373 -20.703 5.152 1 98.75 306 LEU A CA 1
ATOM 2383 C C . LEU A 1 306 ? -3.871 -22.062 5.598 1 98.75 306 LEU A C 1
ATOM 2385 O O . LEU A 1 306 ? -5.012 -22.438 5.312 1 98.75 306 LEU A O 1
ATOM 2389 N N . TYR A 1 307 ? -3.033 -22.75 6.301 1 98.12 307 TYR A N 1
ATOM 2390 C CA . TYR A 1 307 ? -3.391 -24.062 6.812 1 98.12 307 TYR A CA 1
ATOM 2391 C C . TYR A 1 307 ? -4.574 -23.969 7.766 1 98.12 307 TYR A C 1
ATOM 2393 O O . TYR A 1 307 ? -5.547 -24.719 7.633 1 98.12 307 TYR A O 1
ATOM 2401 N N . THR A 1 308 ? -4.52 -23.094 8.703 1 98.44 308 THR A N 1
ATOM 2402 C CA . THR A 1 308 ? -5.527 -22.969 9.75 1 98.44 308 THR A CA 1
ATOM 2403 C C . THR A 1 308 ? -6.891 -22.641 9.148 1 98.44 308 THR A C 1
ATOM 2405 O O . THR A 1 308 ? -7.902 -23.234 9.516 1 98.44 308 THR A O 1
ATOM 2408 N N . ASP A 1 309 ? -6.953 -21.734 8.203 1 98.62 309 ASP A N 1
ATOM 2409 C CA . ASP A 1 309 ? -8.219 -21.219 7.695 1 98.62 309 ASP A CA 1
ATOM 2410 C C . ASP A 1 309 ? -8.797 -22.125 6.617 1 98.62 309 ASP A C 1
ATOM 2412 O O . ASP A 1 309 ? -10.016 -22.203 6.438 1 98.62 309 ASP A O 1
ATOM 2416 N N . THR A 1 310 ? -7.938 -22.859 5.891 1 98.62 310 THR A N 1
ATOM 2417 C CA . THR A 1 310 ? -8.453 -23.547 4.711 1 98.62 310 THR A CA 1
ATOM 2418 C C . THR A 1 310 ? -8.227 -25.047 4.824 1 98.62 310 THR A C 1
ATOM 2420 O O . THR A 1 310 ? -8.828 -25.828 4.074 1 98.62 310 THR A O 1
ATOM 2423 N N . GLY A 1 311 ? -7.293 -25.5 5.664 1 98.44 311 GLY A N 1
ATOM 2424 C CA . GLY A 1 311 ? -6.918 -26.891 5.762 1 98.44 311 GLY A CA 1
ATOM 2425 C C . GLY A 1 311 ? -5.949 -27.328 4.676 1 98.44 311 GLY A C 1
ATOM 2426 O O . GLY A 1 311 ? -5.582 -28.5 4.602 1 98.44 311 GLY A O 1
ATOM 2427 N N . TRP A 1 312 ? -5.492 -26.453 3.844 1 98.5 312 TRP A N 1
ATOM 2428 C CA . TRP A 1 312 ? -4.594 -26.766 2.738 1 98.5 312 TRP A CA 1
ATOM 2429 C C . TRP A 1 312 ? -3.254 -27.281 3.252 1 98.5 312 TRP A C 1
ATOM 2431 O O . TRP A 1 312 ? -2.715 -26.766 4.23 1 98.5 312 TRP A O 1
ATOM 2441 N N . GLN A 1 313 ? -2.695 -28.266 2.562 1 97.94 313 GLN A N 1
ATOM 2442 C CA . GLN A 1 313 ? -1.36 -28.797 2.809 1 97.94 313 GLN A CA 1
ATOM 2443 C C . GLN A 1 313 ? -0.634 -29.094 1.499 1 97.94 313 GLN A C 1
ATOM 2445 O O . GLN A 1 313 ? -1.25 -29.531 0.528 1 97.94 313 GLN A O 1
ATOM 2450 N N . PRO A 1 314 ? 0.63 -28.844 1.526 1 98 314 PRO A N 1
ATOM 2451 C CA . PRO A 1 314 ? 1.395 -29.203 0.331 1 98 314 PRO A CA 1
ATOM 2452 C C . PRO A 1 314 ? 1.456 -30.719 0.109 1 98 314 PRO A C 1
ATOM 2454 O O . PRO A 1 314 ? 1.407 -31.484 1.07 1 98 314 PRO A O 1
ATOM 2457 N N . LYS A 1 315 ? 1.576 -31.125 -1.186 1 97.94 315 LYS A N 1
ATOM 2458 C CA . LYS A 1 315 ? 1.575 -32.531 -1.489 1 97.94 315 LYS A CA 1
ATOM 2459 C C . LYS A 1 315 ? 2.811 -32.938 -2.297 1 97.94 315 LYS A C 1
ATOM 2461 O O . LYS A 1 315 ? 3.145 -34.125 -2.396 1 97.94 315 LYS A O 1
ATOM 2466 N N . VAL A 1 316 ? 3.443 -31.969 -2.857 1 98.25 316 VAL A N 1
ATOM 2467 C CA . VAL A 1 316 ? 4.5 -32.281 -3.811 1 98.25 316 VAL A CA 1
ATOM 2468 C C . VAL A 1 316 ? 5.863 -32.031 -3.168 1 98.25 316 VAL A C 1
ATOM 2470 O O . VAL A 1 316 ? 6.113 -30.969 -2.609 1 98.25 316 VAL A O 1
ATOM 2473 N N . GLU A 1 317 ? 6.738 -33 -3.258 1 97.19 317 GLU A N 1
ATOM 2474 C CA . GLU A 1 317 ? 8.094 -32.875 -2.73 1 97.19 317 GLU A CA 1
ATOM 2475 C C . GLU A 1 317 ? 8.992 -32.094 -3.695 1 97.19 317 GLU A C 1
ATOM 2477 O O . GLU A 1 317 ? 8.734 -32.062 -4.898 1 97.19 317 GLU A O 1
ATOM 2482 N N . PHE A 1 318 ? 10.141 -31.594 -3.133 1 98 318 PHE A N 1
ATOM 2483 C CA . PHE A 1 318 ? 11.07 -30.766 -3.889 1 98 318 PHE A CA 1
ATOM 2484 C C . PHE A 1 318 ? 11.594 -31.516 -5.113 1 98 318 PHE A C 1
ATOM 2486 O O . PHE A 1 318 ? 11.555 -30.984 -6.23 1 98 318 PHE A O 1
ATOM 2493 N N . GLU A 1 319 ? 11.953 -32.75 -4.973 1 98 319 GLU A N 1
ATOM 2494 C CA . GLU A 1 319 ? 12.547 -33.531 -6.059 1 98 319 GLU A CA 1
ATOM 2495 C C . GLU A 1 319 ? 11.516 -33.844 -7.137 1 98 319 GLU A C 1
ATOM 2497 O O . GLU A 1 319 ? 11.844 -33.938 -8.32 1 98 319 GLU A O 1
ATOM 2502 N N . THR A 1 320 ? 10.273 -34.062 -6.691 1 98.12 320 THR A N 1
ATOM 2503 C CA . THR A 1 320 ? 9.211 -34.312 -7.656 1 98.12 320 THR A CA 1
ATOM 2504 C C . THR A 1 320 ? 9.008 -33.094 -8.547 1 98.12 320 THR A C 1
ATOM 2506 O O . THR A 1 320 ? 8.734 -33.219 -9.742 1 98.12 320 THR A O 1
ATOM 2509 N N . SER A 1 321 ? 9.141 -31.922 -7.961 1 98.31 321 SER A N 1
ATOM 2510 C CA . SER A 1 321 ? 9.031 -30.688 -8.734 1 98.31 321 SER A CA 1
ATOM 2511 C C . SER A 1 321 ? 10.141 -30.594 -9.781 1 98.31 321 SER A C 1
ATOM 2513 O O . SER A 1 321 ? 9.898 -30.141 -10.898 1 98.31 321 SER A O 1
ATOM 2515 N N . LEU A 1 322 ? 11.398 -31.031 -9.422 1 98 322 LEU A N 1
ATOM 2516 C CA . LEU A 1 322 ? 12.516 -31.047 -10.359 1 98 322 LEU A CA 1
ATOM 2517 C C . LEU A 1 322 ? 12.227 -31.969 -11.539 1 98 322 LEU A C 1
ATOM 2519 O O . LEU A 1 322 ? 12.453 -31.594 -12.695 1 98 322 LEU A O 1
ATOM 2523 N N . LYS A 1 323 ? 11.664 -33.094 -11.203 1 97.44 323 LYS A N 1
ATOM 2524 C CA . LYS A 1 323 ? 11.305 -34.062 -12.234 1 97.44 323 LYS A CA 1
ATOM 2525 C C . LYS A 1 323 ? 10.266 -33.5 -13.188 1 97.44 323 LYS A C 1
ATOM 2527 O O . LYS A 1 323 ? 10.391 -33.625 -14.406 1 97.44 323 LYS A O 1
ATOM 2532 N N . ASP A 1 324 ? 9.289 -32.875 -12.602 1 96.62 324 ASP A N 1
ATOM 2533 C CA . ASP A 1 324 ? 8.195 -32.344 -13.391 1 96.62 324 ASP A CA 1
ATOM 2534 C C . ASP A 1 324 ? 8.695 -31.219 -14.312 1 96.62 324 ASP A C 1
ATOM 2536 O O . ASP A 1 324 ? 8.211 -31.078 -15.43 1 96.62 324 ASP A O 1
ATOM 2540 N N . TYR A 1 325 ? 9.586 -30.438 -13.781 1 96.56 325 TYR A N 1
ATOM 2541 C CA . TYR A 1 325 ? 10.188 -29.422 -14.633 1 96.56 325 TYR A CA 1
ATOM 2542 C C . TYR A 1 325 ? 10.906 -30.062 -15.82 1 96.56 325 TYR A C 1
ATOM 2544 O O . TYR A 1 325 ? 10.664 -29.688 -16.969 1 96.56 325 TYR A O 1
ATOM 2552 N N . CYS A 1 326 ? 11.711 -31.062 -15.578 1 94.69 326 CYS A N 1
ATOM 2553 C CA . CYS A 1 326 ? 12.516 -31.719 -16.609 1 94.69 326 CYS A CA 1
ATOM 2554 C C . CYS A 1 326 ? 11.633 -32.406 -17.641 1 94.69 326 CYS A C 1
ATOM 2556 O O . CYS A 1 326 ? 11.961 -32.469 -18.812 1 94.69 326 CYS A O 1
ATOM 2558 N N . ASP A 1 327 ? 10.484 -32.906 -17.203 1 93.25 327 ASP A N 1
ATOM 2559 C CA . ASP A 1 327 ? 9.594 -33.688 -18.062 1 93.25 327 ASP A CA 1
ATOM 2560 C C . ASP A 1 327 ? 8.758 -32.781 -18.953 1 93.25 327 ASP A C 1
ATOM 2562 O O . ASP A 1 327 ? 8.102 -33.219 -19.891 1 93.25 327 ASP A O 1
ATOM 2566 N N . ASN A 1 328 ? 8.781 -31.469 -18.734 1 85.88 328 ASN A N 1
ATOM 2567 C CA . ASN A 1 328 ? 7.918 -30.531 -19.453 1 85.88 328 ASN A CA 1
ATOM 2568 C C . ASN A 1 328 ? 8.727 -29.422 -20.125 1 85.88 328 ASN A C 1
ATOM 2570 O O . ASN A 1 328 ? 8.266 -28.281 -20.203 1 85.88 328 ASN A O 1
ATOM 2574 N N . LEU A 1 329 ? 9.906 -29.656 -20.516 1 79.5 329 LEU A N 1
ATOM 2575 C CA . LEU A 1 329 ? 10.773 -28.688 -21.188 1 79.5 329 LEU A CA 1
ATOM 2576 C C . LEU A 1 329 ? 10.344 -28.469 -22.625 1 79.5 329 LEU A C 1
ATOM 2578 O O . LEU A 1 329 ? 9.938 -29.422 -23.297 1 79.5 329 LEU A O 1
ATOM 2582 N N . MET B 1 1 ? 66.812 36.938 -15.117 1 29.3 1 MET B N 1
ATOM 2583 C CA . MET B 1 1 ? 65.688 36.062 -15.203 1 29.3 1 MET B CA 1
ATOM 2584 C C . MET B 1 1 ? 64.625 36.438 -14.156 1 29.3 1 MET B C 1
ATOM 2586 O O . MET B 1 1 ? 64.875 36.281 -12.961 1 29.3 1 MET B O 1
ATOM 2590 N N . ARG B 1 2 ? 63.812 37.5 -14.453 1 30.09 2 ARG B N 1
ATOM 2591 C CA . ARG B 1 2 ? 62.844 38.281 -13.711 1 30.09 2 ARG B CA 1
ATOM 2592 C C . ARG B 1 2 ? 61.656 37.438 -13.281 1 30.09 2 ARG B C 1
ATOM 2594 O O . ARG B 1 2 ? 61 36.781 -14.109 1 30.09 2 ARG B O 1
ATOM 2601 N N . PHE B 1 3 ? 61.656 36.875 -11.977 1 29.98 3 PHE B N 1
ATOM 2602 C CA . PHE B 1 3 ? 60.625 36.156 -11.219 1 29.98 3 PHE B CA 1
ATOM 2603 C C . PHE B 1 3 ? 59.344 36.938 -11.141 1 29.98 3 PHE B C 1
ATOM 2605 O O . PHE B 1 3 ? 59.25 37.969 -10.445 1 29.98 3 PHE B O 1
ATOM 2612 N N . SER B 1 4 ? 58.688 37.188 -12.258 1 28.11 4 SER B N 1
ATOM 2613 C CA . SER B 1 4 ? 57.406 37.875 -12.164 1 28.11 4 SER B CA 1
ATOM 2614 C C . SER B 1 4 ? 56.469 37.188 -11.195 1 28.11 4 SER B C 1
ATOM 2616 O O . SER B 1 4 ? 56.219 35.969 -11.32 1 28.11 4 SER B O 1
ATOM 2618 N N . LYS B 1 5 ? 56.469 37.656 -9.945 1 29.08 5 LYS B N 1
ATOM 2619 C CA . LYS B 1 5 ? 55.531 37.312 -8.891 1 29.08 5 LYS B CA 1
ATOM 2620 C C . LYS B 1 5 ? 54.094 37.344 -9.414 1 29.08 5 LYS B C 1
ATOM 2622 O O . LYS B 1 5 ? 53.594 38.406 -9.828 1 29.08 5 LYS B O 1
ATOM 2627 N N . MET B 1 6 ? 53.688 36.25 -10.086 1 30 6 MET B N 1
ATOM 2628 C CA . MET B 1 6 ? 52.281 36.156 -10.477 1 30 6 MET B CA 1
ATOM 2629 C C . MET B 1 6 ? 51.375 36.5 -9.305 1 30 6 MET B C 1
ATOM 2631 O O . MET B 1 6 ? 51.406 35.844 -8.266 1 30 6 MET B O 1
ATOM 2635 N N . LEU B 1 7 ? 51 37.781 -9.133 1 30.66 7 LEU B N 1
ATOM 2636 C CA . LEU B 1 7 ? 49.938 38.25 -8.242 1 30.66 7 LEU B CA 1
ATOM 2637 C C . LEU B 1 7 ? 48.719 37.344 -8.328 1 30.66 7 LEU B C 1
ATOM 2639 O O . LEU B 1 7 ? 48.094 37.219 -9.383 1 30.66 7 LEU B O 1
ATOM 2643 N N . ILE B 1 8 ? 48.812 36.219 -7.602 1 32.09 8 ILE B N 1
ATOM 2644 C CA . ILE B 1 8 ? 47.594 35.438 -7.383 1 32.09 8 ILE B CA 1
ATOM 2645 C C . ILE B 1 8 ? 46.5 36.375 -6.902 1 32.09 8 ILE B C 1
ATOM 2647 O O . ILE B 1 8 ? 46.594 36.969 -5.828 1 32.09 8 ILE B O 1
ATOM 2651 N N . THR B 1 9 ? 45.938 37.156 -7.734 1 29.28 9 THR B N 1
ATOM 2652 C CA . THR B 1 9 ? 44.719 37.844 -7.352 1 29.28 9 THR B CA 1
ATOM 2653 C C . THR B 1 9 ? 43.781 36.906 -6.574 1 29.28 9 THR B C 1
ATOM 2655 O O . THR B 1 9 ? 43.469 35.812 -7.043 1 29.28 9 THR B O 1
ATOM 2658 N N . LYS B 1 10 ? 43.844 37 -5.301 1 29.98 10 LYS B N 1
ATOM 2659 C CA . LYS B 1 10 ? 42.781 36.531 -4.395 1 29.98 10 LYS B CA 1
ATOM 2660 C C . LYS B 1 10 ? 41.406 36.812 -4.957 1 29.98 10 LYS B C 1
ATOM 2662 O O . LYS B 1 10 ? 40.969 37.969 -4.984 1 29.98 10 LYS B O 1
ATOM 2667 N N . THR B 1 11 ? 41.062 36.188 -6.066 1 32.19 11 THR B N 1
ATOM 2668 C CA . THR B 1 11 ? 39.625 36.344 -6.32 1 32.19 11 THR B CA 1
ATOM 2669 C C . THR B 1 11 ? 38.844 36.312 -5.016 1 32.19 11 THR B C 1
ATOM 2671 O O . THR B 1 11 ? 39.062 35.406 -4.18 1 32.19 11 THR B O 1
ATOM 2674 N N . GLU B 1 12 ? 38.531 37.406 -4.445 1 31.91 12 GLU B N 1
ATOM 2675 C CA . GLU B 1 12 ? 37.531 37.562 -3.387 1 31.91 12 GLU B CA 1
ATOM 2676 C C . GLU B 1 12 ? 36.469 36.469 -3.49 1 31.91 12 GLU B C 1
ATOM 2678 O O . GLU B 1 12 ? 35.938 36.219 -4.57 1 31.91 12 GLU B O 1
ATOM 2683 N N . ASP B 1 13 ? 36.625 35.406 -2.727 1 32.19 13 ASP B N 1
ATOM 2684 C CA . ASP B 1 13 ? 35.625 34.406 -2.375 1 32.19 13 ASP B CA 1
ATOM 2685 C C . ASP B 1 13 ? 34.219 35.062 -2.307 1 32.19 13 ASP B C 1
ATOM 2687 O O . ASP B 1 13 ? 33.938 35.844 -1.419 1 32.19 13 ASP B O 1
ATOM 2691 N N . LYS B 1 14 ? 33.781 35.656 -3.373 1 33.78 14 LYS B N 1
ATOM 2692 C CA . LYS B 1 14 ? 32.406 36.125 -3.361 1 33.78 14 LYS B CA 1
ATOM 2693 C C . LYS B 1 14 ? 31.594 35.438 -2.275 1 33.78 14 LYS B C 1
ATOM 2695 O O . LYS B 1 14 ? 31.641 34.219 -2.129 1 33.78 14 LYS B O 1
ATOM 2700 N N . ASP B 1 15 ? 31.266 36.125 -1.186 1 33.34 15 ASP B N 1
ATOM 2701 C CA . ASP B 1 15 ? 30.375 35.812 -0.066 1 33.34 15 ASP B CA 1
ATOM 2702 C C . ASP B 1 15 ? 29.219 34.906 -0.507 1 33.34 15 ASP B C 1
ATOM 2704 O O . ASP B 1 15 ? 28.344 35.344 -1.257 1 33.34 15 ASP B O 1
ATOM 2708 N N . MET B 1 16 ? 29.25 33.781 -1.021 1 37.47 16 MET B N 1
ATOM 2709 C CA . MET B 1 16 ? 28.125 32.844 -1.098 1 37.47 16 MET B CA 1
ATOM 2710 C C . MET B 1 16 ? 27.109 33.125 0.003 1 37.47 16 MET B C 1
ATOM 2712 O O . MET B 1 16 ? 27.312 32.75 1.153 1 37.47 16 MET B O 1
ATOM 2716 N N . ALA B 1 17 ? 26.641 34.281 0.277 1 39.69 17 ALA B N 1
ATOM 2717 C CA . ALA B 1 17 ? 25.5 34.656 1.097 1 39.69 17 ALA B CA 1
ATOM 2718 C C . ALA B 1 17 ? 24.547 33.5 1.272 1 39.69 17 ALA B C 1
ATOM 2720 O O . ALA B 1 17 ? 24.312 32.719 0.334 1 39.69 17 ALA B O 1
ATOM 2721 N N . ASP B 1 18 ? 24.312 32.969 2.443 1 48.88 18 ASP B N 1
ATOM 2722 C CA . ASP B 1 18 ? 23.516 31.844 2.951 1 48.88 18 ASP B CA 1
ATOM 2723 C C . ASP B 1 18 ? 22.172 31.75 2.23 1 48.88 18 ASP B C 1
ATOM 2725 O O . ASP B 1 18 ? 21.234 32.469 2.572 1 48.88 18 ASP B O 1
ATOM 2729 N N . LYS B 1 19 ? 22.094 31.625 0.934 1 60.66 19 LYS B N 1
ATOM 2730 C CA . LYS B 1 19 ? 20.891 31.531 0.105 1 60.66 19 LYS B CA 1
ATOM 2731 C C . LYS B 1 19 ? 19.797 30.75 0.81 1 60.66 19 LYS B C 1
ATOM 2733 O O . LYS B 1 19 ? 20.062 29.688 1.392 1 60.66 19 LYS B O 1
ATOM 2738 N N . ASN B 1 20 ? 18.656 31.453 0.925 1 76.12 20 ASN B N 1
ATOM 2739 C CA . ASN B 1 20 ? 17.5 30.812 1.52 1 76.12 20 ASN B CA 1
ATOM 2740 C C . ASN B 1 20 ? 17.188 29.469 0.845 1 76.12 20 ASN B C 1
ATOM 2742 O O . ASN B 1 20 ? 17.438 29.312 -0.351 1 76.12 20 ASN B O 1
ATOM 2746 N N . LYS B 1 21 ? 16.812 28.609 1.662 1 90.69 21 LYS B N 1
ATOM 2747 C CA . LYS B 1 21 ? 16.375 27.328 1.109 1 90.69 21 LYS B CA 1
ATOM 2748 C C . LYS B 1 21 ? 15.047 27.484 0.365 1 90.69 21 LYS B C 1
ATOM 2750 O O . LYS B 1 21 ? 14.18 28.25 0.791 1 90.69 21 LYS B O 1
ATOM 2755 N N . ASN B 1 22 ? 14.953 26.953 -0.819 1 95.94 22 ASN B N 1
ATOM 2756 C CA . ASN B 1 22 ? 13.711 26.891 -1.576 1 95.94 22 ASN B CA 1
ATOM 2757 C C . ASN B 1 22 ? 12.945 25.594 -1.293 1 95.94 22 ASN B C 1
ATOM 2759 O O . ASN B 1 22 ? 13.523 24.5 -1.348 1 95.94 22 ASN B O 1
ATOM 2763 N N . VAL B 1 23 ? 11.641 25.734 -0.969 1 98.38 23 VAL B N 1
ATOM 2764 C CA . VAL B 1 23 ? 10.836 24.547 -0.755 1 98.38 23 VAL B CA 1
ATOM 2765 C C . VAL B 1 23 ? 9.508 24.672 -1.501 1 98.38 23 VAL B C 1
ATOM 2767 O O . VAL B 1 23 ? 9.055 25.781 -1.787 1 98.38 23 VAL B O 1
ATOM 2770 N N . ILE B 1 24 ? 8.969 23.547 -1.866 1 98.69 24 ILE B N 1
ATOM 2771 C CA . ILE B 1 24 ? 7.637 23.453 -2.451 1 98.69 24 ILE B CA 1
ATOM 2772 C C . ILE B 1 24 ? 6.668 22.844 -1.442 1 98.69 24 ILE B C 1
ATOM 2774 O O . ILE B 1 24 ? 7.004 21.859 -0.773 1 98.69 24 ILE B O 1
ATOM 2778 N N . VAL B 1 25 ? 5.512 23.469 -1.28 1 98.94 25 VAL B N 1
ATOM 2779 C CA . VAL B 1 25 ? 4.457 22.922 -0.435 1 98.94 25 VAL B CA 1
ATOM 2780 C C . VAL B 1 25 ? 3.162 22.797 -1.238 1 98.94 25 VAL B C 1
ATOM 2782 O O . VAL B 1 25 ? 2.582 23.797 -1.647 1 98.94 25 VAL B O 1
ATOM 2785 N N . THR B 1 26 ? 2.715 21.578 -1.515 1 98.94 26 THR B N 1
ATOM 2786 C CA . THR B 1 26 ? 1.376 21.422 -2.074 1 98.94 26 THR B CA 1
ATOM 2787 C C . THR B 1 26 ? 0.335 21.312 -0.962 1 98.94 26 THR B C 1
ATOM 2789 O O . THR B 1 26 ? 0.646 20.875 0.145 1 98.94 26 THR B O 1
ATOM 2792 N N . GLY B 1 27 ? -0.966 21.688 -1.309 1 98.69 27 GLY B N 1
ATOM 2793 C CA . GLY B 1 27 ? -1.94 21.797 -0.234 1 98.69 27 GLY B CA 1
ATOM 2794 C C . GLY B 1 27 ? -1.62 22.891 0.767 1 98.69 27 GLY B C 1
ATOM 2795 O O . GLY B 1 27 ? -1.938 22.766 1.952 1 98.69 27 GLY B O 1
ATOM 2796 N N . ALA B 1 28 ? -1.05 23.922 0.292 1 98.88 28 ALA B N 1
ATOM 2797 C CA . ALA B 1 28 ? -0.393 24.922 1.134 1 98.88 28 ALA B CA 1
ATOM 2798 C C . ALA B 1 28 ? -1.417 25.75 1.913 1 98.88 28 ALA B C 1
ATOM 2800 O O . ALA B 1 28 ? -1.113 26.266 2.988 1 98.88 28 ALA B O 1
ATOM 2801 N N . ALA B 1 29 ? -2.588 25.859 1.403 1 98.62 29 ALA B N 1
ATOM 2802 C CA . ALA B 1 29 ? -3.588 26.688 2.07 1 98.62 29 ALA B CA 1
ATOM 2803 C C . ALA B 1 29 ? -4.496 25.844 2.961 1 98.62 29 ALA B C 1
ATOM 2805 O O . ALA B 1 29 ? -5.367 26.375 3.65 1 98.62 29 ALA B O 1
ATOM 2806 N N . GLY B 1 30 ? -4.297 24.531 2.949 1 97.94 30 GLY B N 1
ATOM 2807 C CA . GLY B 1 30 ? -5.074 23.656 3.822 1 97.94 30 GLY B CA 1
ATOM 2808 C C . GLY B 1 30 ? -4.719 23.812 5.289 1 97.94 30 GLY B C 1
ATOM 2809 O O . GLY B 1 30 ? -3.84 24.609 5.641 1 97.94 30 GLY B O 1
ATOM 2810 N N . PHE B 1 31 ? -5.367 23.047 6.141 1 98 31 PHE B N 1
ATOM 2811 C CA . PHE B 1 31 ? -5.207 23.109 7.586 1 98 31 PHE B CA 1
ATOM 2812 C C . PHE B 1 31 ? -3.75 22.906 7.98 1 98 31 PHE B C 1
ATOM 2814 O O . PHE B 1 31 ? -3.08 23.844 8.414 1 98 31 PHE B O 1
ATOM 2821 N N . ALA B 1 32 ? -3.17 21.75 7.641 1 98.56 32 ALA B N 1
ATOM 2822 C CA . ALA B 1 32 ? -1.771 21.453 7.949 1 98.56 32 ALA B CA 1
ATOM 2823 C C . ALA B 1 32 ? -0.836 22.312 7.09 1 98.56 32 ALA B C 1
ATOM 2825 O O . ALA B 1 32 ? 0.197 22.781 7.566 1 98.56 32 ALA B O 1
ATOM 2826 N N . GLY B 1 33 ? -1.218 22.547 5.855 1 98.81 33 GLY B N 1
ATOM 2827 C CA . GLY B 1 33 ? -0.386 23.266 4.898 1 98.81 33 GLY B CA 1
ATOM 2828 C C . GLY B 1 33 ? -0.133 24.703 5.281 1 98.81 33 GLY B C 1
ATOM 2829 O O . GLY B 1 33 ? 1.004 25.188 5.227 1 98.81 33 GLY B O 1
ATOM 2830 N N . ALA B 1 34 ? -1.153 25.406 5.664 1 98.56 34 ALA B N 1
ATOM 2831 C CA . ALA B 1 34 ? -1.024 26.812 6.012 1 98.56 34 ALA B CA 1
ATOM 2832 C C . ALA B 1 34 ? -0.109 27 7.219 1 98.56 34 ALA B C 1
ATOM 2834 O O . ALA B 1 34 ? 0.709 27.922 7.25 1 98.56 34 ALA B O 1
ATOM 2835 N N . ASN B 1 35 ? -0.28 26.109 8.203 1 98.69 35 ASN B N 1
ATOM 2836 C CA . ASN B 1 35 ? 0.593 26.172 9.367 1 98.69 35 ASN B CA 1
ATOM 2837 C C . ASN B 1 35 ? 2.047 25.891 8.992 1 98.69 35 ASN B C 1
ATOM 2839 O O . ASN B 1 35 ? 2.959 26.531 9.531 1 98.69 35 ASN B O 1
ATOM 2843 N N . LEU B 1 36 ? 2.27 24.984 8.086 1 98.88 36 LEU B N 1
ATOM 2844 C CA . LEU B 1 36 ? 3.621 24.688 7.625 1 98.88 36 LEU B CA 1
ATOM 2845 C C . LEU B 1 36 ? 4.23 25.875 6.906 1 98.88 36 LEU B C 1
ATOM 2847 O O . LEU B 1 36 ? 5.371 26.266 7.172 1 98.88 36 LEU B O 1
ATOM 2851 N N . VAL B 1 37 ? 3.457 26.5 6.043 1 98.88 37 VAL B N 1
ATOM 2852 C CA . VAL B 1 37 ? 3.936 27.656 5.285 1 98.88 37 VAL B CA 1
ATOM 2853 C C . VAL B 1 37 ? 4.359 28.75 6.246 1 98.88 37 VAL B C 1
ATOM 2855 O O . VAL B 1 37 ? 5.438 29.344 6.098 1 98.88 37 VAL B O 1
ATOM 2858 N N . MET B 1 38 ? 3.557 29.047 7.246 1 98.31 38 MET B N 1
ATOM 2859 C CA . MET B 1 38 ? 3.859 30.094 8.203 1 98.31 38 MET B CA 1
ATOM 2860 C C . MET B 1 38 ? 5.148 29.797 8.961 1 98.31 38 MET B C 1
ATOM 2862 O O . MET B 1 38 ? 5.992 30.672 9.141 1 98.31 38 MET B O 1
ATOM 2866 N N . GLU B 1 39 ? 5.266 28.547 9.398 1 98.31 39 GLU B N 1
ATOM 2867 C CA . GLU B 1 39 ? 6.484 28.156 10.102 1 98.31 39 GLU B CA 1
ATOM 2868 C C . GLU B 1 39 ? 7.711 28.281 9.203 1 98.31 39 GLU B C 1
ATOM 2870 O O . GLU B 1 39 ? 8.781 28.672 9.656 1 98.31 39 GLU B O 1
ATOM 2875 N N . LEU B 1 40 ? 7.598 27.906 7.934 1 98.62 40 LEU B N 1
ATOM 2876 C CA . LEU B 1 40 ? 8.695 27.984 6.977 1 98.62 40 LEU B CA 1
ATOM 2877 C C . LEU B 1 40 ? 9.094 29.438 6.734 1 98.62 40 LEU B C 1
ATOM 2879 O O . LEU B 1 40 ? 10.281 29.766 6.688 1 98.62 40 LEU B O 1
ATOM 2883 N N . LEU B 1 41 ? 8.141 30.328 6.586 1 98.31 41 LEU B N 1
ATOM 2884 C CA . LEU B 1 41 ? 8.406 31.75 6.371 1 98.31 41 LEU B CA 1
ATOM 2885 C C . LEU B 1 41 ? 9.117 32.344 7.574 1 98.31 41 LEU B C 1
ATOM 2887 O O . LEU B 1 41 ? 10.016 33.188 7.418 1 98.31 41 LEU B O 1
ATOM 2891 N N . ASP B 1 42 ? 8.664 31.906 8.734 1 96.81 42 ASP B N 1
ATOM 2892 C CA . ASP B 1 42 ? 9.297 32.375 9.969 1 96.81 42 ASP B CA 1
ATOM 2893 C C . ASP B 1 42 ? 10.773 31.969 10.008 1 96.81 42 ASP B C 1
ATOM 2895 O O . ASP B 1 42 ? 11.57 32.594 10.719 1 96.81 42 ASP B O 1
ATOM 2899 N N . ASN B 1 43 ? 11.125 30.969 9.266 1 95.12 43 ASN B N 1
ATOM 2900 C CA . ASN B 1 43 ? 12.508 30.516 9.18 1 95.12 43 ASN B CA 1
ATOM 2901 C C . ASN B 1 43 ? 13.195 31.047 7.922 1 95.12 43 ASN B C 1
ATOM 2903 O O . ASN B 1 43 ? 14.164 30.453 7.445 1 95.12 43 ASN B O 1
ATOM 2907 N N . GLU B 1 44 ? 12.656 32.031 7.277 1 95.44 44 GLU B N 1
ATOM 2908 C CA . GLU B 1 44 ? 13.219 32.75 6.145 1 95.44 44 GLU B CA 1
ATOM 2909 C C . GLU B 1 44 ? 13.406 31.844 4.941 1 95.44 44 GLU B C 1
ATOM 2911 O O . GLU B 1 44 ? 14.414 31.938 4.234 1 95.44 44 GLU B O 1
ATOM 2916 N N . THR B 1 45 ? 12.531 30.875 4.789 1 96.94 45 THR B N 1
ATOM 2917 C CA . THR B 1 45 ? 12.531 29.953 3.656 1 96.94 45 THR B CA 1
ATOM 2918 C C . THR B 1 45 ? 11.711 30.516 2.5 1 96.94 45 THR B C 1
ATOM 2920 O O . THR B 1 45 ? 10.664 31.125 2.717 1 96.94 45 THR B O 1
ATOM 2923 N N . ASP B 1 46 ? 12.211 30.359 1.303 1 97.31 46 ASP B N 1
ATOM 2924 C CA . ASP B 1 46 ? 11.398 30.672 0.132 1 97.31 46 ASP B CA 1
ATOM 2925 C C . ASP B 1 46 ? 10.391 29.562 -0.16 1 97.31 46 ASP B C 1
ATOM 2927 O O . ASP B 1 46 ? 10.781 28.438 -0.445 1 97.31 46 ASP B O 1
ATOM 2931 N N . VAL B 1 47 ? 9.125 29.969 -0.112 1 98.62 47 VAL B N 1
ATOM 2932 C CA . VAL B 1 47 ? 8.086 28.953 -0.179 1 98.62 47 VAL B CA 1
ATOM 2933 C C . VAL B 1 47 ? 7.305 29.094 -1.485 1 98.62 47 VAL B C 1
ATOM 2935 O O . VAL B 1 47 ? 6.715 30.141 -1.75 1 98.62 47 VAL B O 1
ATOM 2938 N N . TYR B 1 48 ? 7.402 28.125 -2.285 1 98.62 48 TYR B N 1
ATOM 2939 C CA . TYR B 1 48 ? 6.52 27.984 -3.438 1 98.62 48 TYR B CA 1
ATOM 2940 C C . TYR B 1 48 ? 5.289 27.156 -3.088 1 98.62 48 TYR B C 1
ATOM 2942 O O . TYR B 1 48 ? 5.352 25.938 -3.047 1 98.62 48 TYR B O 1
ATOM 2950 N N . ALA B 1 49 ? 4.172 27.859 -2.859 1 98.88 49 ALA B N 1
ATOM 2951 C CA . ALA B 1 49 ? 2.959 27.312 -2.26 1 98.88 49 ALA B CA 1
ATOM 2952 C C . ALA B 1 49 ? 1.925 26.969 -3.328 1 98.88 49 ALA B C 1
ATOM 2954 O O . ALA B 1 49 ? 1.331 27.859 -3.936 1 98.88 49 ALA B O 1
ATOM 2955 N N . VAL B 1 50 ? 1.695 25.688 -3.5 1 98.88 50 VAL B N 1
ATOM 2956 C CA . VAL B 1 50 ? 0.687 25.234 -4.453 1 98.88 50 VAL B CA 1
ATOM 2957 C C . VAL B 1 50 ? -0.67 25.125 -3.76 1 98.88 50 VAL B C 1
ATOM 2959 O O . VAL B 1 50 ? -0.81 24.438 -2.752 1 98.88 50 VAL B O 1
ATOM 2962 N N . VAL B 1 51 ? -1.677 25.828 -4.32 1 98.69 51 VAL B N 1
ATOM 2963 C CA . VAL B 1 51 ? -3.006 25.891 -3.721 1 98.69 51 VAL B CA 1
ATOM 2964 C C . VAL B 1 51 ? -4.055 25.484 -4.75 1 98.69 51 VAL B C 1
ATOM 2966 O O . VAL B 1 51 ? -3.824 25.594 -5.957 1 98.69 51 VAL B O 1
ATOM 2969 N N . ARG B 1 52 ? -5.148 24.969 -4.27 1 97.88 52 ARG B N 1
ATOM 2970 C CA . ARG B 1 52 ? -6.25 24.656 -5.172 1 97.88 52 ARG B CA 1
ATOM 2971 C C . ARG B 1 52 ? -6.895 25.922 -5.719 1 97.88 52 ARG B C 1
ATOM 2973 O O . ARG B 1 52 ? -7.312 26.797 -4.953 1 97.88 52 ARG B O 1
ATOM 2980 N N . PRO B 1 53 ? -7.051 25.984 -7.035 1 97.31 53 PRO B N 1
ATOM 2981 C CA . PRO B 1 53 ? -7.66 27.188 -7.598 1 97.31 53 PRO B CA 1
ATOM 2982 C C . PRO B 1 53 ? -9.086 27.422 -7.086 1 97.31 53 PRO B C 1
ATOM 2984 O O . PRO B 1 53 ? -9.891 26.484 -7.051 1 97.31 53 PRO B O 1
ATOM 2987 N N . GLY B 1 54 ? -9.352 28.609 -6.625 1 95.81 54 GLY B N 1
ATOM 2988 C CA . GLY B 1 54 ? -10.695 29.031 -6.277 1 95.81 54 GLY B CA 1
ATOM 2989 C C . GLY B 1 54 ? -11.094 28.656 -4.859 1 95.81 54 GLY B C 1
ATOM 2990 O O . GLY B 1 54 ? -12.195 28.984 -4.418 1 95.81 54 GLY B O 1
ATOM 2991 N N . SER B 1 55 ? -10.234 28.047 -4.145 1 96.12 55 SER B N 1
ATOM 2992 C CA . SER B 1 55 ? -10.57 27.688 -2.773 1 96.12 55 SER B CA 1
ATOM 2993 C C . SER B 1 55 ? -10.617 28.906 -1.867 1 96.12 55 SER B C 1
ATOM 2995 O O . SER B 1 55 ? -9.773 29.797 -1.972 1 96.12 55 SER B O 1
ATOM 2997 N N . SER B 1 56 ? -11.57 28.906 -0.941 1 95 56 SER B N 1
ATOM 2998 C CA . SER B 1 56 ? -11.672 29.984 0.027 1 95 56 SER B CA 1
ATOM 2999 C C . SER B 1 56 ? -10.516 29.953 1.021 1 95 56 SER B C 1
ATOM 3001 O O . SER B 1 56 ? -10.18 30.969 1.625 1 95 56 SER B O 1
ATOM 3003 N N . HIS B 1 57 ? -9.852 28.844 1.191 1 96.12 57 HIS B N 1
ATOM 3004 C CA . HIS B 1 57 ? -8.742 28.688 2.129 1 96.12 57 HIS B CA 1
ATOM 3005 C C . HIS B 1 57 ? -7.512 29.469 1.662 1 96.12 57 HIS B C 1
ATOM 3007 O O . HIS B 1 57 ? -6.59 29.703 2.443 1 96.12 57 HIS B O 1
ATOM 3013 N N . ASN B 1 58 ? -7.5 29.875 0.392 1 97.81 58 ASN B N 1
ATOM 3014 C CA . ASN B 1 58 ? -6.332 30.547 -0.158 1 97.81 58 ASN B CA 1
ATOM 3015 C C . ASN B 1 58 ? -6.094 31.891 0.516 1 97.81 58 ASN B C 1
ATOM 3017 O O . ASN B 1 58 ? -4.965 32.375 0.542 1 97.81 58 ASN B O 1
ATOM 3021 N N . THR B 1 59 ? -7.105 32.5 1.089 1 96.38 59 THR B N 1
ATOM 3022 C CA . THR B 1 59 ? -6.996 33.781 1.763 1 96.38 59 THR B CA 1
ATOM 3023 C C . THR B 1 59 ? -6.02 33.688 2.932 1 96.38 59 THR B C 1
ATOM 3025 O O . THR B 1 59 ? -5.375 34.688 3.279 1 96.38 59 THR B O 1
ATOM 3028 N N . ARG B 1 60 ? -5.867 32.469 3.5 1 96.31 60 ARG B N 1
ATOM 3029 C CA . ARG B 1 60 ? -4.941 32.25 4.609 1 96.31 60 ARG B CA 1
ATOM 3030 C C . ARG B 1 60 ? -3.527 32.688 4.234 1 96.31 60 ARG B C 1
ATOM 3032 O O . ARG B 1 60 ? -2.771 33.156 5.078 1 96.31 60 ARG B O 1
ATOM 3039 N N . LEU B 1 61 ? -3.234 32.438 2.957 1 98.12 61 LEU B N 1
ATOM 3040 C CA . LEU B 1 61 ? -1.887 32.75 2.48 1 98.12 61 LEU B CA 1
ATOM 3041 C C . LEU B 1 61 ? -1.833 34.125 1.818 1 98.12 61 LEU B C 1
ATOM 3043 O O . LEU B 1 61 ? -0.827 34.812 1.924 1 98.12 61 LEU B O 1
ATOM 3047 N N . GLU B 1 62 ? -2.885 34.531 1.171 1 96.69 62 GLU B N 1
ATOM 3048 C CA . GLU B 1 62 ? -2.939 35.781 0.438 1 96.69 62 GLU B CA 1
ATOM 3049 C C . GLU B 1 62 ? -2.77 36.969 1.376 1 96.69 62 GLU B C 1
ATOM 3051 O O . GLU B 1 62 ? -2.303 38.031 0.961 1 96.69 62 GLU B O 1
ATOM 3056 N N . GLU B 1 63 ? -3.062 36.75 2.582 1 94.56 63 GLU B N 1
ATOM 3057 C CA . GLU B 1 63 ? -3.018 37.844 3.562 1 94.56 63 GLU B CA 1
ATOM 3058 C C . GLU B 1 63 ? -1.617 37.969 4.152 1 94.56 63 GLU B C 1
ATOM 3060 O O . GLU B 1 63 ? -1.335 38.969 4.852 1 94.56 63 GLU B O 1
ATOM 3065 N N . ILE B 1 64 ? -0.797 37.062 3.828 1 97 64 ILE B N 1
ATOM 3066 C CA . ILE B 1 64 ? 0.569 37.094 4.336 1 97 64 ILE B CA 1
ATOM 3067 C C . ILE B 1 64 ? 1.414 38.031 3.453 1 97 64 ILE B C 1
ATOM 3069 O O . ILE B 1 64 ? 1.505 37.812 2.24 1 97 64 ILE B O 1
ATOM 3073 N N . ASP B 1 65 ? 1.993 39.031 4.027 1 95.38 65 ASP B N 1
ATOM 3074 C CA . ASP B 1 65 ? 2.893 39.938 3.316 1 95.38 65 ASP B CA 1
ATOM 3075 C C . ASP B 1 65 ? 4.344 39.5 3.457 1 95.38 65 ASP B C 1
ATOM 3077 O O . ASP B 1 65 ? 5.023 39.844 4.422 1 95.38 65 ASP B O 1
ATOM 3081 N N . SER B 1 66 ? 4.766 38.688 2.545 1 96.88 66 SER B N 1
ATOM 3082 C CA . SER B 1 66 ? 6.137 38.188 2.535 1 96.88 66 SER B CA 1
ATOM 3083 C C . SER B 1 66 ? 6.656 38.031 1.11 1 96.88 66 SER B C 1
ATOM 3085 O O . SER B 1 66 ? 5.988 37.438 0.261 1 96.88 66 SER B O 1
ATOM 3087 N N . ASP B 1 67 ? 7.844 38.5 0.863 1 96.25 67 ASP B N 1
ATOM 3088 C CA . ASP B 1 67 ? 8.477 38.375 -0.444 1 96.25 67 ASP B CA 1
ATOM 3089 C C . ASP B 1 67 ? 8.922 36.906 -0.692 1 96.25 67 ASP B C 1
ATOM 3091 O O . ASP B 1 67 ? 9.227 36.531 -1.826 1 96.25 67 ASP B O 1
ATOM 3095 N N . ASN B 1 68 ? 8.914 36.156 0.389 1 97.44 68 ASN B N 1
ATOM 3096 C CA . ASN B 1 68 ? 9.391 34.781 0.29 1 97.44 68 ASN B CA 1
ATOM 3097 C C . ASN B 1 68 ? 8.258 33.812 -0.05 1 97.44 68 ASN B C 1
ATOM 3099 O O . ASN B 1 68 ? 8.484 32.594 -0.201 1 97.44 68 ASN B O 1
ATOM 3103 N N . LEU B 1 69 ? 7.062 34.281 -0.15 1 98.62 69 LEU B N 1
ATOM 3104 C CA . LEU B 1 69 ? 5.902 33.438 -0.426 1 98.62 69 LEU B CA 1
ATOM 3105 C C . LEU B 1 69 ? 5.453 33.594 -1.875 1 98.62 69 LEU B C 1
ATOM 3107 O O . LEU B 1 69 ? 5.133 34.688 -2.316 1 98.62 69 LEU B O 1
ATOM 3111 N N . HIS B 1 70 ? 5.441 32.562 -2.582 1 98.31 70 HIS B N 1
ATOM 3112 C CA . HIS B 1 70 ? 4.996 32.531 -3.971 1 98.31 70 HIS B CA 1
ATOM 3113 C C . HIS B 1 70 ? 3.836 31.547 -4.156 1 98.31 70 HIS B C 1
ATOM 3115 O O . HIS B 1 70 ? 4.031 30.328 -4.121 1 98.31 70 HIS B O 1
ATOM 3121 N N . ILE B 1 71 ? 2.648 32.031 -4.422 1 98.56 71 ILE B N 1
ATOM 3122 C CA . ILE B 1 71 ? 1.442 31.234 -4.504 1 98.56 71 ILE B CA 1
ATOM 3123 C C . ILE B 1 71 ? 1.239 30.75 -5.941 1 98.56 71 ILE B C 1
ATOM 3125 O O . ILE B 1 71 ? 1.264 31.562 -6.875 1 98.56 71 ILE B O 1
ATOM 3129 N N . ILE B 1 72 ? 1.051 29.469 -6.152 1 98.38 72 ILE B N 1
ATOM 3130 C CA . ILE B 1 72 ? 0.876 28.828 -7.453 1 98.38 72 ILE B CA 1
ATOM 3131 C C . ILE B 1 72 ? -0.419 28.016 -7.465 1 98.38 72 ILE B C 1
ATOM 3133 O O . ILE B 1 72 ? -0.478 26.922 -6.906 1 98.38 72 ILE B O 1
ATOM 3137 N N . PRO B 1 73 ? -1.474 28.484 -8.148 1 98.06 73 PRO B N 1
ATOM 3138 C CA . PRO B 1 73 ? -2.734 27.734 -8.211 1 98.06 73 PRO B CA 1
ATOM 3139 C C . PRO B 1 73 ? -2.686 26.578 -9.203 1 98.06 73 PRO B C 1
ATOM 3141 O O . PRO B 1 73 ? -2.562 26.797 -10.414 1 98.06 73 PRO B O 1
ATOM 3144 N N . LEU B 1 74 ? -2.775 25.312 -8.727 1 98.31 74 LEU B N 1
ATOM 3145 C CA . LEU B 1 74 ? -2.818 24.094 -9.531 1 98.31 74 LEU B CA 1
ATOM 3146 C C . LEU B 1 74 ? -3.68 23.031 -8.859 1 98.31 74 LEU B C 1
ATOM 3148 O O . LEU B 1 74 ? -3.629 22.859 -7.637 1 98.31 74 LEU B O 1
ATOM 3152 N N . GLU B 1 75 ? -4.43 22.344 -9.641 1 97.38 75 GLU B N 1
ATOM 3153 C CA . GLU B 1 75 ? -5.152 21.172 -9.148 1 97.38 75 GLU B CA 1
ATOM 3154 C C . GLU B 1 75 ? -4.227 19.969 -9.008 1 97.38 75 GLU B C 1
ATOM 3156 O O . GLU B 1 75 ? -3.137 19.938 -9.586 1 97.38 75 GLU B O 1
ATOM 3161 N N . MET B 1 76 ? -4.691 18.984 -8.273 1 96.75 76 MET B N 1
ATOM 3162 C CA . MET B 1 76 ? -3.936 17.75 -8.031 1 96.75 76 MET B CA 1
ATOM 3163 C C . MET B 1 76 ? -3.523 17.109 -9.344 1 96.75 76 MET B C 1
ATOM 3165 O O . MET B 1 76 ? -2.371 16.703 -9.508 1 96.75 76 MET B O 1
ATOM 3169 N N . ASP B 1 77 ? -4.426 17 -10.266 1 94.31 77 ASP B N 1
ATOM 3170 C CA . ASP B 1 77 ? -4.18 16.266 -11.516 1 94.31 77 ASP B CA 1
ATOM 3171 C C . ASP B 1 77 ? -3.379 17.125 -12.492 1 94.31 77 ASP B C 1
ATOM 3173 O O . ASP B 1 77 ? -3.127 16.703 -13.625 1 94.31 77 ASP B O 1
ATOM 3177 N N . GLU B 1 78 ? -2.953 18.328 -12.039 1 97 78 GLU B N 1
ATOM 3178 C CA . GLU B 1 78 ? -2.168 19.234 -12.875 1 97 78 GLU B CA 1
ATOM 3179 C C . GLU B 1 78 ? -0.731 19.344 -12.375 1 97 78 GLU B C 1
ATOM 3181 O O . GLU B 1 78 ? 0.069 20.094 -12.93 1 97 78 GLU B O 1
ATOM 3186 N N . LEU B 1 79 ? -0.378 18.578 -11.414 1 97.94 79 LEU B N 1
ATOM 3187 C CA . LEU B 1 79 ? 0.91 18.766 -10.758 1 97.94 79 LEU B CA 1
ATOM 3188 C C . LEU B 1 79 ? 2.059 18.484 -11.719 1 97.94 79 LEU B C 1
ATOM 3190 O O . LEU B 1 79 ? 3.193 18.891 -11.477 1 97.94 79 LEU B O 1
ATOM 3194 N N . GLU B 1 80 ? 1.788 17.781 -12.805 1 96.38 80 GLU B N 1
ATOM 3195 C CA . GLU B 1 80 ? 2.816 17.562 -13.82 1 96.38 80 GLU B CA 1
ATOM 3196 C C . GLU B 1 80 ? 3.273 18.891 -14.43 1 96.38 80 GLU B C 1
ATOM 3198 O O . GLU B 1 80 ? 4.391 18.984 -14.953 1 96.38 80 GLU B O 1
ATOM 3203 N N . ARG B 1 81 ? 2.523 19.922 -14.305 1 97.75 81 ARG B N 1
ATOM 3204 C CA . ARG B 1 81 ? 2.812 21.234 -14.898 1 97.75 81 ARG B CA 1
ATOM 3205 C C . ARG B 1 81 ? 3.576 22.109 -13.922 1 97.75 81 ARG B C 1
ATOM 3207 O O . ARG B 1 81 ? 4.02 23.203 -14.281 1 97.75 81 ARG B O 1
ATOM 3214 N N . LEU B 1 82 ? 3.775 21.688 -12.742 1 98.31 82 LEU B N 1
ATOM 3215 C CA . LEU B 1 82 ? 4.316 22.531 -11.68 1 98.31 82 LEU B CA 1
ATOM 3216 C C . LEU B 1 82 ? 5.699 23.062 -12.047 1 98.31 82 LEU B C 1
ATOM 3218 O O . LEU B 1 82 ? 5.969 24.25 -11.922 1 98.31 82 LEU B O 1
ATOM 3222 N N . PRO B 1 83 ? 6.621 22.219 -12.586 1 97.31 83 PRO B N 1
ATOM 3223 C CA . PRO B 1 83 ? 7.949 22.734 -12.938 1 97.31 83 PRO B CA 1
ATOM 3224 C C . PRO B 1 83 ? 7.891 23.859 -13.961 1 97.31 83 PRO B C 1
ATOM 3226 O O . PRO B 1 83 ? 8.531 24.891 -13.789 1 97.31 83 PRO B O 1
ATOM 3229 N N . SER B 1 84 ? 7.07 23.641 -14.984 1 97.06 84 SER B N 1
ATOM 3230 C CA . SER B 1 84 ? 6.969 24.672 -16.031 1 97.06 84 SER B CA 1
ATOM 3231 C C . SER B 1 84 ? 6.379 25.969 -15.477 1 97.06 84 SER B C 1
ATOM 3233 O O . SER B 1 84 ? 6.824 27.047 -15.844 1 97.06 84 SER B O 1
ATOM 3235 N N . GLU B 1 85 ? 5.387 25.828 -14.609 1 97.12 85 GLU B N 1
ATOM 3236 C CA . GLU B 1 85 ? 4.766 27 -14.008 1 97.12 85 GLU B CA 1
ATOM 3237 C C . GLU B 1 85 ? 5.777 27.797 -13.188 1 97.12 85 GLU B C 1
ATOM 3239 O O . GLU B 1 85 ? 5.793 29.031 -13.242 1 97.12 85 GLU B O 1
ATOM 3244 N N . ILE B 1 86 ? 6.629 27.125 -12.422 1 96.81 86 ILE B N 1
ATOM 3245 C CA . ILE B 1 86 ? 7.598 27.781 -11.555 1 96.81 86 ILE B CA 1
ATOM 3246 C C . ILE B 1 86 ? 8.727 28.375 -12.391 1 96.81 86 ILE B C 1
ATOM 3248 O O . ILE B 1 86 ? 9.117 29.531 -12.195 1 96.81 86 ILE B O 1
ATOM 3252 N N . PHE B 1 87 ? 9.18 27.688 -13.398 1 95.19 87 PHE B N 1
ATOM 3253 C CA . PHE B 1 87 ? 10.32 28.125 -14.195 1 95.19 87 PHE B CA 1
ATOM 3254 C C . PHE B 1 87 ? 9.93 29.281 -15.102 1 95.19 87 PHE B C 1
ATOM 3256 O O . PHE B 1 87 ? 10.75 30.156 -15.398 1 95.19 87 PHE B O 1
ATOM 3263 N N . GLU B 1 88 ? 8.719 29.297 -15.547 1 95.94 88 GLU B N 1
ATOM 3264 C CA . GLU B 1 88 ? 8.242 30.422 -16.344 1 95.94 88 GLU B CA 1
ATOM 3265 C C . GLU B 1 88 ? 8.203 31.703 -15.516 1 95.94 88 GLU B C 1
ATOM 3267 O O . GLU B 1 88 ? 8.578 32.781 -16 1 95.94 88 GLU B O 1
ATOM 3272 N N . ARG B 1 89 ? 7.789 31.609 -14.297 1 95.31 89 ARG B N 1
ATOM 3273 C CA . ARG B 1 89 ? 7.656 32.75 -13.406 1 95.31 89 ARG B CA 1
ATOM 3274 C C . ARG B 1 89 ? 9.008 33.156 -12.812 1 95.31 89 ARG B C 1
ATOM 3276 O O . ARG B 1 89 ? 9.266 34.344 -12.562 1 95.31 89 ARG B O 1
ATOM 3283 N N . PHE B 1 90 ? 9.805 32.062 -12.617 1 94.88 90 PHE B N 1
ATOM 3284 C CA . PHE B 1 90 ? 11.117 32.281 -12.016 1 94.88 90 PHE B CA 1
ATOM 3285 C C . PHE B 1 90 ? 12.195 31.578 -12.836 1 94.88 90 PHE B C 1
ATOM 3287 O O . PHE B 1 90 ? 12.773 30.578 -12.391 1 94.88 90 PHE B O 1
ATOM 3294 N N . PRO B 1 91 ? 12.594 32.156 -13.898 1 93.38 91 PRO B N 1
ATOM 3295 C CA . PRO B 1 91 ? 13.523 31.5 -14.828 1 93.38 91 PRO B CA 1
ATOM 3296 C C . PRO B 1 91 ? 14.875 31.188 -14.188 1 93.38 91 PRO B C 1
ATOM 3298 O O . PRO B 1 91 ? 15.547 30.234 -14.578 1 93.38 91 PRO B O 1
ATOM 3301 N N . GLU B 1 92 ? 15.219 31.953 -13.242 1 89.5 92 GLU B N 1
ATOM 3302 C CA . GLU B 1 92 ? 16.5 31.781 -12.586 1 89.5 92 GLU B CA 1
ATOM 3303 C C . GLU B 1 92 ? 16.562 30.453 -11.836 1 89.5 92 GLU B C 1
ATOM 3305 O O . GLU B 1 92 ? 17.641 29.922 -11.562 1 89.5 92 GLU B O 1
ATOM 3310 N N . LEU B 1 93 ? 15.469 29.906 -11.578 1 91 93 LEU B N 1
ATOM 3311 C CA . LEU B 1 93 ? 15.398 28.656 -10.828 1 91 93 LEU B CA 1
ATOM 3312 C C . LEU B 1 93 ? 15.578 27.453 -11.75 1 91 93 LEU B C 1
ATOM 3314 O O . LEU B 1 93 ? 15.711 26.312 -11.281 1 91 93 LEU B O 1
ATOM 3318 N N . SER B 1 94 ? 15.555 27.656 -13.023 1 85.88 94 SER B N 1
ATOM 3319 C CA . SER B 1 94 ? 15.703 26.578 -13.984 1 85.88 94 SER B CA 1
ATOM 3320 C C . SER B 1 94 ? 17.172 26.219 -14.195 1 85.88 94 SER B C 1
ATOM 3322 O O . SER B 1 94 ? 17.484 25.203 -14.812 1 85.88 94 SER B O 1
ATOM 3324 N N . ASP B 1 95 ? 17.984 27 -13.633 1 81.19 95 ASP B N 1
ATOM 3325 C CA . ASP B 1 95 ? 19.422 26.781 -13.773 1 81.19 95 ASP B CA 1
ATOM 3326 C C . ASP B 1 95 ? 19.859 25.547 -12.984 1 81.19 95 ASP B C 1
ATOM 3328 O O . ASP B 1 95 ? 19.297 25.25 -11.93 1 81.19 95 ASP B O 1
ATOM 3332 N N . GLU B 1 96 ? 20.797 24.891 -13.508 1 72.5 96 GLU B N 1
ATOM 3333 C CA . GLU B 1 96 ? 21.297 23.641 -12.922 1 72.5 96 GLU B CA 1
ATOM 3334 C C . GLU B 1 96 ? 21.781 23.859 -11.484 1 72.5 96 GLU B C 1
ATOM 3336 O O . GLU B 1 96 ? 21.734 22.938 -10.672 1 72.5 96 GLU B O 1
ATOM 3341 N N . ASP B 1 97 ? 22.109 25.094 -11.242 1 70.25 97 ASP B N 1
ATOM 3342 C CA . ASP B 1 97 ? 22.688 25.375 -9.93 1 70.25 97 ASP B CA 1
ATOM 3343 C C . ASP B 1 97 ? 21.578 25.656 -8.906 1 70.25 97 ASP B C 1
ATOM 3345 O O . ASP B 1 97 ? 21.844 25.703 -7.699 1 70.25 97 ASP B O 1
ATOM 3349 N N . ALA B 1 98 ? 20.453 25.906 -9.492 1 71.56 98 ALA B N 1
ATOM 3350 C CA . ALA B 1 98 ? 19.344 26.125 -8.57 1 71.56 98 ALA B CA 1
ATOM 3351 C C . ALA B 1 98 ? 18.688 24.797 -8.18 1 71.56 98 ALA B C 1
ATOM 3353 O O . ALA B 1 98 ? 18.594 23.875 -9 1 71.56 98 ALA B O 1
ATOM 3354 N N . SER B 1 99 ? 18.672 24.562 -6.789 1 80.94 99 SER B N 1
ATOM 3355 C CA . SER B 1 99 ? 18.047 23.328 -6.344 1 80.94 99 SER B CA 1
ATOM 3356 C C . SER B 1 99 ? 17.062 23.578 -5.203 1 80.94 99 SER B C 1
ATOM 3358 O O . SER B 1 99 ? 17.25 24.516 -4.422 1 80.94 99 SER B O 1
ATOM 3360 N N . PHE B 1 100 ? 15.977 22.984 -5.324 1 93.69 100 PHE B N 1
ATOM 3361 C CA . PHE B 1 100 ? 15.031 22.984 -4.215 1 93.69 100 PHE B CA 1
ATOM 3362 C C . PHE B 1 100 ? 15.477 22.016 -3.123 1 93.69 100 PHE B C 1
ATOM 3364 O O . PHE B 1 100 ? 16.109 21 -3.408 1 93.69 100 PHE B O 1
ATOM 3371 N N . ASP B 1 101 ? 15.258 22.438 -1.948 1 96.25 101 ASP B N 1
ATOM 3372 C CA . ASP B 1 101 ? 15.648 21.609 -0.816 1 96.25 101 ASP B CA 1
ATOM 3373 C C . ASP B 1 101 ? 14.656 20.469 -0.592 1 96.25 101 ASP B C 1
ATOM 3375 O O . ASP B 1 101 ? 15.023 19.297 -0.631 1 96.25 101 ASP B O 1
ATOM 3379 N N . SER B 1 102 ? 13.375 20.859 -0.344 1 98.12 102 SER B N 1
ATOM 3380 C CA . SER B 1 102 ? 12.375 19.859 -0.004 1 98.12 102 SER B CA 1
ATOM 3381 C C . SER B 1 102 ? 11.062 20.094 -0.743 1 98.12 102 SER B C 1
ATOM 3383 O O . SER B 1 102 ? 10.711 21.25 -1.021 1 98.12 102 SER B O 1
ATOM 3385 N N . PHE B 1 103 ? 10.43 19.078 -1.142 1 98.81 103 PHE B N 1
ATOM 3386 C CA . PHE B 1 103 ? 9.062 19.062 -1.646 1 98.81 103 PHE B CA 1
ATOM 3387 C C . PHE B 1 103 ? 8.109 18.453 -0.613 1 98.81 103 PHE B C 1
ATOM 3389 O O . PHE B 1 103 ? 8.109 17.25 -0.388 1 98.81 103 PHE B O 1
ATOM 3396 N N . PHE B 1 104 ? 7.312 19.297 0.043 1 98.94 104 PHE B N 1
ATOM 3397 C CA . PHE B 1 104 ? 6.281 18.844 0.973 1 98.94 104 PHE B CA 1
ATOM 3398 C C . PHE B 1 104 ? 4.965 18.609 0.246 1 98.94 104 PHE B C 1
ATOM 3400 O O . PHE B 1 104 ? 4.316 19.547 -0.206 1 98.94 104 PHE B O 1
ATOM 3407 N N . HIS B 1 105 ? 4.539 17.375 0.182 1 98.94 105 HIS B N 1
ATOM 3408 C CA . HIS B 1 105 ? 3.299 17.062 -0.518 1 98.94 105 HIS B CA 1
ATOM 3409 C C . HIS B 1 105 ? 2.16 16.812 0.466 1 98.94 105 HIS B C 1
ATOM 3411 O O . HIS B 1 105 ? 1.943 15.672 0.892 1 98.94 105 HIS B O 1
ATOM 3417 N N . LEU B 1 106 ? 1.334 17.844 0.67 1 98.88 106 LEU B N 1
ATOM 3418 C CA . LEU B 1 106 ? 0.232 17.734 1.619 1 98.88 106 LEU B CA 1
ATOM 3419 C C . LEU B 1 106 ? -1.108 17.703 0.893 1 98.88 106 LEU B C 1
ATOM 3421 O O . LEU B 1 106 ? -2.137 17.375 1.494 1 98.88 106 LEU B O 1
ATOM 3425 N N . MET B 1 107 ? -1.114 18.047 -0.369 1 98.56 107 MET B N 1
ATOM 3426 C CA . MET B 1 107 ? -2.359 18.094 -1.13 1 98.56 107 MET B CA 1
ATOM 3427 C C . MET B 1 107 ? -3.021 16.719 -1.187 1 98.56 107 MET B C 1
ATOM 3429 O O . MET B 1 107 ? -2.375 15.734 -1.53 1 98.56 107 MET B O 1
ATOM 3433 N N . TRP B 1 108 ? -4.184 16.656 -0.752 1 98.38 108 TRP B N 1
ATOM 3434 C CA . TRP B 1 108 ? -5.035 15.469 -0.784 1 98.38 108 TRP B CA 1
ATOM 3435 C C . TRP B 1 108 ? -6.5 15.852 -0.618 1 98.38 108 TRP B C 1
ATOM 3437 O O . TRP B 1 108 ? -6.844 16.672 0.231 1 98.38 108 TRP B O 1
ATOM 3447 N N . GLY B 1 109 ? -7.398 15.336 -1.407 1 96.12 109 GLY B N 1
ATOM 3448 C CA . GLY B 1 109 ? -8.789 15.742 -1.288 1 96.12 109 GLY B CA 1
ATOM 3449 C C . GLY B 1 109 ? -9.766 14.633 -1.607 1 96.12 109 GLY B C 1
ATOM 3450 O O . GLY B 1 109 ? -9.359 13.516 -1.935 1 96.12 109 GLY B O 1
ATOM 3451 N N . GLY B 1 110 ? -11.062 14.961 -1.355 1 95.5 110 GLY B N 1
ATOM 3452 C CA . GLY B 1 110 ? -12.148 14.047 -1.688 1 95.5 110 GLY B CA 1
ATOM 3453 C C . GLY B 1 110 ? -12.695 13.312 -0.482 1 95.5 110 GLY B C 1
ATOM 3454 O O . GLY B 1 110 ? -12.039 13.227 0.555 1 95.5 110 GLY B O 1
ATOM 3455 N N . ASP B 1 111 ? -13.867 12.75 -0.696 1 97 111 ASP B N 1
ATOM 3456 C CA . ASP B 1 111 ? -14.531 11.984 0.352 1 97 111 ASP B CA 1
ATOM 3457 C C . ASP B 1 111 ? -13.711 10.758 0.734 1 97 111 ASP B C 1
ATOM 3459 O O . ASP B 1 111 ? -13.227 10.031 -0.137 1 97 111 ASP B O 1
ATOM 3463 N N . ARG B 1 112 ? -13.641 10.469 1.983 1 96.38 112 ARG B N 1
ATOM 3464 C CA . ARG B 1 112 ? -12.734 9.469 2.545 1 96.38 112 ARG B CA 1
ATOM 3465 C C . ARG B 1 112 ? -13.094 8.07 2.057 1 96.38 112 ARG B C 1
ATOM 3467 O O . ARG B 1 112 ? -12.242 7.18 2.045 1 96.38 112 ARG B O 1
ATOM 3474 N N . ASN B 1 113 ? -14.359 7.887 1.665 1 96.94 113 ASN B N 1
ATOM 3475 C CA . ASN B 1 113 ? -14.797 6.539 1.312 1 96.94 113 ASN B CA 1
ATOM 3476 C C . ASN B 1 113 ? -15 6.398 -0.194 1 96.94 113 ASN B C 1
ATOM 3478 O O . ASN B 1 113 ? -15.281 5.301 -0.685 1 96.94 113 ASN B O 1
ATOM 3482 N N . ASP B 1 114 ? -14.891 7.457 -0.906 1 98.12 114 ASP B N 1
ATOM 3483 C CA . ASP B 1 114 ? -15.047 7.426 -2.357 1 98.12 114 ASP B CA 1
ATOM 3484 C C . ASP B 1 114 ? -13.742 6.996 -3.035 1 98.12 114 ASP B C 1
ATOM 3486 O O . ASP B 1 114 ? -12.828 7.805 -3.209 1 98.12 114 ASP B O 1
ATOM 3490 N N . PHE B 1 115 ? -13.664 5.777 -3.434 1 98.31 115 PHE B N 1
ATOM 3491 C CA . PHE B 1 115 ? -12.43 5.207 -3.961 1 98.31 115 PHE B CA 1
ATOM 3492 C C . PHE B 1 115 ? -11.984 5.953 -5.211 1 98.31 115 PHE B C 1
ATOM 3494 O O . PHE B 1 115 ? -10.797 6.234 -5.379 1 98.31 115 PHE B O 1
ATOM 3501 N N . GLU B 1 116 ? -12.922 6.281 -6.055 1 96.88 116 GLU B N 1
ATOM 3502 C CA . GLU B 1 116 ? -12.586 6.91 -7.328 1 96.88 116 GLU B CA 1
ATOM 3503 C C . GLU B 1 116 ? -11.938 8.273 -7.121 1 96.88 116 GLU B C 1
ATOM 3505 O O . GLU B 1 116 ? -11.031 8.656 -7.859 1 96.88 116 GLU B O 1
ATOM 3510 N N . VAL B 1 117 ? -12.367 8.961 -6.145 1 96.94 117 VAL B N 1
ATOM 3511 C CA . VAL B 1 117 ? -11.797 10.273 -5.855 1 96.94 117 VAL B CA 1
ATOM 3512 C C . VAL B 1 117 ? -10.453 10.117 -5.152 1 96.94 117 VAL B C 1
ATOM 3514 O O . VAL B 1 117 ? -9.508 10.852 -5.441 1 96.94 117 VAL B O 1
ATOM 3517 N N . GLN B 1 118 ? -10.367 9.148 -4.273 1 98.31 118 GLN B N 1
ATOM 3518 C CA . GLN B 1 118 ? -9.125 8.93 -3.527 1 98.31 118 GLN B CA 1
ATOM 3519 C C . GLN B 1 118 ? -8.016 8.445 -4.445 1 98.31 118 GLN B C 1
ATOM 3521 O O . GLN B 1 118 ? -6.848 8.805 -4.266 1 98.31 118 GLN B O 1
ATOM 3526 N N . LYS B 1 119 ? -8.344 7.664 -5.445 1 97.62 119 LYS B N 1
ATOM 3527 C CA . LYS B 1 119 ? -7.371 7.133 -6.398 1 97.62 119 LYS B CA 1
ATOM 3528 C C . LYS B 1 119 ? -6.668 8.258 -7.152 1 97.62 119 LYS B C 1
ATOM 3530 O O . LYS B 1 119 ? -5.48 8.148 -7.473 1 97.62 119 LYS B O 1
ATOM 3535 N N . VAL B 1 120 ? -7.316 9.352 -7.379 1 97.06 120 VAL B N 1
ATOM 3536 C CA . VAL B 1 120 ? -6.762 10.508 -8.07 1 97.06 120 VAL B CA 1
ATOM 3537 C C . VAL B 1 120 ? -5.57 11.055 -7.289 1 97.06 120 VAL B C 1
ATOM 3539 O O . VAL B 1 120 ? -4.578 11.484 -7.879 1 97.06 120 VAL B O 1
ATOM 3542 N N . ASN B 1 121 ? -5.676 11 -5.988 1 98.56 121 ASN B N 1
ATOM 3543 C CA . ASN B 1 121 ? -4.605 11.508 -5.141 1 98.56 121 ASN B CA 1
ATOM 3544 C C . ASN B 1 121 ? -3.346 10.656 -5.25 1 98.56 121 ASN B C 1
ATOM 3546 O O . ASN B 1 121 ? -2.232 11.172 -5.121 1 98.56 121 ASN B O 1
ATOM 3550 N N . VAL B 1 122 ? -3.504 9.352 -5.488 1 98.75 122 VAL B N 1
ATOM 3551 C CA . VAL B 1 122 ? -2.354 8.477 -5.652 1 98.75 122 VAL B CA 1
ATOM 3552 C C . VAL B 1 122 ? -1.568 8.875 -6.902 1 98.75 122 VAL B C 1
ATOM 3554 O O . VAL B 1 122 ? -0.355 9.086 -6.836 1 98.75 122 VAL B O 1
ATOM 3557 N N . GLU B 1 123 ? -2.279 9.055 -7.988 1 97.5 123 GLU B N 1
ATOM 3558 C CA . GLU B 1 123 ? -1.642 9.484 -9.227 1 97.5 123 GLU B CA 1
ATOM 3559 C C . GLU B 1 123 ? -1.021 10.867 -9.07 1 97.5 123 GLU B C 1
ATOM 3561 O O . GLU B 1 123 ? 0.082 11.117 -9.562 1 97.5 123 GLU B O 1
ATOM 3566 N N . GLY B 1 124 ? -1.757 11.734 -8.438 1 98.31 124 GLY B N 1
ATOM 3567 C CA . GLY B 1 124 ? -1.242 13.062 -8.164 1 98.31 124 GLY B CA 1
ATOM 3568 C C . GLY B 1 124 ? 0.051 13.047 -7.371 1 98.31 124 GLY B C 1
ATOM 3569 O O . GLY B 1 124 ? 0.944 13.859 -7.617 1 98.31 124 GLY B O 1
ATOM 3570 N N . SER B 1 125 ? 0.159 12.141 -6.43 1 98.81 125 SER B N 1
ATOM 3571 C CA . SER B 1 125 ? 1.378 12.008 -5.641 1 98.81 125 SER B CA 1
ATOM 3572 C C . SER B 1 125 ? 2.561 11.602 -6.512 1 98.81 125 SER B C 1
ATOM 3574 O O . SER B 1 125 ? 3.686 12.062 -6.297 1 98.81 125 SER B O 1
ATOM 3576 N N . LEU B 1 126 ? 2.324 10.766 -7.488 1 98.81 126 LEU B N 1
ATOM 3577 C CA . LEU B 1 126 ? 3.387 10.367 -8.406 1 98.81 126 LEU B CA 1
ATOM 3578 C C . LEU B 1 126 ? 3.811 11.539 -9.281 1 98.81 126 LEU B C 1
ATOM 3580 O O . LEU B 1 126 ? 5 11.727 -9.547 1 98.81 126 LEU B O 1
ATOM 3584 N N . HIS B 1 127 ? 2.824 12.359 -9.719 1 98.69 127 HIS B N 1
ATOM 3585 C CA . HIS B 1 127 ? 3.141 13.578 -10.453 1 98.69 127 HIS B CA 1
ATOM 3586 C C . HIS B 1 127 ? 3.977 14.531 -9.602 1 98.69 127 HIS B C 1
ATOM 3588 O O . HIS B 1 127 ? 4.895 15.18 -10.117 1 98.69 127 HIS B O 1
ATOM 3594 N N . ALA B 1 128 ? 3.648 14.586 -8.359 1 98.88 128 ALA B N 1
ATOM 3595 C CA . ALA B 1 128 ? 4.398 15.438 -7.441 1 98.88 128 ALA B CA 1
ATOM 3596 C C . ALA B 1 128 ? 5.852 14.977 -7.34 1 98.88 128 ALA B C 1
ATOM 3598 O O . ALA B 1 128 ? 6.77 15.805 -7.34 1 98.88 128 ALA B O 1
ATOM 3599 N N . VAL B 1 129 ? 6.059 13.695 -7.246 1 98.88 129 VAL B N 1
ATOM 3600 C CA . VAL B 1 129 ? 7.41 13.148 -7.172 1 98.88 129 VAL B CA 1
ATOM 3601 C C . VAL B 1 129 ? 8.18 13.5 -8.445 1 98.88 129 VAL B C 1
ATOM 3603 O O . VAL B 1 129 ? 9.336 13.922 -8.375 1 98.88 129 VAL B O 1
ATOM 3606 N N . ARG B 1 130 ? 7.574 13.344 -9.602 1 98.5 130 ARG B N 1
ATOM 3607 C CA . ARG B 1 130 ? 8.234 13.672 -10.859 1 98.5 130 ARG B CA 1
ATOM 3608 C C . ARG B 1 130 ? 8.562 15.156 -10.938 1 98.5 130 ARG B C 1
ATOM 3610 O O . ARG B 1 130 ? 9.633 15.539 -11.414 1 98.5 130 ARG B O 1
ATOM 3617 N N . ALA B 1 131 ? 7.59 15.969 -10.484 1 98.12 131 ALA B N 1
ATOM 3618 C CA . ALA B 1 131 ? 7.84 17.406 -10.43 1 98.12 131 ALA B CA 1
ATOM 3619 C C . ALA B 1 131 ? 9.039 17.719 -9.531 1 98.12 131 ALA B C 1
ATOM 3621 O O . ALA B 1 131 ? 9.891 18.531 -9.898 1 98.12 131 ALA B O 1
ATOM 3622 N N . ALA B 1 132 ? 9.07 17.062 -8.383 1 98.06 132 ALA B N 1
ATOM 3623 C CA . ALA B 1 132 ? 10.195 17.25 -7.465 1 98.06 132 ALA B CA 1
ATOM 3624 C C . ALA B 1 132 ? 11.516 16.891 -8.141 1 98.06 132 ALA B C 1
ATOM 3626 O O . ALA B 1 132 ? 12.508 17.625 -7.992 1 98.06 132 ALA B O 1
ATOM 3627 N N . SER B 1 133 ? 11.531 15.828 -8.875 1 96.88 133 SER B N 1
ATOM 3628 C CA . SER B 1 133 ? 12.734 15.391 -9.578 1 96.88 133 SER B CA 1
ATOM 3629 C C . SER B 1 133 ? 13.18 16.422 -10.609 1 96.88 133 SER B C 1
ATOM 3631 O O . SER B 1 133 ? 14.352 16.781 -10.664 1 96.88 133 SER B O 1
ATOM 3633 N N . ILE B 1 134 ? 12.234 16.891 -11.398 1 95.62 134 ILE B N 1
ATOM 3634 C CA . ILE B 1 134 ? 12.523 17.859 -12.453 1 95.62 134 ILE B CA 1
ATOM 3635 C C . ILE B 1 134 ? 13.07 19.141 -11.844 1 95.62 134 ILE B C 1
ATOM 3637 O O . ILE B 1 134 ? 13.961 19.781 -12.414 1 95.62 134 ILE B O 1
ATOM 3641 N N . MET B 1 135 ? 12.617 19.5 -10.664 1 95.62 135 MET B N 1
ATOM 3642 C CA . MET B 1 135 ? 12.992 20.75 -10.016 1 95.62 135 MET B CA 1
ATOM 3643 C C . MET B 1 135 ? 14.258 20.578 -9.18 1 95.62 135 MET B C 1
ATOM 3645 O O . MET B 1 135 ? 14.719 21.516 -8.539 1 95.62 135 MET B O 1
ATOM 3649 N N . GLY B 1 136 ? 14.781 19.344 -9.133 1 94.88 136 GLY B N 1
ATOM 3650 C CA . GLY B 1 136 ? 16.031 19.078 -8.445 1 94.88 136 GLY B CA 1
ATOM 3651 C C . GLY B 1 136 ? 15.898 19.094 -6.938 1 94.88 136 GLY B C 1
ATOM 3652 O O . GLY B 1 136 ? 16.828 19.484 -6.23 1 94.88 136 GLY B O 1
ATOM 3653 N N . CYS B 1 137 ? 14.719 18.734 -6.41 1 96.94 137 CYS B N 1
ATOM 3654 C CA . CYS B 1 137 ? 14.531 18.656 -4.965 1 96.94 137 CYS B CA 1
ATOM 3655 C C . CYS B 1 137 ? 15.438 17.594 -4.352 1 96.94 137 CYS B C 1
ATOM 3657 O O . CYS B 1 137 ? 15.57 16.5 -4.898 1 96.94 137 CYS B O 1
ATOM 3659 N N . ARG B 1 138 ? 16.016 17.969 -3.262 1 97.12 138 ARG B N 1
ATOM 3660 C CA . ARG B 1 138 ? 16.828 17 -2.537 1 97.12 138 ARG B CA 1
ATOM 3661 C C . ARG B 1 138 ? 15.961 15.898 -1.928 1 97.12 138 ARG B C 1
ATOM 3663 O O . ARG B 1 138 ? 16.297 14.719 -2.016 1 97.12 138 ARG B O 1
ATOM 3670 N N . ARG B 1 139 ? 14.812 16.328 -1.35 1 98.44 139 ARG B N 1
ATOM 3671 C CA . ARG B 1 139 ? 14 15.414 -0.558 1 98.44 139 ARG B CA 1
ATOM 3672 C C . ARG B 1 139 ? 12.516 15.617 -0.84 1 98.44 139 ARG B C 1
ATOM 3674 O O . ARG B 1 139 ? 12.047 16.75 -0.93 1 98.44 139 ARG B O 1
ATOM 3681 N N . PHE B 1 140 ? 11.812 14.484 -1.034 1 98.88 140 PHE B N 1
ATOM 3682 C CA . PHE B 1 140 ? 10.359 14.453 -1.114 1 98.88 140 PHE B CA 1
ATOM 3683 C C . PHE B 1 140 ? 9.75 13.992 0.208 1 98.88 140 PHE B C 1
ATOM 3685 O O . PHE B 1 140 ? 10.078 12.914 0.706 1 98.88 140 PHE B O 1
ATOM 3692 N N . ILE B 1 141 ? 8.922 14.781 0.798 1 98.94 141 ILE B N 1
ATOM 3693 C CA . ILE B 1 141 ? 8.211 14.453 2.029 1 98.94 141 ILE B CA 1
ATOM 3694 C C . ILE B 1 141 ? 6.723 14.297 1.737 1 98.94 141 ILE B C 1
ATOM 3696 O O . ILE B 1 141 ? 6.016 15.289 1.527 1 98.94 141 ILE B O 1
ATOM 3700 N N . GLY B 1 142 ? 6.289 13.047 1.679 1 98.94 142 GLY B N 1
ATOM 3701 C CA . GLY B 1 142 ? 4.867 12.766 1.55 1 98.94 142 GLY B CA 1
ATOM 3702 C C . GLY B 1 142 ? 4.152 12.672 2.885 1 98.94 142 GLY B C 1
ATOM 3703 O O . GLY B 1 142 ? 4.766 12.328 3.898 1 98.94 142 GLY B O 1
ATOM 3704 N N . ILE B 1 143 ? 2.898 12.953 2.85 1 98.88 143 ILE B N 1
ATOM 3705 C CA . ILE B 1 143 ? 2.135 12.961 4.094 1 98.88 143 ILE B CA 1
ATOM 3706 C C . ILE B 1 143 ? 1.068 11.867 4.051 1 98.88 143 ILE B C 1
ATOM 3708 O O . ILE B 1 143 ? 0.194 11.875 3.182 1 98.88 143 ILE B O 1
ATOM 3712 N N . GLY B 1 144 ? 1.182 11.008 4.977 1 98.75 144 GLY B N 1
ATOM 3713 C CA . GLY B 1 144 ? 0.189 9.969 5.203 1 98.75 144 GLY B CA 1
ATOM 3714 C C . GLY B 1 144 ? -0.738 10.266 6.367 1 98.75 144 GLY B C 1
ATOM 3715 O O . GLY B 1 144 ? -1.021 11.43 6.652 1 98.75 144 GLY B O 1
ATOM 3716 N N . SER B 1 145 ? -1.33 9.25 6.906 1 98.62 145 SER B N 1
ATOM 3717 C CA . SER B 1 145 ? -2.346 9.391 7.945 1 98.62 145 SER B CA 1
ATOM 3718 C C . SER B 1 145 ? -2.391 8.156 8.844 1 98.62 145 SER B C 1
ATOM 3720 O O . SER B 1 145 ? -2.045 7.051 8.406 1 98.62 145 SER B O 1
ATOM 3722 N N . GLN B 1 146 ? -2.879 8.422 10.055 1 98.31 146 GLN B N 1
ATOM 3723 C CA . GLN B 1 146 ? -3.172 7.305 10.945 1 98.31 146 GLN B CA 1
ATOM 3724 C C . GLN B 1 146 ? -4.18 6.352 10.32 1 98.31 146 GLN B C 1
ATOM 3726 O O . GLN B 1 146 ? -4.266 5.184 10.711 1 98.31 146 GLN B O 1
ATOM 3731 N N . ALA B 1 147 ? -4.922 6.758 9.344 1 98.5 147 ALA B N 1
ATOM 3732 C CA . ALA B 1 147 ? -5.93 5.938 8.68 1 98.5 147 ALA B CA 1
ATOM 3733 C C . ALA B 1 147 ? -5.289 4.742 7.977 1 98.5 147 ALA B C 1
ATOM 3735 O O . ALA B 1 147 ? -5.973 3.771 7.645 1 98.5 147 ALA B O 1
ATOM 3736 N N . GLU B 1 148 ? -3.982 4.809 7.703 1 98.75 148 GLU B N 1
ATOM 3737 C CA . GLU B 1 148 ? -3.275 3.676 7.117 1 98.75 148 GLU B CA 1
ATOM 3738 C C . GLU B 1 148 ? -3.293 2.469 8.047 1 98.75 148 GLU B C 1
ATOM 3740 O O . GLU B 1 148 ? -3.303 1.323 7.59 1 98.75 148 GLU B O 1
ATOM 3745 N N . TYR B 1 149 ? -3.375 2.721 9.359 1 98.12 149 TYR B N 1
ATOM 3746 C CA . TYR B 1 149 ? -3.289 1.646 10.336 1 98.12 149 TYR B CA 1
ATOM 3747 C C . TYR B 1 149 ? -4.629 0.936 10.492 1 98.12 149 TYR B C 1
ATOM 3749 O O . TYR B 1 149 ? -4.684 -0.203 10.961 1 98.12 149 TYR B O 1
ATOM 3757 N N . GLY B 1 150 ? -5.719 1.643 10.172 1 97.38 150 GLY B N 1
ATOM 3758 C CA . GLY B 1 150 ? -7.039 1.038 10.289 1 97.38 150 GLY B CA 1
ATOM 3759 C C . GLY B 1 150 ? -7.5 0.89 11.727 1 97.38 150 GLY B C 1
ATOM 3760 O O . GLY B 1 150 ? -7.164 1.714 12.578 1 97.38 150 GLY B O 1
ATOM 3761 N N . ALA B 1 151 ? -8.422 -0.045 11.961 1 96.31 151 ALA B N 1
ATOM 3762 C CA . ALA B 1 151 ? -8.953 -0.325 13.297 1 96.31 151 ALA B CA 1
ATOM 3763 C C . ALA B 1 151 ? -8.086 -1.348 14.023 1 96.31 151 ALA B C 1
ATOM 3765 O O . ALA B 1 151 ? -7.957 -2.49 13.586 1 96.31 151 ALA B O 1
ATOM 3766 N N . THR B 1 152 ? -7.383 -0.893 15.047 1 95.56 152 THR B N 1
ATOM 3767 C CA . THR B 1 152 ? -6.512 -1.787 15.797 1 95.56 152 THR B CA 1
ATOM 3768 C C . THR B 1 152 ? -6.465 -1.385 17.266 1 95.56 152 THR B C 1
ATOM 3770 O O . THR B 1 152 ? -6.684 -0.219 17.609 1 95.56 152 THR B O 1
ATOM 3773 N N . ASP B 1 153 ? -6.203 -2.326 18.109 1 93.75 153 ASP B N 1
ATOM 3774 C CA . ASP B 1 153 ? -6.031 -2.045 19.531 1 93.75 153 ASP B CA 1
ATOM 3775 C C . ASP B 1 153 ? -4.555 -2.031 19.922 1 93.75 153 ASP B C 1
ATOM 3777 O O . ASP B 1 153 ? -4.211 -1.835 21.078 1 93.75 153 ASP B O 1
ATOM 3781 N N . LYS B 1 154 ? -3.748 -2.166 18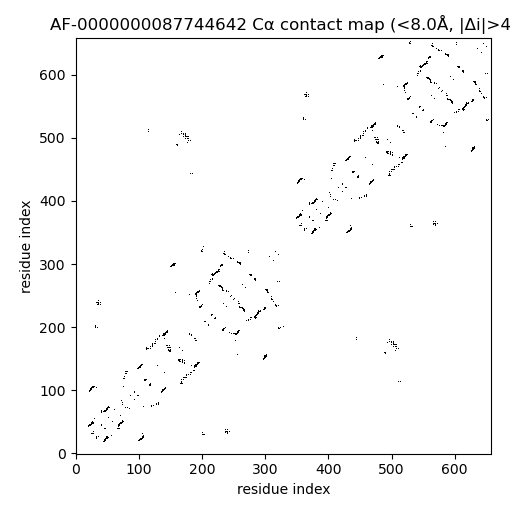.922 1 96 154 LYS B N 1
ATOM 3782 C CA . LYS B 1 154 ? -2.307 -2.199 19.156 1 96 154 LYS B CA 1
ATOM 3783 C C . LYS B 1 154 ? -1.729 -0.788 19.234 1 96 154 LYS B C 1
ATOM 3785 O O . LYS B 1 154 ? -2.342 0.166 18.75 1 96 154 LYS B O 1
ATOM 3790 N N . ILE B 1 155 ? -0.606 -0.723 19.922 1 97.81 155 ILE B N 1
ATOM 3791 C CA . ILE B 1 155 ? 0.172 0.508 19.844 1 97.81 155 ILE B CA 1
ATOM 3792 C C . ILE B 1 155 ? 0.635 0.725 18.406 1 97.81 155 ILE B C 1
ATOM 3794 O O . ILE B 1 155 ? 1.179 -0.187 17.781 1 97.81 155 ILE B O 1
ATOM 3798 N N . MET B 1 156 ? 0.373 1.871 17.906 1 98.19 156 MET B N 1
ATOM 3799 C CA . MET B 1 156 ? 0.664 2.174 16.5 1 98.19 156 MET B CA 1
ATOM 3800 C C . MET B 1 156 ? 2.092 2.688 16.344 1 98.19 156 MET B C 1
ATOM 3802 O O . MET B 1 156 ? 2.326 3.896 16.375 1 98.19 156 MET B O 1
ATOM 3806 N N . THR B 1 157 ? 2.986 1.784 16.203 1 98.12 157 THR B N 1
ATOM 3807 C CA . THR B 1 157 ? 4.34 2.117 15.773 1 98.12 157 THR B CA 1
ATOM 3808 C C . THR B 1 157 ? 4.434 2.125 14.25 1 98.12 157 THR B C 1
ATOM 3810 O O . THR B 1 157 ? 3.549 1.61 13.57 1 98.12 157 THR B O 1
ATOM 3813 N N . GLU B 1 158 ? 5.508 2.734 13.766 1 98.19 158 GLU B N 1
ATOM 3814 C CA . GLU B 1 158 ? 5.648 2.836 12.312 1 98.19 158 GLU B CA 1
ATOM 3815 C C . GLU B 1 158 ? 5.828 1.459 11.68 1 98.19 158 GLU B C 1
ATOM 3817 O O . GLU B 1 158 ? 5.645 1.298 10.469 1 98.19 158 GLU B O 1
ATOM 3822 N N . THR B 1 159 ? 6.148 0.421 12.484 1 96.12 159 THR B N 1
ATOM 3823 C CA . THR B 1 159 ? 6.395 -0.919 11.961 1 96.12 159 THR B CA 1
ATOM 3824 C C . THR B 1 159 ? 5.109 -1.742 11.961 1 96.12 159 THR B C 1
ATOM 3826 O O . THR B 1 159 ? 5.082 -2.859 11.445 1 96.12 159 THR B O 1
ATOM 3829 N N . LEU B 1 160 ? 4.074 -1.196 12.562 1 97.56 160 LEU B N 1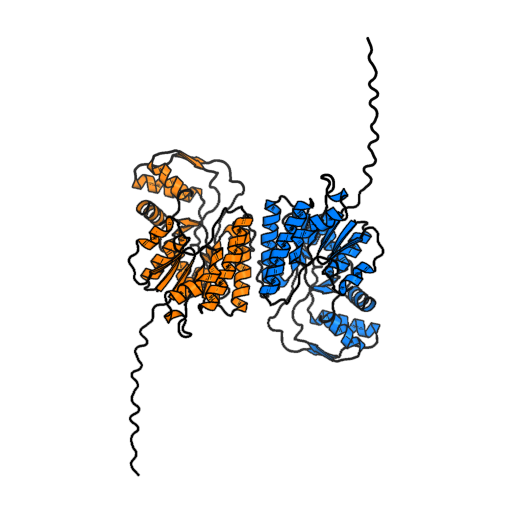
ATOM 3830 C CA . LEU B 1 160 ? 2.787 -1.883 12.477 1 97.56 160 LEU B CA 1
ATOM 3831 C C . LEU B 1 160 ? 2.295 -1.938 11.031 1 97.56 160 LEU B C 1
ATOM 3833 O O . LEU B 1 160 ? 2.307 -0.925 10.328 1 97.56 160 LEU B O 1
ATOM 3837 N N . ALA B 1 161 ? 1.859 -3.113 10.609 1 97.5 161 ALA B N 1
ATOM 3838 C CA . ALA B 1 161 ? 1.388 -3.277 9.234 1 97.5 161 ALA B CA 1
ATOM 3839 C C . AL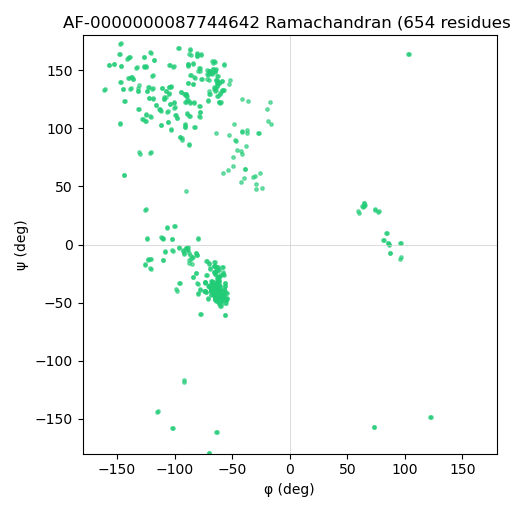A B 1 161 ? 0.124 -2.459 8.984 1 97.5 161 ALA B C 1
ATOM 3841 O O . ALA B 1 161 ? -0.805 -2.477 9.797 1 97.5 161 ALA B O 1
ATOM 3842 N N . PRO B 1 162 ? 0.047 -1.736 7.828 1 98.12 162 PRO B N 1
ATOM 3843 C CA . PRO B 1 162 ? -1.194 -1.045 7.473 1 98.12 162 PRO B CA 1
ATOM 3844 C C . PRO B 1 162 ? -2.373 -2 7.297 1 98.12 162 PRO B C 1
ATOM 3846 O O . PRO B 1 162 ? -2.203 -3.107 6.781 1 98.12 162 PRO B O 1
ATOM 3849 N N . SER B 1 163 ? -3.482 -1.601 7.773 1 97.75 163 SER B N 1
ATOM 3850 C CA . SER B 1 163 ? -4.738 -2.328 7.621 1 97.75 163 SER B CA 1
ATOM 3851 C C . SER B 1 163 ? -5.914 -1.371 7.453 1 97.75 163 SER B C 1
ATOM 3853 O O . SER B 1 163 ? -6.863 -1.402 8.242 1 97.75 163 SER B O 1
ATOM 3855 N N . PRO B 1 164 ? -5.84 -0.578 6.41 1 98.25 164 PRO B N 1
ATOM 3856 C CA . PRO B 1 164 ? -6.836 0.477 6.23 1 98.25 164 PRO B CA 1
ATOM 3857 C C . PRO B 1 164 ? -8.242 -0.074 6.008 1 98.25 164 PRO B C 1
ATOM 3859 O O . PRO B 1 164 ? -8.406 -1.146 5.418 1 98.25 164 PRO B O 1
ATOM 3862 N N . ILE B 1 165 ? -9.242 0.721 6.434 1 97.12 165 ILE B N 1
ATOM 3863 C CA . ILE B 1 165 ? -10.625 0.269 6.305 1 97.12 165 ILE B CA 1
ATOM 3864 C C . ILE B 1 165 ? -11.43 1.296 5.516 1 97.12 165 ILE B C 1
ATOM 3866 O O . ILE B 1 165 ? -12.656 1.2 5.434 1 97.12 165 ILE B O 1
ATOM 3870 N N . THR B 1 166 ? -10.75 2.352 4.984 1 98 166 THR B N 1
ATOM 3871 C CA . THR B 1 166 ? -11.359 3.35 4.113 1 98 166 THR B CA 1
ATOM 3872 C C . THR B 1 166 ? -10.57 3.49 2.814 1 98 166 THR B C 1
ATOM 3874 O O . THR B 1 166 ? -9.414 3.08 2.738 1 98 166 THR B O 1
ATOM 3877 N N . ALA B 1 167 ? -11.227 4.078 1.782 1 98.69 167 ALA B N 1
ATOM 3878 C CA . ALA B 1 167 ? -10.523 4.398 0.542 1 98.69 167 ALA B CA 1
ATOM 3879 C C . ALA B 1 167 ? -9.383 5.379 0.793 1 98.69 167 ALA B C 1
ATOM 3881 O O . ALA B 1 167 ? -8.305 5.258 0.2 1 98.69 167 ALA B O 1
ATOM 3882 N N . TYR B 1 168 ? -9.609 6.285 1.716 1 98.69 168 TYR B N 1
ATOM 3883 C CA . TYR B 1 168 ? -8.602 7.262 2.113 1 98.69 168 TYR B CA 1
ATOM 3884 C C . TYR B 1 168 ? -7.359 6.57 2.658 1 98.69 168 TYR B C 1
ATOM 3886 O O . TYR B 1 168 ? -6.254 6.785 2.156 1 98.69 168 TYR B O 1
ATOM 3894 N N . GLY B 1 169 ? -7.559 5.691 3.629 1 98.81 169 GLY B N 1
ATOM 3895 C CA . GLY B 1 169 ? -6.438 4.973 4.207 1 98.81 169 GLY B CA 1
ATOM 3896 C C . GLY B 1 169 ? -5.719 4.086 3.209 1 98.81 169 GLY B C 1
ATOM 3897 O O . GLY B 1 169 ? -4.484 4.035 3.188 1 98.81 169 GLY B O 1
ATOM 3898 N N . SER B 1 170 ? -6.465 3.424 2.377 1 98.88 170 SER B N 1
ATOM 3899 C CA . SER B 1 170 ? -5.906 2.512 1.387 1 98.88 170 SER B CA 1
ATOM 3900 C C . SER B 1 170 ? -5.07 3.26 0.355 1 98.88 170 SER B C 1
ATOM 3902 O O . SER B 1 170 ? -3.973 2.82 0.001 1 98.88 170 SER B O 1
ATOM 3904 N N . CYS B 1 171 ? -5.578 4.348 -0.079 1 98.88 171 CYS B N 1
ATOM 3905 C CA . CYS B 1 171 ? -4.879 5.113 -1.104 1 98.88 171 CYS B CA 1
ATOM 3906 C C . CYS B 1 171 ? -3.662 5.824 -0.521 1 98.88 171 CYS B C 1
ATOM 3908 O O . CYS B 1 171 ? -2.648 5.984 -1.201 1 98.88 171 CYS B O 1
ATOM 3910 N N . LYS B 1 172 ? -3.756 6.223 0.736 1 98.94 172 LYS B N 1
ATOM 3911 C CA . LYS B 1 172 ? -2.57 6.762 1.396 1 98.94 172 LYS B CA 1
ATOM 3912 C C . LYS B 1 172 ? -1.476 5.703 1.509 1 98.94 172 LYS B C 1
ATOM 3914 O O . LYS B 1 172 ? -0.306 5.984 1.239 1 98.94 172 LYS B O 1
ATOM 3919 N N . ALA B 1 173 ? -1.87 4.523 1.875 1 98.88 173 ALA B N 1
ATOM 3920 C CA . ALA B 1 173 ? -0.896 3.438 1.946 1 98.88 173 ALA B CA 1
ATOM 3921 C C . ALA B 1 173 ? -0.284 3.158 0.577 1 98.88 173 ALA B C 1
ATOM 3923 O O . ALA B 1 173 ? 0.933 3 0.455 1 98.88 173 ALA B O 1
ATOM 3924 N N . ALA B 1 174 ? -1.115 3.115 -0.407 1 98.94 174 ALA B N 1
ATOM 3925 C CA . ALA B 1 174 ? -0.637 2.879 -1.767 1 98.94 174 ALA B CA 1
ATOM 3926 C C . ALA B 1 174 ? 0.347 3.963 -2.199 1 98.94 174 ALA B C 1
ATOM 3928 O O . ALA B 1 174 ? 1.413 3.662 -2.74 1 98.94 174 ALA B O 1
ATOM 3929 N N . ALA B 1 175 ? -0.026 5.184 -1.933 1 98.94 175 ALA B N 1
ATOM 3930 C CA . ALA B 1 175 ? 0.842 6.305 -2.287 1 98.94 175 ALA B CA 1
ATOM 3931 C C . ALA B 1 175 ? 2.186 6.207 -1.569 1 98.94 175 ALA B C 1
ATOM 3933 O O . ALA B 1 175 ? 3.229 6.523 -2.146 1 98.94 175 ALA B O 1
ATOM 3934 N N . CYS B 1 176 ? 2.156 5.785 -0.336 1 98.88 176 CYS B N 1
ATOM 3935 C CA . CYS B 1 176 ? 3.379 5.617 0.44 1 98.88 176 CYS B CA 1
ATOM 3936 C C . CYS B 1 176 ? 4.355 4.688 -0.273 1 98.88 176 CYS B C 1
ATOM 3938 O O . CYS B 1 176 ? 5.484 5.078 -0.575 1 98.88 176 CYS B O 1
ATOM 3940 N N . TYR B 1 177 ? 3.889 3.568 -0.675 1 98.88 177 TYR B N 1
ATOM 3941 C CA . TYR B 1 177 ? 4.766 2.564 -1.266 1 98.88 177 TYR B CA 1
ATOM 3942 C C . TYR B 1 177 ? 5.188 2.971 -2.674 1 98.88 177 TYR B C 1
ATOM 3944 O O . TYR B 1 177 ? 6.348 2.799 -3.053 1 98.88 177 TYR B O 1
ATOM 3952 N N . MET B 1 178 ? 4.309 3.508 -3.416 1 98.94 178 MET B N 1
ATOM 3953 C CA . MET B 1 178 ? 4.602 3.838 -4.809 1 98.94 178 MET B CA 1
ATOM 3954 C C . MET B 1 178 ? 5.531 5.043 -4.898 1 98.94 178 MET B C 1
ATOM 3956 O O . MET B 1 178 ? 6.445 5.066 -5.723 1 98.94 178 MET B O 1
ATOM 3960 N N . THR B 1 179 ? 5.289 6.039 -4.039 1 98.94 179 THR B N 1
ATOM 3961 C CA . THR B 1 179 ? 6.164 7.207 -4.094 1 98.94 179 THR B CA 1
ATOM 3962 C C . THR B 1 179 ? 7.57 6.852 -3.625 1 98.94 179 THR B C 1
ATOM 3964 O O . THR B 1 179 ? 8.555 7.379 -4.141 1 98.94 179 THR B O 1
ATOM 3967 N N . LYS B 1 180 ? 7.684 6.004 -2.615 1 98.88 180 LYS B N 1
ATOM 3968 C CA . LYS B 1 180 ? 9 5.555 -2.17 1 98.88 180 LYS B CA 1
ATOM 3969 C C . LYS B 1 180 ? 9.789 4.934 -3.322 1 98.88 180 LYS B C 1
ATOM 3971 O O . LYS B 1 180 ? 10.945 5.285 -3.547 1 98.88 180 LYS B O 1
ATOM 3976 N N . SER B 1 181 ? 9.109 4.074 -4.016 1 98.69 181 SER B N 1
ATOM 3977 C CA . SER B 1 181 ? 9.75 3.377 -5.125 1 98.69 181 SER B CA 1
ATOM 3978 C C . SER B 1 181 ? 10.133 4.344 -6.238 1 98.69 181 SER B C 1
ATOM 3980 O O . SER B 1 181 ? 11.227 4.258 -6.797 1 98.69 181 SER B O 1
ATOM 3982 N N . LEU B 1 182 ? 9.25 5.199 -6.582 1 98.81 182 LEU B N 1
ATOM 3983 C CA . LEU B 1 182 ? 9.508 6.148 -7.656 1 98.81 182 LEU B CA 1
ATOM 3984 C C . LEU B 1 182 ? 10.664 7.078 -7.289 1 98.81 182 LEU B C 1
ATOM 3986 O O . LEU B 1 182 ? 11.539 7.34 -8.117 1 98.81 182 LEU B O 1
ATOM 3990 N N . CYS B 1 183 ? 10.68 7.562 -6.078 1 98.81 183 CYS B N 1
ATOM 3991 C CA . CYS B 1 183 ? 11.781 8.398 -5.625 1 98.81 183 CYS B CA 1
ATOM 3992 C C . CYS B 1 183 ? 13.109 7.664 -5.734 1 98.81 183 CYS B C 1
ATOM 3994 O O . CYS B 1 183 ? 14.109 8.234 -6.176 1 98.81 183 CYS B O 1
ATOM 3996 N N . ALA B 1 184 ? 13.086 6.414 -5.324 1 97.94 184 ALA B N 1
ATOM 3997 C CA . ALA B 1 184 ? 14.297 5.609 -5.426 1 97.94 184 ALA B CA 1
ATOM 3998 C C . ALA B 1 184 ? 14.773 5.52 -6.871 1 97.94 184 ALA B C 1
ATOM 4000 O O . ALA B 1 184 ? 15.969 5.672 -7.148 1 97.94 184 ALA B O 1
ATOM 4001 N N . SER B 1 185 ? 13.883 5.309 -7.762 1 97.38 185 SER B N 1
ATOM 4002 C CA . SER B 1 185 ? 14.219 5.184 -9.18 1 97.38 185 SER B CA 1
ATOM 4003 C C . SER B 1 185 ? 14.766 6.492 -9.734 1 97.38 185 SER B C 1
ATOM 4005 O O . SER B 1 185 ? 15.547 6.484 -10.688 1 97.38 185 SER B O 1
ATOM 4007 N N . LEU B 1 186 ? 14.383 7.594 -9.102 1 97.69 186 LEU B N 1
ATOM 4008 C CA . LEU B 1 186 ? 14.758 8.914 -9.609 1 97.69 186 LEU B CA 1
ATOM 4009 C C . LEU B 1 186 ? 15.922 9.492 -8.812 1 97.69 186 LEU B C 1
ATOM 4011 O O . LEU B 1 186 ? 16.406 10.586 -9.109 1 97.69 186 LEU B O 1
ATOM 4015 N N . GLY B 1 187 ? 16.312 8.797 -7.77 1 97.06 187 GLY B N 1
ATOM 4016 C CA . GLY B 1 187 ? 17.453 9.227 -6.973 1 97.06 187 GLY B CA 1
ATOM 4017 C C . GLY B 1 187 ? 17.125 10.375 -6.031 1 97.06 187 GLY B C 1
ATOM 4018 O O . GLY B 1 187 ? 17.969 11.219 -5.75 1 97.06 187 GLY B O 1
ATOM 4019 N N . ILE B 1 188 ? 15.867 10.5 -5.57 1 97.38 188 ILE B N 1
ATOM 4020 C CA . ILE B 1 188 ? 15.391 11.516 -4.633 1 97.38 188 ILE B CA 1
ATOM 4021 C C . ILE B 1 188 ? 15.234 10.906 -3.244 1 97.38 188 ILE B C 1
ATOM 4023 O O . ILE B 1 188 ? 14.734 9.781 -3.109 1 97.38 188 ILE B O 1
ATOM 4027 N N . GLU B 1 189 ? 15.719 11.641 -2.188 1 98.75 189 GLU B N 1
ATOM 4028 C CA . GLU B 1 189 ? 15.422 11.18 -0.833 1 98.75 189 GLU B CA 1
ATOM 4029 C C . GLU B 1 189 ? 13.922 11.188 -0.561 1 98.75 189 GLU B C 1
ATOM 4031 O O . GLU B 1 189 ? 13.203 12.062 -1.04 1 98.75 189 GLU B O 1
ATOM 4036 N N . TRP B 1 190 ? 13.477 10.227 0.207 1 98.88 190 TRP B N 1
ATOM 4037 C CA . TRP B 1 190 ? 12.055 10.039 0.473 1 98.88 190 TRP B CA 1
ATOM 4038 C C . TRP B 1 190 ? 11.797 9.867 1.966 1 98.88 190 TRP B C 1
ATOM 4040 O O . TRP B 1 190 ? 12.523 9.133 2.645 1 98.88 190 TRP B O 1
ATOM 4050 N N . VAL B 1 191 ? 10.812 10.609 2.486 1 98.94 191 VAL B N 1
ATOM 4051 C CA . VAL B 1 191 ? 10.297 10.406 3.836 1 98.94 191 VAL B CA 1
ATOM 4052 C C . VAL B 1 191 ? 8.773 10.484 3.826 1 98.94 191 VAL B C 1
ATOM 4054 O O . VAL B 1 191 ? 8.188 11.227 3.033 1 98.94 191 VAL B O 1
ATOM 4057 N N . TRP B 1 192 ? 8.117 9.688 4.637 1 98.94 192 TRP B N 1
ATOM 4058 C CA . TRP B 1 192 ? 6.664 9.656 4.754 1 98.94 192 TRP B CA 1
ATOM 4059 C C . TRP B 1 192 ? 6.23 9.938 6.191 1 98.94 192 TRP B C 1
ATOM 4061 O O . TRP B 1 192 ? 6.75 9.336 7.133 1 98.94 192 TRP B O 1
ATOM 4071 N N . GLY B 1 193 ? 5.371 10.914 6.367 1 98.94 193 GLY B N 1
ATOM 4072 C CA . GLY B 1 193 ? 4.852 11.242 7.688 1 98.94 193 GLY B CA 1
ATOM 4073 C C . GLY B 1 193 ? 3.391 10.875 7.863 1 98.94 193 GLY B C 1
ATOM 4074 O O . GLY B 1 193 ? 2.541 11.305 7.078 1 98.94 193 GLY B O 1
ATOM 4075 N N . ARG B 1 194 ? 3.062 10.109 8.859 1 98.94 194 ARG B N 1
ATOM 4076 C CA . ARG B 1 194 ? 1.681 9.766 9.172 1 98.94 194 ARG B CA 1
ATOM 4077 C C . ARG B 1 194 ? 1.131 10.656 10.273 1 98.94 194 ARG B C 1
ATOM 4079 O O . ARG B 1 194 ? 1.488 10.5 11.445 1 98.94 194 ARG B O 1
ATOM 4086 N N . ILE B 1 195 ? 0.231 11.531 9.852 1 98.81 195 ILE B N 1
ATOM 4087 C CA . ILE B 1 195 ? -0.378 12.469 10.789 1 98.81 195 ILE B CA 1
ATOM 4088 C C . ILE B 1 195 ? -1.556 11.805 11.5 1 98.81 195 ILE B C 1
ATOM 4090 O O . ILE B 1 195 ? -2.34 11.094 10.867 1 98.81 195 ILE B O 1
ATOM 4094 N N . PHE B 1 196 ? -1.685 12.031 12.773 1 97.75 196 PHE B N 1
ATOM 4095 C CA . PHE B 1 196 ? -2.84 11.547 13.516 1 97.75 196 PHE B CA 1
ATOM 4096 C C . PHE B 1 196 ? -3.945 12.594 13.547 1 97.75 196 PHE B C 1
ATOM 4098 O O . PHE B 1 196 ? -4.434 13.023 12.5 1 97.75 196 PHE B O 1
ATOM 4105 N N . SER B 1 197 ? -4.379 13.125 14.633 1 97.44 197 SER B N 1
ATOM 4106 C CA . SER B 1 197 ? -5.414 14.156 14.672 1 97.44 197 SER B CA 1
ATOM 4107 C C . SER B 1 197 ? -4.824 15.516 15.023 1 97.44 197 SER B C 1
ATOM 4109 O O . SER B 1 197 ? -4.191 15.672 16.078 1 97.44 197 SER B O 1
ATOM 4111 N N . LEU B 1 198 ? -5.125 16.469 14.164 1 98.44 198 LEU B N 1
ATOM 4112 C CA . LEU B 1 198 ? -4.617 17.812 14.398 1 98.44 198 LEU B CA 1
ATOM 4113 C C . LEU B 1 198 ? -5.699 18.703 15 1 98.44 198 LEU B C 1
ATOM 4115 O O . LEU B 1 198 ? -6.891 18.484 14.766 1 98.44 198 LEU B O 1
ATOM 4119 N N . ILE B 1 199 ? -5.25 19.688 15.727 1 98.25 199 ILE B N 1
ATOM 4120 C CA . ILE B 1 199 ? -6.109 20.734 16.266 1 98.25 199 ILE B CA 1
ATOM 4121 C C . ILE B 1 199 ? -5.387 22.078 16.188 1 98.25 199 ILE B C 1
ATOM 4123 O O . ILE B 1 199 ? -4.168 22.125 16 1 98.25 199 ILE B O 1
ATOM 4127 N N . GLY B 1 200 ? -6.172 23.125 16.25 1 98.12 200 GLY B N 1
ATOM 4128 C CA . GLY B 1 200 ? -5.547 24.422 16.391 1 98.12 200 GLY B CA 1
ATOM 4129 C C . GLY B 1 200 ? -5.918 25.391 15.281 1 98.12 200 GLY B C 1
ATOM 4130 O O . GLY B 1 200 ? -7.047 25.375 14.781 1 98.12 200 GLY B O 1
ATOM 4131 N N . ARG B 1 201 ? -4.965 26.281 14.945 1 96.31 201 ARG B N 1
ATOM 4132 C CA . ARG B 1 201 ? -5.172 27.375 14.008 1 96.31 201 ARG B CA 1
ATOM 4133 C C . ARG B 1 201 ? -5.57 26.859 12.633 1 96.31 201 ARG B C 1
ATOM 4135 O O . ARG B 1 201 ? -4.883 26.016 12.062 1 96.31 201 ARG B O 1
ATOM 4142 N N . PHE B 1 202 ? -6.746 27.281 12.094 1 96.12 202 PHE B N 1
ATOM 4143 C CA . PHE B 1 202 ? -7.281 27.031 10.758 1 96.12 202 PHE B CA 1
ATOM 4144 C C . PHE B 1 202 ? -7.988 25.672 10.703 1 96.12 202 PHE B C 1
ATOM 4146 O O . PHE B 1 202 ? -8.312 25.188 9.625 1 96.12 202 PHE B O 1
ATOM 4153 N N . GLU B 1 203 ? -8.203 25.031 11.898 1 97.62 203 GLU B N 1
ATOM 4154 C CA . GLU B 1 203 ? -8.945 23.781 11.891 1 97.62 203 GLU B CA 1
ATOM 4155 C C . GLU B 1 203 ? -10.328 23.969 11.273 1 97.62 203 GLU B C 1
ATOM 4157 O O . GLU B 1 203 ? -11.039 24.922 11.602 1 97.62 203 GLU B O 1
ATOM 4162 N N . PRO B 1 204 ? -10.664 23.078 10.398 1 94.12 204 PRO B N 1
ATOM 4163 C CA . PRO B 1 204 ? -11.953 23.234 9.719 1 94.12 204 PRO B CA 1
ATOM 4164 C C . PRO B 1 204 ? -13.141 22.984 10.641 1 94.12 204 PRO B C 1
ATOM 4166 O O . PRO B 1 204 ? -13.078 22.109 11.516 1 94.12 204 PRO B O 1
ATOM 4169 N N . ARG B 1 205 ? -14.219 23.656 10.359 1 92.12 205 ARG B N 1
ATOM 4170 C CA . ARG B 1 205 ? -15.492 23.391 11.016 1 92.12 205 ARG B CA 1
ATOM 4171 C C . ARG B 1 205 ? -16.016 22 10.648 1 92.12 205 ARG B C 1
ATOM 4173 O O . ARG B 1 205 ? -15.586 21.422 9.648 1 92.12 205 ARG B O 1
ATOM 4180 N N . GLY B 1 206 ? -16.828 21.531 11.453 1 91.06 206 GLY B N 1
ATOM 4181 C CA . GLY B 1 206 ? -17.406 20.234 11.172 1 91.06 206 GLY B CA 1
ATOM 4182 C C . GLY B 1 206 ? -16.688 19.094 11.859 1 91.06 206 GLY B C 1
ATOM 4183 O O . GLY B 1 206 ? -17.188 17.969 11.898 1 91.06 206 GLY B O 1
ATOM 4184 N N . ARG B 1 207 ? -15.57 19.344 12.383 1 94.62 207 ARG B N 1
ATOM 4185 C CA . ARG B 1 207 ? -14.844 18.359 13.164 1 94.62 207 ARG B CA 1
ATOM 4186 C C . ARG B 1 207 ? -15.289 18.375 14.625 1 94.62 207 ARG B C 1
ATOM 4188 O O . ARG B 1 207 ? -16 19.281 15.047 1 94.62 207 ARG B O 1
ATOM 4195 N N . MET B 1 208 ? -14.906 17.438 15.328 1 94.88 208 MET B N 1
ATOM 4196 C CA . MET B 1 208 ? -15.422 17.203 16.672 1 94.88 208 MET B CA 1
ATOM 4197 C C . MET B 1 208 ? -15.133 18.375 17.594 1 94.88 208 MET B C 1
ATOM 4199 O O . MET B 1 208 ? -16.031 18.906 18.234 1 94.88 208 MET B O 1
ATOM 4203 N N . ILE B 1 209 ? -13.906 18.828 17.656 1 96.44 209 ILE B N 1
ATOM 4204 C CA . ILE B 1 209 ? -13.516 19.859 18.625 1 96.44 209 ILE B CA 1
ATOM 4205 C C . ILE B 1 209 ? -14.125 21.203 18.219 1 96.44 209 ILE B C 1
ATOM 4207 O O . ILE B 1 209 ? -14.742 21.875 19.047 1 96.44 209 ILE B O 1
ATOM 4211 N N . PRO B 1 210 ? -14.047 21.594 16.984 1 96.94 210 PRO B N 1
ATOM 4212 C CA . PRO B 1 210 ? -14.734 22.812 16.562 1 96.94 210 PRO B CA 1
ATOM 4213 C C . PRO B 1 210 ? -16.234 22.781 16.891 1 96.94 210 PRO B C 1
ATOM 4215 O O . PRO B 1 210 ? -16.781 23.781 17.359 1 96.94 210 PRO B O 1
ATOM 4218 N N . ASP B 1 211 ? -16.828 21.641 16.656 1 96.94 211 ASP B N 1
ATOM 4219 C CA . ASP B 1 211 ? -18.25 21.516 16.953 1 96.94 211 ASP B CA 1
ATOM 4220 C C . ASP B 1 211 ? -18.516 21.672 18.453 1 96.94 211 ASP B C 1
ATOM 4222 O O . ASP B 1 211 ? -19.469 22.344 18.844 1 96.94 211 ASP B O 1
ATOM 4226 N N . LEU B 1 212 ? -17.766 21.062 19.188 1 97.75 212 LEU B N 1
ATOM 4227 C CA . LEU B 1 212 ? -17.891 21.141 20.641 1 97.75 212 LEU B CA 1
ATOM 4228 C C . LEU B 1 212 ? -17.75 22.594 21.125 1 97.75 212 LEU B C 1
ATOM 4230 O O . LEU B 1 212 ? -18.562 23.062 21.922 1 97.75 212 LEU B O 1
ATOM 4234 N N . LEU B 1 213 ? -16.766 23.234 20.672 1 97.31 213 LEU B N 1
ATOM 4235 C CA . LEU B 1 213 ? -16.5 24.594 21.109 1 97.31 213 LEU B CA 1
ATOM 4236 C C . LEU B 1 213 ? -17.656 25.516 20.719 1 97.31 213 LEU B C 1
ATOM 4238 O O . LEU B 1 213 ? -18.047 26.391 21.484 1 97.31 213 LEU B O 1
ATOM 4242 N N . ASP B 1 214 ? -18.141 25.297 19.531 1 96.12 214 ASP B N 1
ATOM 4243 C CA . ASP B 1 214 ? -19.281 26.078 19.062 1 96.12 214 ASP B CA 1
ATOM 4244 C C . ASP B 1 214 ? -20.5 25.844 19.938 1 96.12 214 ASP B C 1
ATOM 4246 O O . ASP B 1 214 ? -21.172 26.797 20.344 1 96.12 214 ASP B O 1
ATOM 4250 N N . ARG B 1 215 ? -20.781 24.672 20.234 1 97.19 215 ARG B N 1
ATOM 4251 C CA . ARG B 1 215 ? -21.938 24.328 21.031 1 97.19 215 ARG B CA 1
ATOM 4252 C C . ARG B 1 215 ? -21.781 24.797 22.469 1 97.19 215 ARG B C 1
ATOM 4254 O O . ARG B 1 215 ? -22.734 25.25 23.094 1 97.19 215 ARG B O 1
ATOM 4261 N N . ALA B 1 216 ? -20.625 24.656 22.984 1 97 216 ALA B N 1
ATOM 4262 C CA . ALA B 1 216 ? -20.344 25.109 24.344 1 97 216 ALA B CA 1
ATOM 4263 C C . ALA B 1 216 ? -20.547 26.625 24.453 1 97 216 ALA B C 1
ATOM 4265 O O . ALA B 1 216 ? -21.125 27.109 25.422 1 97 216 ALA B O 1
ATOM 4266 N N . GLN B 1 217 ? -20.047 27.297 23.5 1 95 217 GLN B N 1
ATOM 4267 C CA . GLN B 1 217 ? -20.172 28.75 23.5 1 95 217 GLN B CA 1
ATOM 4268 C C . GLN B 1 217 ? -21.625 29.188 23.562 1 95 217 GLN B C 1
ATOM 4270 O O . GLN B 1 217 ? -21.938 30.234 24.141 1 95 217 GLN B O 1
ATOM 4275 N N . ASN B 1 218 ? -22.5 28.344 23.094 1 94.69 218 ASN B N 1
ATOM 4276 C CA . ASN B 1 218 ? -23.922 28.703 23.016 1 94.69 218 ASN B CA 1
ATOM 4277 C C . ASN B 1 218 ? -24.75 27.922 24.016 1 94.69 218 ASN B C 1
ATOM 4279 O O . ASN B 1 218 ? -25.984 27.969 23.984 1 94.69 218 ASN B O 1
ATOM 4283 N N . GLY B 1 219 ? -24.062 27.219 24.781 1 94.69 219 GLY B N 1
ATOM 4284 C CA . GLY B 1 219 ? -24.766 26.453 25.797 1 94.69 219 GLY B CA 1
ATOM 4285 C C . GLY B 1 219 ? -25.672 25.391 25.219 1 94.69 219 GLY B C 1
ATOM 4286 O O . GLY B 1 219 ? -26.766 25.141 25.75 1 94.69 219 GLY B O 1
ATOM 4287 N N . MET B 1 220 ? -25.266 24.812 24.188 1 97.25 220 MET B N 1
ATOM 4288 C CA . MET B 1 220 ? -26.109 23.828 23.5 1 97.25 220 MET B CA 1
ATOM 4289 C C . MET B 1 220 ? -25.734 22.422 23.922 1 97.25 220 MET B C 1
ATOM 4291 O O . MET B 1 220 ? -24.688 22.188 24.516 1 97.25 220 MET B O 1
ATOM 4295 N N . LYS B 1 221 ? -26.609 21.531 23.5 1 97.75 221 LYS B N 1
ATOM 4296 C CA . LYS B 1 221 ? -26.375 20.109 23.75 1 97.75 221 LYS B CA 1
ATOM 4297 C C . LYS B 1 221 ? -25.5 19.484 22.656 1 97.75 221 LYS B C 1
ATOM 4299 O O . LYS B 1 221 ? -25.578 19.891 21.5 1 97.75 221 LYS B O 1
ATOM 4304 N N . MET B 1 222 ? -24.688 18.531 23.062 1 97.75 222 MET B N 1
ATOM 4305 C CA . MET B 1 222 ? -23.922 17.734 22.109 1 97.75 222 MET B CA 1
ATOM 4306 C C . MET B 1 222 ? -24.047 16.25 22.422 1 97.75 222 MET B C 1
ATOM 4308 O O . MET B 1 222 ? -23.672 15.805 23.516 1 97.75 222 MET B O 1
ATOM 4312 N N . ASN B 1 223 ? -24.625 15.531 21.484 1 97.62 223 ASN B N 1
ATOM 4313 C CA . ASN B 1 223 ? -24.734 14.078 21.594 1 97.62 223 ASN B CA 1
ATOM 4314 C C . ASN B 1 223 ? -23.531 13.383 20.953 1 97.62 223 ASN B C 1
ATOM 4316 O O . ASN B 1 223 ? -23.25 13.578 19.766 1 97.62 223 ASN B O 1
ATOM 4320 N N . LEU B 1 224 ? -22.906 12.633 21.766 1 97.88 224 LEU B N 1
ATOM 4321 C CA . LEU B 1 224 ? -21.688 11.961 21.312 1 97.88 224 LEU B CA 1
ATOM 4322 C C . LEU B 1 224 ? -21.844 10.445 21.359 1 97.88 224 LEU B C 1
ATOM 4324 O O . LEU B 1 224 ? -22.75 9.938 22.031 1 97.88 224 LEU B O 1
ATOM 4328 N N . SER B 1 225 ? -21.016 9.742 20.578 1 97.19 225 SER B N 1
ATOM 4329 C CA . SER B 1 225 ? -20.859 8.312 20.828 1 97.19 225 SER B CA 1
ATOM 4330 C C . SER B 1 225 ? -20.266 8.047 22.203 1 97.19 225 SER B C 1
ATOM 4332 O O . SER B 1 225 ? -20.297 8.922 23.078 1 97.19 225 SER B O 1
ATOM 4334 N N . SER B 1 226 ? -19.719 6.859 22.453 1 97.75 226 SER B N 1
ATOM 4335 C CA . SER B 1 226 ? -19.234 6.496 23.781 1 97.75 226 SER B CA 1
ATOM 4336 C C . SER B 1 226 ? -18.016 7.32 24.172 1 97.75 226 SER B C 1
ATOM 4338 O O . SER B 1 226 ? -17.781 7.551 25.359 1 97.75 226 SER B O 1
ATOM 4340 N N . CYS B 1 227 ? -17.234 7.68 23.25 1 98 227 CYS B N 1
ATOM 4341 C CA . CYS B 1 227 ? -15.977 8.398 23.422 1 98 227 CYS B CA 1
ATOM 4342 C C . CYS B 1 227 ? -15.008 7.613 24.297 1 98 227 CYS B C 1
ATOM 4344 O O . CYS B 1 227 ? -14.164 8.203 24.984 1 98 227 CYS B O 1
ATOM 4346 N N . ARG B 1 228 ? -15.18 6.348 24.219 1 97.56 228 ARG B N 1
ATOM 4347 C CA . ARG B 1 228 ? -14.328 5.496 25.047 1 97.56 228 ARG B CA 1
ATOM 4348 C C . ARG B 1 228 ? -13.023 5.172 24.312 1 97.56 228 ARG B C 1
ATOM 4350 O O . ARG B 1 228 ? -12.078 4.66 24.922 1 97.56 228 ARG B O 1
ATOM 4357 N N . GLN B 1 229 ? -12.961 5.434 23.062 1 97.38 229 GLN B N 1
ATOM 4358 C CA . GLN B 1 229 ? -11.773 5.145 22.266 1 97.38 229 GLN B CA 1
ATOM 4359 C C . GLN B 1 229 ? -10.602 6.031 22.688 1 97.38 229 GLN B C 1
ATOM 4361 O O . GLN B 1 229 ? -10.805 7.164 23.125 1 97.38 229 GLN B O 1
ATOM 4366 N N . SER B 1 230 ? -9.43 5.445 22.562 1 97.94 230 SER B N 1
ATOM 4367 C CA . SER B 1 230 ? -8.227 6.246 22.734 1 97.94 230 SER B CA 1
ATOM 4368 C C . SER B 1 230 ? -8.047 7.219 21.562 1 97.94 230 SER B C 1
ATOM 4370 O O . SER B 1 230 ? -8.414 6.91 20.438 1 97.94 230 SER B O 1
ATOM 4372 N N . TRP B 1 231 ? -7.453 8.383 21.938 1 97.69 231 TRP B N 1
ATOM 4373 C CA . TRP B 1 231 ? -7.266 9.398 20.906 1 97.69 231 TRP B CA 1
ATOM 4374 C C . TRP B 1 231 ? -5.996 10.203 21.156 1 97.69 231 TRP B C 1
ATOM 4376 O O . TRP B 1 231 ? -5.383 10.086 22.219 1 97.69 231 TRP B O 1
ATOM 4386 N N . ASN B 1 232 ? -5.562 10.891 20.172 1 97.69 232 ASN B N 1
ATOM 4387 C CA . ASN B 1 232 ? -4.395 11.766 20.234 1 97.69 232 ASN B CA 1
ATOM 4388 C C . ASN B 1 232 ? -4.594 13.023 19.391 1 97.69 232 ASN B C 1
ATOM 4390 O O . ASN B 1 232 ? -4.898 12.938 18.203 1 97.69 232 ASN B O 1
ATOM 4394 N N . TYR B 1 233 ? -4.465 14.156 20.016 1 98.06 233 TYR B N 1
ATOM 4395 C CA . TYR B 1 233 ? -4.492 15.43 19.312 1 98.06 233 TYR B CA 1
ATOM 4396 C C . TYR B 1 233 ? -3.115 16.094 19.328 1 98.06 233 TYR B C 1
ATOM 4398 O O . TYR B 1 233 ? -2.434 16.109 20.344 1 98.06 233 TYR B O 1
ATOM 4406 N N . LEU B 1 234 ? -2.709 16.578 18.203 1 98.69 234 LEU B N 1
ATOM 4407 C CA . LEU B 1 234 ? -1.481 17.359 18.062 1 98.69 234 LEU B CA 1
ATOM 4408 C C . LEU B 1 234 ? -1.771 18.734 17.469 1 98.69 234 LEU B C 1
ATOM 4410 O O . LEU B 1 234 ? -2.533 18.844 16.516 1 98.69 234 LEU B O 1
ATOM 4414 N N . ASP B 1 235 ? -1.173 19.75 18.047 1 98.75 235 ASP B N 1
ATOM 4415 C CA . ASP B 1 235 ? -1.324 21.094 17.5 1 98.75 235 ASP B CA 1
ATOM 4416 C C . ASP B 1 235 ? -0.747 21.172 16.094 1 98.75 235 ASP B C 1
ATOM 4418 O O . ASP B 1 235 ? 0.33 20.625 15.82 1 98.75 235 ASP B O 1
ATOM 4422 N N . ALA B 1 236 ? -1.446 21.906 15.219 1 98.69 236 ALA B N 1
ATOM 4423 C CA . ALA B 1 236 ? -1.049 22.031 13.82 1 98.69 236 ALA B CA 1
ATOM 4424 C C . ALA B 1 236 ? 0.32 22.703 13.695 1 98.69 236 ALA B C 1
ATOM 4426 O O . ALA B 1 236 ? 1.088 22.375 12.781 1 98.69 236 ALA B O 1
ATOM 4427 N N . ARG B 1 237 ? 0.71 23.625 14.594 1 98.56 237 ARG B N 1
ATOM 4428 C CA . ARG B 1 237 ? 2.027 24.25 14.578 1 98.56 237 ARG B CA 1
ATOM 4429 C C . ARG B 1 237 ? 3.117 23.25 14.938 1 98.56 237 ARG B C 1
ATOM 4431 O O . ARG B 1 237 ? 4.219 23.281 14.383 1 98.56 237 ARG B O 1
ATOM 4438 N N . ASP B 1 238 ? 2.783 22.391 15.883 1 98.88 238 ASP B N 1
ATOM 4439 C CA . ASP B 1 238 ? 3.729 21.344 16.234 1 98.88 238 ASP B CA 1
ATOM 4440 C C . ASP B 1 238 ? 3.916 20.359 15.078 1 98.88 238 ASP B C 1
ATOM 4442 O O . ASP B 1 238 ? 5.023 19.875 14.844 1 98.88 238 ASP B O 1
ATOM 4446 N N . CYS B 1 239 ? 2.836 20.062 14.406 1 98.88 239 CYS B N 1
ATOM 4447 C CA . CYS B 1 239 ? 2.943 19.25 13.203 1 98.88 239 CYS B CA 1
ATOM 4448 C C . CYS B 1 239 ? 3.852 19.906 12.18 1 98.88 239 CYS B C 1
ATOM 4450 O O . CYS B 1 239 ? 4.707 19.25 11.586 1 98.88 239 CYS B O 1
ATOM 445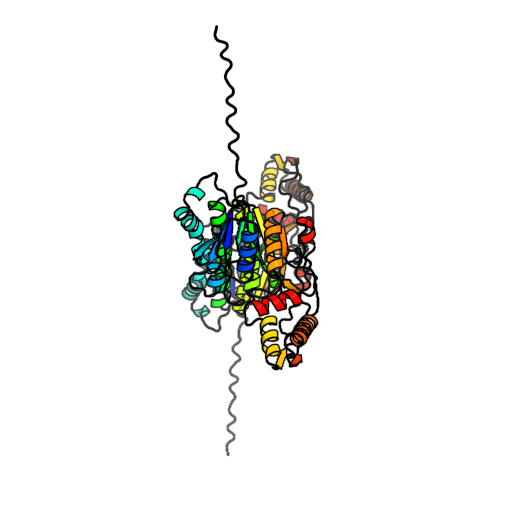2 N N . ALA B 1 240 ? 3.68 21.188 11.945 1 98.88 240 ALA B N 1
ATOM 4453 C CA . ALA B 1 240 ? 4.508 21.938 11.008 1 98.88 240 ALA B CA 1
ATOM 4454 C C . ALA B 1 240 ? 5.984 21.844 11.375 1 98.88 240 ALA B C 1
ATOM 4456 O O . ALA B 1 240 ? 6.828 21.562 10.523 1 98.88 240 ALA B O 1
ATOM 4457 N N . ARG B 1 241 ? 6.258 22.031 12.625 1 98.81 241 ARG B N 1
ATOM 4458 C CA . ARG B 1 241 ? 7.641 21.969 13.094 1 98.81 241 ARG B CA 1
ATOM 4459 C C . ARG B 1 241 ? 8.195 20.547 12.945 1 98.81 241 ARG B C 1
ATOM 4461 O O . ARG B 1 241 ? 9.391 20.375 12.68 1 98.81 241 ARG B O 1
ATOM 4468 N N . ALA B 1 242 ? 7.34 19.562 13.156 1 98.94 242 ALA B N 1
ATOM 4469 C CA . ALA B 1 242 ? 7.766 18.172 12.938 1 98.94 242 ALA B CA 1
ATOM 4470 C C . ALA B 1 242 ? 8.156 17.938 11.484 1 98.94 242 ALA B C 1
ATOM 4472 O O . ALA B 1 242 ? 9.172 17.297 11.203 1 98.94 242 ALA B O 1
ATOM 4473 N N . LEU B 1 243 ? 7.379 18.469 10.562 1 98.88 243 LEU B N 1
ATOM 4474 C CA . LEU B 1 243 ? 7.652 18.297 9.141 1 98.88 243 LEU B CA 1
ATOM 4475 C C . LEU B 1 243 ? 8.969 18.969 8.758 1 98.88 243 LEU B C 1
ATOM 4477 O O . LEU B 1 243 ? 9.742 18.438 7.969 1 98.88 243 LEU B O 1
ATOM 4481 N N . ILE B 1 244 ? 9.219 20.125 9.328 1 98.81 244 ILE B N 1
ATOM 4482 C CA . ILE B 1 244 ? 10.477 20.828 9.078 1 98.81 244 ILE B CA 1
ATOM 4483 C C . ILE B 1 244 ? 11.641 20.016 9.656 1 98.81 244 ILE B C 1
ATOM 4485 O O . ILE B 1 244 ? 12.68 19.875 9.008 1 98.81 244 ILE B O 1
ATOM 4489 N N . ALA B 1 245 ? 11.438 19.484 10.867 1 98.75 245 ALA B N 1
ATOM 4490 C CA . ALA B 1 245 ? 12.469 18.656 11.477 1 98.75 245 ALA B CA 1
ATOM 4491 C C . ALA B 1 245 ? 12.773 17.438 10.609 1 98.75 245 ALA B C 1
ATOM 4493 O O . ALA B 1 245 ? 13.938 17.062 10.43 1 98.75 245 ALA B O 1
ATOM 4494 N N . ILE B 1 246 ? 11.766 16.812 10.086 1 98.62 246 ILE B N 1
ATOM 4495 C CA . ILE B 1 246 ? 11.906 15.656 9.219 1 98.62 246 ILE B CA 1
ATOM 4496 C C . ILE B 1 246 ? 12.672 16.047 7.953 1 98.62 246 ILE B C 1
ATOM 4498 O O . ILE B 1 246 ? 13.516 15.297 7.473 1 98.62 246 ILE B O 1
ATOM 4502 N N . SER B 1 247 ? 12.375 17.203 7.398 1 98.25 247 SER B N 1
ATOM 4503 C CA . SER B 1 247 ? 13.023 17.656 6.176 1 98.25 247 SER B CA 1
ATOM 4504 C C . SER B 1 247 ? 14.523 17.844 6.379 1 98.25 247 SER B C 1
ATOM 4506 O O . SER B 1 247 ? 15.305 17.672 5.449 1 98.25 247 SER B O 1
ATOM 4508 N N . THR B 1 248 ? 14.922 18.172 7.59 1 97.38 248 THR B N 1
ATOM 4509 C CA . THR B 1 248 ? 16.312 18.516 7.863 1 97.38 248 THR B CA 1
ATOM 4510 C C . THR B 1 248 ? 17.062 17.312 8.422 1 97.38 248 THR B C 1
ATOM 4512 O O . THR B 1 248 ? 18.203 17.047 8.016 1 97.38 248 THR B O 1
ATOM 4515 N N . LYS B 1 249 ? 16.375 16.562 9.289 1 98.31 249 LYS B N 1
ATOM 4516 C CA . LYS B 1 249 ? 17.125 15.578 10.07 1 98.31 249 LYS B CA 1
ATOM 4517 C C . LYS B 1 249 ? 16.562 14.172 9.852 1 98.31 249 LYS B C 1
ATOM 4519 O O . LYS B 1 249 ? 17.172 13.188 10.289 1 98.31 249 LYS B O 1
ATOM 4524 N N . GLY B 1 250 ? 15.422 14.055 9.258 1 98.56 250 GLY B N 1
ATOM 4525 C CA . GLY B 1 250 ? 14.859 12.734 9.039 1 98.56 250 GLY B CA 1
ATOM 4526 C C . GLY B 1 250 ? 15.773 11.812 8.25 1 98.56 250 GLY B C 1
ATOM 4527 O O . GLY B 1 250 ? 16.578 12.281 7.441 1 98.56 250 GLY B O 1
ATOM 4528 N N . VAL B 1 251 ? 15.602 10.594 8.438 1 98.69 251 VAL B N 1
ATOM 4529 C CA . VAL B 1 251 ? 16.391 9.609 7.703 1 98.69 251 VAL B CA 1
ATOM 4530 C C . VAL B 1 251 ? 15.664 9.242 6.406 1 98.69 251 VAL B C 1
ATOM 4532 O O . VAL B 1 251 ? 14.477 8.906 6.418 1 98.69 251 VAL B O 1
ATOM 4535 N N . SER B 1 252 ? 16.406 9.305 5.266 1 98.56 252 SER B N 1
ATOM 4536 C CA . SER B 1 252 ? 15.812 8.945 3.98 1 98.56 252 SER B CA 1
ATOM 4537 C C . SER B 1 252 ? 15.297 7.512 3.988 1 98.56 252 SER B C 1
ATOM 4539 O O . SER B 1 252 ? 15.969 6.605 4.477 1 98.56 252 SER B O 1
ATOM 4541 N N . GLY B 1 253 ? 14.078 7.32 3.514 1 98.25 253 GLY B N 1
ATOM 4542 C CA . GLY B 1 253 ? 13.492 5.996 3.393 1 98.25 253 GLY B CA 1
ATOM 4543 C C . GLY B 1 253 ? 12.617 5.621 4.574 1 98.25 253 GLY B C 1
ATOM 4544 O O . GLY B 1 253 ? 11.984 4.562 4.574 1 98.25 253 GLY B O 1
ATOM 4545 N N . GLU B 1 254 ? 12.484 6.551 5.535 1 98.56 254 GLU B N 1
ATOM 4546 C CA . GLU B 1 254 ? 11.797 6.199 6.773 1 98.56 254 GLU B CA 1
ATOM 4547 C C . GLU B 1 254 ? 10.398 6.797 6.812 1 98.56 254 GLU B C 1
ATOM 4549 O O . GLU B 1 254 ? 10.117 7.789 6.137 1 98.56 254 GLU B O 1
ATOM 4554 N N . ILE B 1 255 ? 9.555 6.145 7.566 1 98.81 255 ILE B N 1
ATOM 4555 C CA . ILE B 1 255 ? 8.211 6.594 7.906 1 98.81 255 ILE B CA 1
ATOM 4556 C C . ILE B 1 255 ? 8.188 7.102 9.344 1 98.81 255 ILE B C 1
ATOM 4558 O O . ILE B 1 255 ? 8.781 6.488 10.234 1 98.81 255 ILE B O 1
ATOM 4562 N N . TYR B 1 256 ? 7.555 8.242 9.586 1 98.88 256 TYR B N 1
ATOM 4563 C CA . TYR B 1 256 ? 7.434 8.781 10.93 1 98.88 256 TYR B CA 1
ATOM 4564 C C . TYR B 1 256 ? 5.973 9.016 11.297 1 98.88 256 TYR B C 1
ATOM 4566 O O . TYR B 1 256 ? 5.207 9.57 10.508 1 98.88 256 TYR B O 1
ATOM 4574 N N . ASN B 1 257 ? 5.586 8.555 12.469 1 98.88 257 ASN B N 1
ATOM 4575 C CA . ASN B 1 257 ? 4.359 9.062 13.078 1 98.88 257 ASN B CA 1
ATOM 4576 C C . ASN B 1 257 ? 4.523 10.5 13.562 1 98.88 257 ASN B C 1
ATOM 4578 O O . ASN B 1 257 ? 5.465 10.805 14.297 1 98.88 257 ASN B O 1
ATOM 4582 N N . ILE B 1 258 ? 3.688 11.328 13.102 1 98.88 258 ILE B N 1
ATOM 4583 C CA . ILE B 1 258 ? 3.701 12.711 13.562 1 98.88 258 ILE B CA 1
ATOM 4584 C C . ILE B 1 258 ? 2.688 12.891 14.688 1 98.88 258 ILE B C 1
ATOM 4586 O O . ILE B 1 258 ? 1.51 13.156 14.438 1 98.88 258 ILE B O 1
ATOM 4590 N N . THR B 1 259 ? 3.148 12.742 15.844 1 98.56 259 THR B N 1
ATOM 4591 C CA . THR B 1 259 ? 2.344 12.719 17.062 1 98.56 259 THR B CA 1
ATOM 4592 C C . THR B 1 259 ? 3.193 13.078 18.281 1 98.56 259 THR B C 1
ATOM 4594 O O . THR B 1 259 ? 4.418 12.945 18.25 1 98.56 259 THR B O 1
ATOM 4597 N N . ASP B 1 260 ? 2.58 13.57 19.266 1 96.88 260 ASP B N 1
ATOM 4598 C CA . ASP B 1 260 ? 3.297 13.852 20.5 1 96.88 260 ASP B CA 1
ATOM 4599 C C . ASP B 1 260 ? 3.291 12.633 21.422 1 96.88 260 ASP B C 1
ATOM 4601 O O . ASP B 1 260 ? 3.844 12.688 22.531 1 96.88 260 ASP B O 1
ATOM 4605 N N . GLY B 1 261 ? 2.602 11.578 21.062 1 95.31 261 GLY B N 1
ATOM 4606 C CA . GLY B 1 261 ? 2.631 10.32 21.797 1 95.31 261 GLY B CA 1
ATOM 4607 C C . GLY B 1 261 ? 1.618 10.266 22.922 1 95.31 261 GLY B C 1
ATOM 4608 O O . GLY B 1 261 ? 1.42 9.219 23.531 1 95.31 261 GLY B O 1
ATOM 4609 N N . SER B 1 262 ? 0.97 11.391 23.188 1 94 262 SER B N 1
ATOM 4610 C CA . SER B 1 262 ? -0.059 11.383 24.234 1 94 262 SER B CA 1
ATOM 4611 C C . SER B 1 262 ? -1.229 10.484 23.844 1 94 262 SER B C 1
ATOM 4613 O O . SER B 1 262 ? -1.498 10.289 22.656 1 94 262 SER B O 1
ATOM 4615 N N . CYS B 1 263 ? -1.835 9.922 24.812 1 95.12 263 CYS B N 1
ATOM 4616 C CA . CYS B 1 263 ? -2.971 9.039 24.594 1 95.12 263 CYS B CA 1
ATOM 4617 C C . CYS B 1 263 ? -3.965 9.125 25.75 1 95.12 263 CYS B C 1
ATOM 4619 O O . CYS B 1 263 ? -3.676 8.68 26.859 1 95.12 263 CYS B O 1
ATOM 4621 N N . LEU B 1 264 ? -5.039 9.789 25.5 1 97.19 264 LEU B N 1
ATOM 4622 C CA . LEU B 1 264 ? -6.18 9.852 26.406 1 97.19 264 LEU B CA 1
ATOM 4623 C C . LEU B 1 264 ? -7.441 9.336 25.719 1 97.19 264 LEU B C 1
ATOM 4625 O O . LEU B 1 264 ? -7.461 9.141 24.5 1 97.19 264 LEU B O 1
ATOM 4629 N N . THR B 1 265 ? -8.406 9.078 26.484 1 98 265 THR B N 1
ATOM 4630 C CA . THR B 1 265 ? -9.68 8.758 25.859 1 98 265 THR B CA 1
ATOM 4631 C C . THR B 1 265 ? -10.281 10 25.203 1 98 265 THR B C 1
ATOM 4633 O O . THR B 1 265 ? -10.039 11.125 25.641 1 98 265 THR B O 1
ATOM 4636 N N . LEU B 1 266 ? -10.984 9.742 24.172 1 98 266 LEU B N 1
ATOM 4637 C CA . LEU B 1 266 ? -11.656 10.867 23.516 1 98 266 LEU B CA 1
ATOM 4638 C C . LEU B 1 266 ? -12.539 11.609 24.516 1 98 266 LEU B C 1
ATOM 4640 O O . LEU B 1 266 ? -12.648 12.836 24.453 1 98 266 LEU B O 1
ATOM 4644 N N . ARG B 1 267 ? -13.117 10.953 25.453 1 98.19 267 ARG B N 1
ATOM 4645 C CA . ARG B 1 267 ? -13.961 11.547 26.5 1 98.19 267 ARG B CA 1
ATOM 4646 C C . ARG B 1 267 ? -13.172 12.539 27.328 1 98.19 267 ARG B C 1
ATOM 4648 O O . ARG B 1 267 ? -13.664 13.625 27.641 1 98.19 267 ARG B O 1
ATOM 4655 N N . GLN B 1 268 ? -12.016 12.156 27.688 1 98.31 268 GLN B N 1
ATOM 4656 C CA . GLN B 1 268 ? -11.172 13.047 28.469 1 98.31 268 GLN B CA 1
ATOM 4657 C C . GLN B 1 268 ? -10.867 14.336 27.703 1 98.31 268 GLN B C 1
ATOM 4659 O O . GLN B 1 268 ? -10.875 15.422 28.297 1 98.31 268 GLN B O 1
ATOM 4664 N N . TYR B 1 269 ? -10.617 14.234 26.406 1 98.19 269 TYR B N 1
ATOM 4665 C CA . TYR B 1 269 ? -10.367 15.422 25.594 1 98.19 269 TYR B CA 1
ATOM 4666 C C . TYR B 1 269 ? -11.602 16.297 25.516 1 98.19 269 TYR B C 1
ATOM 4668 O O . TYR B 1 269 ? -11.516 17.531 25.641 1 98.19 269 TYR B O 1
ATOM 4676 N N . VAL B 1 270 ? -12.688 15.664 25.328 1 98.06 270 VAL B N 1
ATOM 4677 C CA . VAL B 1 270 ? -13.953 16.375 25.188 1 98.06 270 VAL B CA 1
ATOM 4678 C C . VAL B 1 270 ? -14.273 17.125 26.484 1 98.06 270 VAL B C 1
ATOM 4680 O O . VAL B 1 270 ? -14.641 18.297 26.453 1 98.06 270 VAL B O 1
ATOM 4683 N N . GLU B 1 271 ? -14.141 16.484 27.516 1 98.19 271 GLU B N 1
ATOM 4684 C CA . GLU B 1 271 ? -14.43 17.094 28.812 1 98.19 271 GLU B CA 1
ATOM 4685 C C . GLU B 1 271 ? -13.453 18.219 29.125 1 98.19 271 GLU B C 1
ATOM 4687 O O . GLU B 1 271 ? -13.844 19.25 29.672 1 98.19 271 GLU B O 1
ATOM 4692 N N . ARG B 1 272 ? -12.211 18 28.797 1 97.94 272 ARG B N 1
ATOM 4693 C CA . ARG B 1 272 ? -11.195 19.047 28.969 1 97.94 272 ARG B CA 1
ATOM 4694 C C . ARG B 1 272 ? -11.539 20.281 28.156 1 97.94 272 ARG B C 1
ATOM 4696 O O . ARG B 1 272 ? -11.445 21.406 28.656 1 97.94 272 ARG B O 1
ATOM 4703 N N . ALA B 1 273 ? -11.891 20.078 26.938 1 98.44 273 ALA B N 1
ATOM 4704 C CA . ALA B 1 273 ? -12.242 21.188 26.062 1 98.44 273 ALA B CA 1
ATOM 4705 C C . ALA B 1 273 ? -13.484 21.922 26.578 1 98.44 273 ALA B C 1
ATOM 4707 O O . ALA B 1 273 ? -13.547 23.156 26.547 1 98.44 273 ALA B O 1
ATOM 4708 N N . ASN B 1 274 ? -14.43 21.125 27 1 98.38 274 ASN B N 1
ATOM 4709 C CA . ASN B 1 274 ? -15.664 21.703 27.531 1 98.38 274 ASN B CA 1
ATOM 4710 C C . ASN B 1 274 ? -15.406 22.547 28.781 1 98.38 274 ASN B C 1
ATOM 4712 O O . ASN B 1 274 ? -15.961 23.641 28.922 1 98.38 274 ASN B O 1
ATOM 4716 N N . ARG B 1 275 ? -14.617 22.047 29.641 1 98.06 275 ARG B N 1
ATOM 4717 C CA . ARG B 1 275 ? -14.242 22.781 30.844 1 98.06 275 ARG B CA 1
ATOM 4718 C C . ARG B 1 275 ? -13.492 24.062 30.484 1 98.06 275 ARG B C 1
ATOM 4720 O O . ARG B 1 275 ? -13.688 25.094 31.125 1 98.06 275 ARG B O 1
ATOM 4727 N N . TRP B 1 276 ? -12.625 23.906 29.594 1 98.19 276 TRP B N 1
ATOM 4728 C CA . TRP B 1 276 ? -11.875 25.078 29.141 1 98.19 276 TRP B CA 1
ATOM 4729 C C . TRP B 1 276 ? -12.82 26.172 28.641 1 98.19 276 TRP B C 1
ATOM 4731 O O . TRP B 1 276 ? -12.617 27.344 28.938 1 98.19 276 TRP B O 1
ATOM 4741 N N . MET B 1 277 ? -13.828 25.797 27.953 1 97.5 277 MET B N 1
ATOM 4742 C CA . MET B 1 277 ? -14.797 26.766 27.422 1 97.5 277 MET B CA 1
ATOM 4743 C C . MET B 1 277 ? -15.586 27.406 28.562 1 97.5 277 MET B C 1
ATOM 4745 O O . MET B 1 277 ? -15.898 28.594 28.516 1 97.5 277 MET B O 1
ATOM 4749 N N . LEU B 1 278 ? -15.906 26.594 29.469 1 97.19 278 LEU B N 1
ATOM 4750 C CA . LEU B 1 278 ? -16.594 27.141 30.625 1 97.19 278 LEU B CA 1
ATOM 4751 C C . LEU B 1 278 ? -15.781 28.25 31.281 1 97.19 278 LEU B C 1
ATOM 4753 O O . LEU B 1 278 ? -16.312 29.297 31.625 1 97.19 278 LEU B O 1
ATOM 4757 N N . ALA B 1 279 ? -14.578 27.969 31.422 1 96.94 279 ALA B N 1
ATOM 4758 C CA . ALA B 1 279 ? -13.688 28.953 32.031 1 96.94 279 ALA B CA 1
ATOM 4759 C C . ALA B 1 279 ? -13.539 30.188 31.172 1 96.94 279 ALA B C 1
ATOM 4761 O O . ALA B 1 279 ? -13.43 31.312 31.672 1 96.94 279 ALA B O 1
ATOM 4762 N N . ARG B 1 280 ? -13.547 30 29.891 1 95 280 ARG B N 1
ATOM 4763 C CA . ARG B 1 280 ? -13.297 31.078 28.938 1 95 280 ARG B CA 1
ATOM 4764 C C . ARG B 1 280 ? -14.539 31.922 28.734 1 95 280 ARG B C 1
ATOM 4766 O O . ARG B 1 280 ? -14.461 33.156 28.703 1 95 280 ARG B O 1
ATOM 4773 N N . SER B 1 281 ? -15.703 31.266 28.641 1 93.5 281 SER B N 1
ATOM 4774 C CA . SER B 1 281 ? -16.891 31.984 28.188 1 93.5 281 SER B CA 1
ATOM 4775 C C . SER B 1 281 ? -18 31.953 29.219 1 93.5 281 SER B C 1
ATOM 4777 O O . SER B 1 281 ? -19.016 32.625 29.078 1 93.5 281 SER B O 1
ATOM 4779 N N . GLY B 1 282 ? -17.844 31.125 30.203 1 95.31 282 GLY B N 1
ATOM 4780 C CA . GLY B 1 282 ? -18.891 30.953 31.203 1 95.31 282 GLY B CA 1
ATOM 4781 C C . GLY B 1 282 ? -19.953 29.953 30.797 1 95.31 282 GLY B C 1
ATOM 4782 O O . GLY B 1 282 ? -20.922 29.75 31.531 1 95.31 282 GLY B O 1
ATOM 4783 N N . HIS B 1 283 ? -19.781 29.375 29.641 1 96 283 HIS B N 1
ATOM 4784 C CA . HIS B 1 283 ? -20.75 28.406 29.125 1 96 283 HIS B CA 1
ATOM 4785 C C . HIS B 1 283 ? -20.062 27.078 28.781 1 96 283 HIS B C 1
ATOM 4787 O O . HIS B 1 283 ? -18.859 27.047 28.484 1 96 283 HIS B O 1
ATOM 4793 N N . MET B 1 284 ? -20.797 26.016 28.828 1 96.62 284 MET B N 1
ATOM 4794 C CA . MET B 1 284 ? -20.344 24.688 28.391 1 96.62 284 MET B CA 1
ATOM 4795 C C . MET B 1 284 ? -21.453 23.953 27.641 1 96.62 284 MET B C 1
ATOM 4797 O O . MET B 1 284 ? -22.625 24.312 27.75 1 96.62 284 MET B O 1
ATOM 4801 N N . ALA B 1 285 ? -21.078 22.984 26.922 1 98 285 ALA B N 1
ATOM 4802 C CA . ALA B 1 285 ? -22.078 22.141 26.25 1 98 285 ALA B CA 1
ATOM 4803 C C . ALA B 1 285 ? -22.609 21.078 27.203 1 98 285 ALA B C 1
ATOM 4805 O O . ALA B 1 285 ? -21.891 20.594 28.094 1 98 285 ALA B O 1
ATOM 4806 N N . GLU B 1 286 ? -23.875 20.781 27.078 1 98.19 286 GLU B N 1
ATOM 4807 C CA . GLU B 1 286 ? -24.422 19.594 27.719 1 98.19 286 GLU B CA 1
ATOM 4808 C C . GLU B 1 286 ? -24.078 18.328 26.938 1 98.19 286 GLU B C 1
ATOM 4810 O O . GLU B 1 286 ? -24.641 18.094 25.875 1 98.19 286 GLU B O 1
ATOM 4815 N N . LEU B 1 287 ? -23.219 17.562 27.547 1 98.19 287 LEU B N 1
ATOM 4816 C CA . LEU B 1 287 ? -22.703 16.406 26.844 1 98.19 287 LEU B CA 1
ATOM 4817 C C . LEU B 1 287 ? -23.516 15.156 27.172 1 98.19 287 LEU B C 1
ATOM 4819 O O . LEU B 1 287 ? -23.844 14.906 28.328 1 98.19 287 LEU B O 1
ATOM 4823 N N . THR B 1 288 ? -23.906 14.445 26.172 1 98 288 THR B N 1
ATOM 4824 C CA . THR B 1 288 ? -24.453 13.102 26.328 1 98 288 THR B CA 1
ATOM 4825 C C . THR B 1 288 ? -23.594 12.07 25.594 1 98 288 THR B C 1
ATOM 4827 O O . THR B 1 288 ? -23 12.383 24.562 1 98 288 THR B O 1
ATOM 4830 N N . TYR B 1 289 ? -23.547 10.883 26.219 1 97.94 289 TYR B N 1
ATOM 4831 C CA . TYR B 1 289 ? -22.734 9.812 25.656 1 97.94 289 TYR B CA 1
ATOM 4832 C C . TYR B 1 289 ? -23.594 8.602 25.312 1 97.94 289 TYR B C 1
ATOM 4834 O O . TYR B 1 289 ? -24.484 8.227 26.078 1 97.94 289 TYR B O 1
ATOM 4842 N N . GLY B 1 290 ? -23.344 8.102 24.141 1 97.88 290 GLY B N 1
ATOM 4843 C CA . GLY B 1 290 ? -24.094 6.945 23.688 1 97.88 290 GLY B CA 1
ATOM 4844 C C . GLY B 1 290 ? -23.219 5.711 23.5 1 97.88 290 GLY B C 1
ATOM 4845 O O . GLY B 1 290 ? -22.328 5.445 24.312 1 97.88 290 GLY B O 1
ATOM 4846 N N . ASP B 1 291 ? -23.578 4.918 22.438 1 97.69 291 ASP B N 1
ATOM 4847 C CA . ASP B 1 291 ? -22.891 3.654 22.172 1 97.69 291 ASP B CA 1
ATOM 4848 C C . ASP B 1 291 ? -21.578 3.887 21.438 1 97.69 291 ASP B C 1
ATOM 4850 O O . ASP B 1 291 ? -21.312 4.984 20.938 1 97.69 291 ASP B O 1
ATOM 4854 N N . ASP B 1 292 ? -20.734 2.809 21.453 1 97.19 292 ASP B N 1
ATOM 4855 C CA . ASP B 1 292 ? -19.516 2.85 20.672 1 97.19 292 ASP B CA 1
ATOM 4856 C C . ASP B 1 292 ? -19.812 3.07 19.188 1 97.19 292 ASP B C 1
ATOM 4858 O O . ASP B 1 292 ? -20.797 2.533 18.656 1 97.19 292 ASP B O 1
ATOM 4862 N N . PRO B 1 293 ? -18.938 3.898 18.578 1 94.5 293 PRO B N 1
ATOM 4863 C CA . PRO B 1 293 ? -19.078 4.004 17.125 1 94.5 293 PRO B CA 1
ATOM 4864 C C . PRO B 1 293 ? -18.734 2.707 16.406 1 94.5 293 PRO B C 1
ATOM 4866 O O . PRO B 1 293 ? -18.047 1.852 16.953 1 94.5 293 PRO B O 1
ATOM 4869 N N . ASP B 1 294 ? -19.312 2.568 15.164 1 92.06 294 ASP B N 1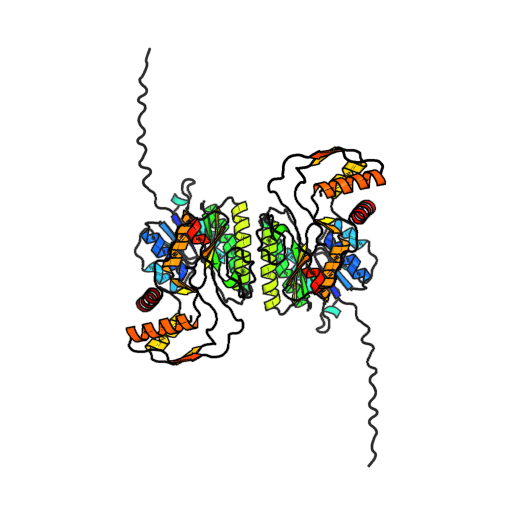
ATOM 4870 C CA . ASP B 1 294 ? -18.984 1.45 14.273 1 92.06 294 ASP B CA 1
ATOM 4871 C C . ASP B 1 294 ? -18.578 1.944 12.891 1 92.06 294 ASP B C 1
ATOM 4873 O O . ASP B 1 294 ? -19.406 2.451 12.133 1 92.06 294 ASP B O 1
ATOM 4877 N N . PRO B 1 295 ? -17.453 1.867 12.586 1 92 295 PRO B N 1
ATOM 4878 C CA . PRO B 1 295 ? -16.328 1.145 13.203 1 92 295 PRO B CA 1
ATOM 4879 C C . PRO B 1 295 ? -15.766 1.869 14.414 1 92 295 PRO B C 1
ATOM 4881 O O . PRO B 1 295 ? -15.82 3.1 14.492 1 92 295 PRO B O 1
ATOM 4884 N N . PHE B 1 296 ? -15.219 1.067 15.297 1 95.12 296 PHE B N 1
ATOM 4885 C CA . PHE B 1 296 ? -14.562 1.592 16.5 1 95.12 296 PHE B CA 1
ATOM 4886 C C . PHE B 1 296 ? -13.078 1.833 16.234 1 95.12 296 PHE B C 1
ATOM 4888 O O . PHE B 1 296 ? -12.281 0.892 16.234 1 95.12 296 PHE B O 1
ATOM 4895 N N . ILE B 1 297 ? -12.695 3.051 16.047 1 95.44 297 ILE B N 1
ATOM 4896 C CA . ILE B 1 297 ? -11.312 3.439 15.797 1 95.44 297 ILE B CA 1
ATOM 4897 C C . ILE B 1 297 ? -10.68 3.963 17.078 1 95.44 297 ILE B C 1
ATOM 4899 O O . ILE B 1 297 ? -11.164 4.926 17.672 1 95.44 297 ILE B O 1
ATOM 4903 N N . SER B 1 298 ? -9.695 3.318 17.516 1 96.31 298 SER B N 1
ATOM 4904 C CA . SER B 1 298 ? -8.93 3.719 18.688 1 96.31 298 SER B CA 1
ATOM 4905 C C . SER B 1 298 ? -7.473 4 18.328 1 96.31 298 SER B C 1
ATOM 4907 O O . SER B 1 298 ? -6.805 3.158 17.734 1 96.31 298 SER B O 1
ATOM 4909 N N . LEU B 1 299 ? -6.973 5.191 18.688 1 97.12 299 LEU B N 1
ATOM 4910 C CA . LEU B 1 299 ? -5.633 5.617 18.312 1 97.12 299 LEU B CA 1
ATOM 4911 C C . LEU B 1 299 ? -4.684 5.574 19.5 1 97.12 299 LEU B C 1
ATOM 4913 O O . LEU B 1 299 ? -4.84 6.348 20.453 1 97.12 299 LEU B O 1
ATOM 4917 N N . LYS B 1 300 ? -3.74 4.734 19.453 1 97.56 300 LYS B N 1
ATOM 4918 C CA . LYS B 1 300 ? -2.664 4.645 20.438 1 97.56 300 LYS B CA 1
ATOM 4919 C C . LYS B 1 300 ? -1.301 4.84 19.781 1 97.56 300 LYS B C 1
ATOM 4921 O O . LYS B 1 300 ? -0.538 3.885 19.625 1 97.56 300 LYS B O 1
ATOM 4926 N N . PRO B 1 301 ? -0.932 6.109 19.516 1 97.69 301 PRO B N 1
ATOM 4927 C CA . PRO B 1 301 ? 0.247 6.375 18.688 1 97.69 3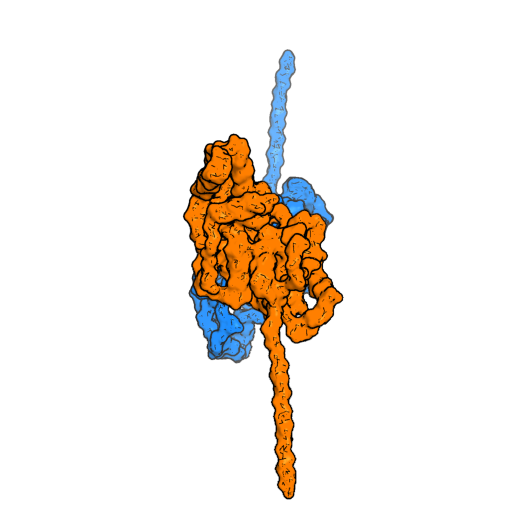01 PRO B CA 1
ATOM 4928 C C . PRO B 1 301 ? 1.556 6.234 19.469 1 97.69 301 PRO B C 1
ATOM 4930 O O . PRO B 1 301 ? 1.589 6.473 20.672 1 97.69 301 PRO B O 1
ATOM 4933 N N . ASP B 1 302 ? 2.578 5.863 18.844 1 98.38 302 ASP B N 1
ATOM 4934 C CA . ASP B 1 302 ? 3.959 5.934 19.297 1 98.38 302 ASP B CA 1
ATOM 4935 C C . ASP B 1 302 ? 4.77 6.926 18.469 1 98.38 302 ASP B C 1
ATOM 4937 O O . ASP B 1 302 ? 4.906 6.762 17.266 1 98.38 302 ASP B O 1
ATOM 4941 N N . GLY B 1 303 ? 5.273 8.016 19.094 1 97.81 303 GLY B N 1
ATOM 4942 C CA . GLY B 1 303 ? 6 9.062 18.375 1 97.81 303 GLY B CA 1
ATOM 4943 C C . GLY B 1 303 ? 7.492 9.031 18.641 1 97.81 303 GLY B C 1
ATOM 4944 O O . GLY B 1 303 ? 8.203 9.984 18.328 1 97.81 303 GLY B O 1
ATOM 4945 N N . ASN B 1 304 ? 8.023 7.965 19.203 1 98 304 ASN B N 1
ATOM 4946 C CA . ASN B 1 304 ? 9.406 7.891 19.672 1 98 304 ASN B CA 1
ATOM 4947 C C . ASN B 1 304 ? 10.398 7.984 18.516 1 98 304 ASN B C 1
ATOM 4949 O O . ASN B 1 304 ? 11.469 8.586 18.656 1 98 304 ASN B O 1
ATOM 4953 N N . LYS B 1 305 ? 10.109 7.379 17.406 1 98.56 305 LYS B N 1
ATOM 4954 C CA . LYS B 1 305 ? 11.023 7.375 16.266 1 98.56 305 LYS B CA 1
ATOM 4955 C C . LYS B 1 305 ? 11.32 8.797 15.805 1 98.56 305 LYS B C 1
ATOM 4957 O O . LYS B 1 305 ? 12.469 9.125 15.516 1 98.56 305 LYS B O 1
ATOM 4962 N N . LEU B 1 306 ? 10.297 9.625 15.719 1 98.75 306 LEU B N 1
ATOM 4963 C CA . LEU B 1 306 ? 10.453 11.016 15.328 1 98.75 306 LEU B CA 1
ATOM 4964 C C . LEU B 1 306 ? 11.383 11.75 16.281 1 98.75 306 LEU B C 1
ATOM 4966 O O . LEU B 1 306 ? 12.305 12.453 15.852 1 98.75 306 LEU B O 1
ATOM 4970 N N . TYR B 1 307 ? 11.148 11.547 17.516 1 98.19 307 TYR B N 1
ATOM 4971 C CA . TYR B 1 307 ? 11.977 12.164 18.547 1 98.19 307 TYR B CA 1
ATOM 4972 C C . TYR B 1 307 ? 13.422 11.688 18.438 1 98.19 307 TYR B C 1
ATOM 4974 O O . TYR B 1 307 ? 14.352 12.5 18.438 1 98.19 307 TYR B O 1
ATOM 4982 N N . THR B 1 308 ? 13.617 10.43 18.359 1 98.44 308 THR B N 1
ATOM 4983 C CA . THR B 1 308 ? 14.945 9.828 18.359 1 98.44 308 THR B CA 1
ATOM 4984 C C . THR B 1 308 ? 15.758 10.305 17.156 1 98.44 308 THR B C 1
ATOM 4986 O O . THR B 1 308 ? 16.922 10.68 17.297 1 98.44 308 THR B O 1
ATOM 4989 N N . ASP B 1 309 ? 15.164 10.359 15.984 1 98.62 309 ASP B N 1
ATOM 4990 C CA . ASP B 1 309 ? 15.898 10.633 14.75 1 98.62 309 ASP B CA 1
ATOM 4991 C C . ASP B 1 309 ? 16.078 12.133 14.547 1 98.62 309 ASP B C 1
ATOM 4993 O O . ASP B 1 309 ? 17.062 12.562 13.93 1 98.62 309 ASP B O 1
ATOM 4997 N N . THR B 1 310 ? 15.164 12.961 15.062 1 98.62 310 THR B N 1
ATOM 4998 C CA . THR B 1 310 ? 15.203 14.359 14.664 1 98.62 310 THR B CA 1
ATOM 4999 C C . THR B 1 310 ? 15.391 15.266 15.883 1 98.62 310 THR B C 1
ATOM 5001 O O . THR B 1 310 ? 15.711 16.438 15.742 1 98.62 310 THR B O 1
ATOM 5004 N N . GLY B 1 311 ? 15.07 14.781 17.094 1 98.44 311 GLY B N 1
ATOM 5005 C CA . GLY B 1 311 ? 15.094 15.586 18.297 1 98.44 311 GLY B CA 1
ATOM 5006 C C . GLY B 1 311 ? 13.852 16.438 18.484 1 98.44 311 GLY B C 1
ATOM 5007 O O . GLY B 1 311 ? 13.75 17.203 19.438 1 98.44 311 GLY B O 1
ATOM 5008 N N . TRP B 1 312 ? 12.875 16.312 17.625 1 98.5 312 TRP B N 1
ATOM 5009 C CA . TRP B 1 312 ? 11.656 17.109 17.672 1 98.5 312 TRP B CA 1
ATOM 5010 C C . TRP B 1 312 ? 10.859 16.828 18.953 1 98.5 312 TRP B C 1
ATOM 5012 O O . TRP B 1 312 ? 10.75 15.664 19.359 1 98.5 312 TRP B O 1
ATOM 5022 N N . GLN B 1 313 ? 10.273 17.859 19.516 1 97.94 313 GLN B N 1
ATOM 5023 C CA . GLN B 1 313 ? 9.359 17.766 20.656 1 97.94 313 GLN B CA 1
ATOM 5024 C C . GLN B 1 313 ? 8.18 18.734 20.5 1 97.94 313 GLN B C 1
ATOM 5026 O O . GLN B 1 313 ? 8.344 19.844 20 1 97.94 313 GLN B O 1
ATOM 5031 N N . PRO B 1 314 ? 7.059 18.266 20.938 1 98 314 PRO B N 1
ATOM 5032 C CA . PRO B 1 314 ? 5.918 19.188 20.906 1 98 314 PRO B CA 1
ATOM 5033 C C . PRO B 1 314 ? 6.078 20.359 21.875 1 98 314 PRO B C 1
ATOM 5035 O O . PRO B 1 314 ? 6.738 20.219 22.906 1 98 314 PRO B O 1
ATOM 5038 N N . LYS B 1 315 ? 5.453 21.516 21.516 1 97.94 315 LYS B N 1
ATOM 5039 C CA . LYS B 1 315 ? 5.613 22.688 22.344 1 97.94 315 LYS B CA 1
ATOM 5040 C C . LYS B 1 315 ? 4.262 23.25 22.766 1 97.94 315 LYS B C 1
ATOM 5042 O O . LYS B 1 315 ? 4.18 24.047 23.703 1 97.94 315 LYS B O 1
ATOM 5047 N N . VAL B 1 316 ? 3.242 22.859 22.078 1 98.25 316 VAL B N 1
ATOM 5048 C CA . VAL B 1 316 ? 1.954 23.516 22.297 1 98.25 316 VAL B CA 1
ATOM 5049 C C . VAL B 1 316 ? 1.035 22.609 23.109 1 98.25 316 VAL B C 1
ATOM 5051 O O . VAL B 1 316 ? 0.849 21.438 22.766 1 98.25 316 VAL B O 1
ATOM 5054 N N . GLU B 1 317 ? 0.451 23.125 24.125 1 97.12 317 GLU B N 1
ATOM 5055 C CA . GLU B 1 317 ? -0.488 22.391 24.969 1 97.12 317 GLU B CA 1
ATOM 5056 C C . GLU B 1 317 ? -1.876 22.344 24.328 1 97.12 317 GLU B C 1
ATOM 5058 O O . GLU B 1 317 ? -2.227 23.219 23.531 1 97.12 317 GLU B O 1
ATOM 5063 N N . PHE B 1 318 ? -2.707 21.375 24.828 1 98 318 PHE B N 1
ATOM 5064 C CA . PHE B 1 318 ? -4.035 21.141 24.281 1 98 318 PHE B CA 1
ATOM 5065 C C . PHE B 1 318 ? -4.898 22.391 24.391 1 98 318 PHE B C 1
ATOM 5067 O O . PHE B 1 318 ? -5.5 22.828 23.406 1 98 318 PHE B O 1
ATOM 5074 N N . GLU B 1 319 ? -4.879 23.062 25.5 1 98 319 GLU B N 1
ATOM 5075 C CA . GLU B 1 319 ? -5.734 24.234 25.734 1 98 319 GLU B CA 1
ATOM 5076 C C . GLU B 1 319 ? -5.289 25.422 24.891 1 98 319 GLU B C 1
ATOM 5078 O O . GLU B 1 319 ? -6.121 26.219 24.469 1 98 319 GLU B O 1
ATOM 5083 N N . THR B 1 320 ? -3.965 25.516 24.719 1 98.12 320 THR B N 1
ATOM 5084 C CA . THR B 1 320 ? -3.455 26.578 23.859 1 98.12 320 THR B CA 1
ATOM 5085 C C . THR B 1 320 ? -3.965 26.406 22.422 1 98.12 320 THR B C 1
ATOM 5087 O O . THR B 1 320 ? -4.27 27.391 21.75 1 98.12 320 THR B O 1
ATOM 5090 N N . SER B 1 321 ? -4.051 25.172 21.984 1 98.31 321 SER B N 1
ATOM 5091 C CA . SER B 1 321 ? -4.586 24.891 20.656 1 98.31 321 SER B CA 1
ATOM 5092 C C . SER B 1 321 ? -6.043 25.328 20.547 1 98.31 321 SER B C 1
ATOM 5094 O O . SER B 1 321 ? -6.465 25.844 19.5 1 98.31 321 SER B O 1
ATOM 5096 N N . LEU B 1 322 ? -6.863 25.109 21.641 1 98 322 LEU B N 1
ATOM 5097 C CA . LEU B 1 322 ? -8.258 25.531 21.672 1 98 322 LEU B CA 1
ATOM 5098 C C . LEU B 1 322 ? -8.367 27.047 21.531 1 98 322 LEU B C 1
ATOM 5100 O O . LEU B 1 322 ? -9.188 27.547 20.766 1 98 322 LEU B O 1
ATOM 5104 N N . LYS B 1 323 ? -7.492 27.719 22.25 1 97.44 323 LYS B N 1
ATOM 5105 C CA . LYS B 1 323 ? -7.461 29.172 22.203 1 97.44 323 LYS B CA 1
ATOM 5106 C C . LYS B 1 323 ? -7.141 29.672 20.797 1 97.44 323 LYS B C 1
ATOM 5108 O O . LYS B 1 323 ? -7.793 30.578 20.297 1 97.44 323 LYS B O 1
ATOM 5113 N N . ASP B 1 324 ? -6.156 29.047 20.219 1 96.62 324 ASP B N 1
ATOM 5114 C CA . ASP B 1 324 ? -5.711 29.453 18.891 1 96.62 324 ASP B CA 1
ATOM 5115 C C . ASP B 1 324 ? -6.809 29.219 17.859 1 96.62 324 ASP B C 1
ATOM 5117 O O . ASP B 1 324 ? -6.953 30.016 16.922 1 96.62 324 ASP B O 1
ATOM 5121 N N . TYR B 1 325 ? -7.492 28.125 18.016 1 96.5 325 TYR B N 1
ATOM 5122 C CA . TYR B 1 325 ? -8.633 27.891 17.125 1 96.5 325 TYR B CA 1
ATOM 5123 C C . TYR B 1 325 ? -9.664 29 17.266 1 96.5 325 TYR B C 1
ATOM 5125 O O . TYR B 1 325 ? -10.086 29.594 16.281 1 96.5 325 TYR B O 1
ATOM 5133 N N . CYS B 1 326 ? -10.031 29.375 18.484 1 94.69 326 CYS B N 1
ATOM 5134 C CA . CYS B 1 326 ? -11.062 30.359 18.766 1 94.69 326 CYS B CA 1
ATOM 5135 C C . CYS B 1 326 ? -10.641 31.734 18.281 1 94.69 326 CYS B C 1
ATOM 5137 O O . CYS B 1 326 ? -11.477 32.531 17.812 1 94.69 326 CYS B O 1
ATOM 5139 N N . ASP B 1 327 ? -9.352 32 18.328 1 93.19 327 ASP B N 1
ATOM 5140 C CA . ASP B 1 327 ? -8.828 33.344 17.984 1 93.19 327 ASP B CA 1
ATOM 5141 C C . ASP B 1 327 ? -8.734 33.5 16.469 1 93.19 327 ASP B C 1
ATOM 5143 O O . ASP B 1 327 ? -8.508 34.625 15.977 1 93.19 327 ASP B O 1
ATOM 5147 N N . ASN B 1 328 ? -8.914 32.469 15.68 1 85.75 328 ASN B N 1
ATOM 5148 C CA . ASN B 1 328 ? -8.719 32.5 14.234 1 85.75 328 ASN B CA 1
ATOM 5149 C C . ASN B 1 328 ? -9.961 32.031 13.484 1 85.75 328 ASN B C 1
ATOM 5151 O O . ASN B 1 328 ? -9.852 31.422 12.422 1 85.75 328 ASN B O 1
ATOM 5155 N N . LEU B 1 329 ? -11.117 32.219 13.977 1 79.25 329 LEU B N 1
ATOM 5156 C CA . LEU B 1 329 ? -12.367 31.828 13.344 1 79.25 329 LEU B CA 1
ATOM 5157 C C . LEU B 1 329 ? -12.727 32.781 12.203 1 79.25 329 LEU B C 1
ATOM 5159 O O . LEU B 1 329 ? -12.484 33.969 12.297 1 79.25 329 LEU B O 1
#

Nearest PDB structures (foldseek):
  6zld-assembly1_A  TM=8.306E-01  e=8.923E-23  Bacillus cereus HuA2-4
  6zla-assembly2_D-2  TM=8.484E-01  e=2.503E-22  Bacillus cereus
  6zla-assembly1_A  TM=8.473E-01  e=8.423E-22  Bacillus cereus
  6zla-assembly2_C  TM=8.502E-01  e=2.093E-21  Bacillus cereus
  6zlj-assembly1_B-2  TM=8.214E-01  e=3.839E-21  Bacillus cereus

InterPro domains:
  IPR001509 NAD-dependent epimerase/dehydratase [PF01370] (23-258)
  IPR020904 Short-chain dehydrogenase/reductase, conserved site [PS00061] (155-183)
  IPR036291 NAD(P)-binding domain superfamily [SSF51735] (14-327)

Solvent-accessible surface area (backbone atoms only — not comparable to full-atom values): 34221 Å² total; per-residue (Å²): 139,80,78,70,75,73,74,74,71,71,70,70,74,67,77,79,65,86,69,60,53,33,34,38,29,32,28,21,38,40,50,58,24,35,36,30,51,53,55,39,48,74,66,59,25,31,36,40,30,27,26,59,72,87,47,78,47,45,54,73,52,70,71,55,89,50,94,42,58,42,82,43,74,46,49,62,90,44,30,70,47,46,46,60,58,48,30,70,78,37,56,76,55,65,38,88,84,36,56,28,47,35,31,40,44,57,58,72,66,68,57,52,69,39,44,77,49,20,50,51,44,34,55,22,50,48,28,42,52,52,27,34,56,75,46,44,27,50,29,40,36,40,61,43,38,52,46,22,46,30,68,43,90,55,72,42,41,76,69,53,37,70,45,42,82,36,22,42,15,14,29,40,47,21,33,54,37,42,42,47,38,48,26,56,76,70,73,30,40,28,34,36,33,26,36,64,41,72,39,17,60,57,56,61,79,84,37,70,65,52,44,48,53,55,29,10,72,66,53,28,74,44,84,40,49,43,39,71,37,37,26,48,78,31,35,28,59,43,50,23,51,45,54,51,36,44,75,75,43,44,58,72,76,39,65,32,40,52,52,73,42,56,68,45,36,39,42,58,52,51,51,50,52,36,51,50,37,27,73,73,72,73,24,38,42,50,76,43,71,49,59,74,56,88,77,63,63,35,41,39,52,44,21,60,66,39,28,73,60,45,66,54,73,76,79,70,51,74,66,57,24,54,49,39,29,68,75,55,114,137,85,80,72,74,73,75,73,72,72,71,73,73,70,76,78,65,86,68,61,52,32,32,36,29,32,28,21,35,41,48,60,24,36,37,29,51,54,56,40,48,76,65,59,26,33,37,42,29,26,25,58,70,88,48,79,47,45,54,73,53,70,71,54,91,52,95,42,59,44,82,43,72,47,48,63,90,42,30,71,48,46,48,61,57,48,30,70,78,37,56,75,57,64,37,87,84,37,55,28,46,37,32,39,43,56,58,71,67,69,57,51,70,40,45,75,49,19,49,50,43,35,56,22,49,48,27,42,52,51,27,34,55,75,46,43,28,50,28,40,36,41,60,43,40,50,45,22,46,31,67,42,90,56,72,42,41,77,68,53,38,70,45,42,83,36,23,41,15,15,29,40,48,21,34,53,37,42,43,47,37,48,26,57,76,68,73,32,40,30,34,37,34,25,36,64,40,72,40,19,60,57,57,62,78,85,38,70,66,53,44,48,53,54,29,9,72,66,54,29,74,43,86,41,49,41,41,71,37,38,26,48,78,33,36,29,60,44,49,24,51,45,53,52,36,42,73,74,44,44,58,71,75,39,65,32,40,53,50,75,41,55,66,45,35,40,42,58,54,50,52,50,54,36,51,50,36,26,74,72,71,72,25,38,43,49,75,43,71,49,60,75,57,88,76,63,62,34,41,39,52,45,22,60,67,40,29,72,59,47,65,53,72,76,79,69,52,73,67,56,23,53,49,39,29,67,75,53,113

Sequence (658 aa):
MRFSKMLITKTEDKDMADKNKNVIVTGAAGFAGANLVMELLDNETDVYAVVRPGSSHNTRLEEIDSDNLHIIPLEMDELERLPSEIFERFPELSDEDASFDSFFHLMWGGDRNDFEVQKVNVEGSLHAVRAASIMGCRRFIGIGSQAEYGATDKIMTETLAPSPITAYGSCKAAACYMTKSLCASLGIEWVWGRIFSLIGRFEPRGRMIPDLLDRAQNGMKMNLSSCRQSWNYLDARDCARALIAISTKGVSGEIYNITDGSCLTLRQYVERANRWMLARSGHMAELTYGDDPDPFISLKPDGNKLYTDTGWQPKVEFETSLKDYCDNLMRFSKMLITKTEDKDMADKNKNVIVTGAAGFAGANLVMELLDNETDVYAVVRPGSSHNTRLEEIDSDNLHIIPLEMDELERLPSEIFERFPELSDEDASFDSFFHLMWGGDRNDFEVQKVNVEGSLHAVRAASIMGCRRFIGIGSQAEYGATDKIMTETLAPSPITAYGSCKAAACYMTKSLCASLGIEWVWGRIFSLIGRFEPRGRMIPDLLDRAQNGMKMNLSSCRQSWNYLDARDCARALIAISTKGVSGEIYNITDGSCLTLRQYVERANRWMLARSGHMAELTYGDDPDPFISLKPDGNKLYTDTGWQPKVEFETSLKDYCDNL

Radius of gyration: 29.86 Å; Cα contacts (8 Å, |Δi|>4): 1345; chains: 2; bounding box: 136×79×61 Å

Organism: Butyrivibrio fibrisolvens (NCBI:txid831)

Secondary structure (DSSP, 8-state):
-------------------PPEEEEETTTSHHHHHHHHHHHHTT-EEEEEE-TT-GGGHHHHT---TTEEEEE--GGGGGGHHHHHHHH-GGGGSTT----EEEE----S-TT-HHHHHHHHHHHHHHHHHHHHTT-SEEEEEEEGGGT-S-SS-B-TTBPP---SHHHHHHHHHHHHHHHHHHHHT-EEEEEEE-EEESTTPPTTSHHHHHHHHHHTT-EEEE----SEE-EEEHHHHHHHHHHHHHHPPTT-EEEES----EEHHHHHHHHHHHHHHHHS---EEEE-SPPSS-----B--HHHHHHH-------HHHHHHHHHHT-/-------------------PPEEEEETTTSHHHHHHHHHHHHTT-EEEEEE-TT-GGGHHHHT---TTEEEEE--GGGGGGHHHHHHHH-GGGGSTT----EEEE----S-TT-HHHHHHHHHHHHHHHHHHHHTT-SEEEEEEEGGGT-S-SS-B-TTBPP---SHHHHHHHHHHHHHHHHHHHHT-EEEEEEE-EEESTTPPTTSHHHHHHHHHHTT-EEEE----SEE-EEEHHHHHHHHHHHHHHPPTT-EEEES----EEHHHHHHHHHHHHHHHHS---EEEE-SPPSS-----B--HHHHHHH-------HHHHHHHHHHT-

pLDDT: mean 93.24, std 15.32, range [21.22, 98.94]